Protein AF-0000000065943391 (afdb_homodimer)

Solvent-accessible surface area (backbone atoms only — not comparable to full-atom values): 28185 Å² total; per-residue (Å²): 71,41,36,35,42,51,23,20,31,60,58,88,94,43,76,46,34,48,59,34,65,53,73,45,44,48,36,34,30,36,26,41,31,54,40,80,82,12,33,64,69,61,49,52,34,40,74,71,59,79,40,77,62,70,35,61,44,49,26,50,67,84,35,48,60,88,73,50,54,66,54,66,48,41,38,29,37,30,69,39,61,67,78,73,84,71,91,61,98,37,27,34,45,57,53,19,44,57,28,38,39,64,77,41,75,78,54,86,46,76,65,50,55,54,43,32,51,51,23,21,52,68,55,61,41,56,93,40,34,81,39,48,44,90,77,47,52,73,62,53,42,49,34,42,50,50,19,10,33,45,31,26,40,60,64,59,87,82,49,65,29,38,42,37,28,42,37,78,45,66,95,44,35,71,48,51,30,52,50,51,50,48,50,53,40,55,46,11,68,70,46,42,20,21,31,40,34,38,41,84,49,63,52,63,36,44,73,58,29,55,24,38,33,37,29,40,82,16,25,66,78,46,72,41,45,35,78,74,48,63,37,41,69,53,44,22,71,56,49,70,36,62,41,41,74,48,59,36,90,68,90,50,45,57,31,72,44,73,56,79,61,66,86,78,64,68,63,78,113,71,43,37,35,42,51,24,20,31,60,59,90,95,42,74,45,34,48,61,34,65,53,74,47,45,49,36,33,31,35,25,39,30,52,41,79,80,13,32,65,69,61,48,52,34,40,76,71,60,80,40,78,62,69,36,61,45,50,25,51,67,85,34,48,59,85,73,51,55,66,55,66,46,42,38,28,38,31,69,39,63,66,79,74,84,71,91,60,96,37,27,34,46,56,52,18,44,57,29,38,40,63,76,42,74,79,54,87,46,76,64,50,56,54,43,32,51,50,24,22,53,68,54,61,40,57,93,40,35,81,39,49,44,90,78,47,51,71,62,53,41,48,36,43,48,50,20,10,33,44,31,25,41,61,64,60,86,82,48,64,29,38,43,37,30,42,36,77,45,66,98,44,35,70,47,50,30,52,51,53,50,48,50,53,41,55,47,11,68,69,45,41,20,22,31,40,32,39,41,84,50,63,52,62,36,42,73,59,29,55,25,37,33,37,28,41,82,15,27,67,76,45,71,40,44,34,76,75,45,63,36,42,69,52,45,21,71,56,48,71,36,65,40,41,76,47,60,39,90,67,91,49,45,56,31,72,44,72,57,79,62,67,87,78,65,68,65,76,112

Sequence (538 aa):
MLEVIHTGLNIGSKTLLHDISFIIKPGEMVAICGPNGAGKSSLIRLLCGELKPSSGEVRWEGKSLAEWNLLQLARQRALMQQHAEVGFAYTALEIILLGRHPHHLGANRPQDYQIAMAAMQEVGAVHLAEQIYSTLSGGEQARVQMARVLAQIWESSQGARLLLLDEPTAALDPLQQHRMLTIARKWADKGDVAVVAIVHDLNLAAQYADRIALLRDGRLQAIDRVESIMTPAMVEACFDLPCVLLNHPDGGTPMIAARRHPSSSMIATMLEVIHTGLNIGSKTLLHDISFIIKPGEMVAICGPNGAGKSSLIRLLCGELKPSSGEVRWEGKSLAEWNLLQLARQRALMQQHAEVGFAYTALEIILLGRHPHHLGANRPQDYQIAMAAMQEVGAVHLAEQIYSTLSGGEQARVQMARVLAQIWESSQGARLLLLDEPTAALDPLQQHRMLTIARKWADKGDVAVVAIVHDLNLAAQYADRIALLRDGRLQAIDRVESIMTPAMVEACFDLPCVLLNHPDGGTPMIAARRHPSSSMIAT

Radius of gyration: 24.32 Å; Cα contacts (8 Å, |Δi|>4): 1163; chains: 2; bounding box: 52×71×54 Å

Secondary structure (DSSP, 8-state):
-EEEEEEEEEETTEEEEEEEEEEE-TT-EEEEE--TTSSHHHHHHHHHTSS--SEEEEEETTEEGGGS-HHHHHTTEEEE-SS----S--BHHHHHHHTTHHHHTT---HHHHHHHHHHHHHTT-GGGTTSBGGGS-HHHHHHHHHHHHHHHT---TTS-EEEEEESTTTT--HHHHHHHHHHHHHHHTTSSEEEEEE-S-HHHHHHH-SEEEEEETTEEEEEEEHHHH-SHHHHHHHH---EEEEE-TTTT-EEEEE----TTTSS--/-EEEEEEEEEETTEEEEEEEEEEE-TT-EEEEE--TTSSHHHHHHHHTTSS--SEEEEEETTEEGGGS-HHHHHTTEEEE-S-----S--BHHHHHHHTTHHHHTT---HHHHHHHHHHHHHTT-GGGTTSBGGGS-HHHHHHHHHHHHHHHT---TTS-EEEEEESTTTT--HHHHHHHHHHHHHHHTTSSEEEEEE-S-HHHHHHH-SEEEEEETTEEEEEEEHHHH-SHHHHHHHH---EEEEE-TTTT-EEEEE----TTTSS--

InterPro domains:
  IPR003439 ABC transporter-like, ATP-binding domain [PF00005] (17-170)
  IPR003439 ABC transporter-like, ATP-binding domain [PS50893] (2-242)
  IPR003593 AAA+ ATPase domain [SM00382] (26-219)
  IPR017871 ABC transporter-like, conserved site [PS00211] (136-150)
  IPR027417 P-loop containing nucleoside triphosphate hydrolase [G3DSA:3.40.50.300] (1-256)
  IPR027417 P-loop containing nucleoside triphosphate hydrolase [SSF52540] (2-231)

Foldseek 3Di:
DKWFALFWDDDPPDTQAGGDTDDFAQLFEEEEEFDPSLNPVVVLCQSLPVDPTPDTFIDDPRHTPVPDDPLLQQLFEFEQAPDDDDPDFDFLLRLLLVLCCSPCVPDDDPVSSVLLCVLCVLLVQNVRRGPGLVPDDPLNNLSSSSSSRCSSHVDCVSFAHEYEYEASCPPHDPVSNLSSLVSVLVSSNVRRYTYYYHYHFLQSCQVRGQWYWQGGSNYTPDIDGSVVCLDQVNCCVRHVFRWDWDFDPPPGRIDIGGDDDDPPPPVPD/DKWFALFWDDDPPDTQAGGDTDDFAQLFEEEEEFDPSLNPVVVLCQSLPVDPTPDTFIDDPRHTPVPDDPLLQQLFEFEQAPDDDDPDFDFLLRLLLVLCCSPCVPDDDPVSSVLLCVLCVLLVQNVRRGPGLVPDDPLNNLSSSSSSRCSSHVDCVSFAHEYEYEASCPPHDPVSNLSSLVSVLVSSNVRRYTYYYHYHFLQSCQVRGQWYWQGGSNYTPDIDGSVVCLDQVNCCVRHVFRWDWDFDPPPGRIDIGGDDDDPPPPVPD

Nearest PDB structures (foldseek):
  4g1u-assembly1_D  TM=9.627E-01  e=3.071E-31  Yersinia pestis
  5b57-assembly1_C  TM=9.415E-01  e=1.119E-29  Burkholderia cenocepacia J2315
  4u00-assembly1_A  TM=8.791E-01  e=3.117E-20  Thermus thermophilus HB8
  7z19-assembly1_I  TM=8.674E-01  e=1.431E-17  Escherichia coli
  7z17-assembly1_J  TM=8.535E-01  e=8.422E-18  Escherichia coli

pLDDT: mean 91.98, std 10.78, range [35.47, 98.75]

Structure (mmCIF, N/CA/C/O backbone):
data_AF-0000000065943391-model_v1
#
loop_
_entity.id
_entity.type
_entity.pdbx_description
1 polymer 'Hemin import ATP-binding protein HmuV'
#
loop_
_atom_site.group_PDB
_atom_site.id
_atom_site.type_symbol
_atom_site.label_atom_id
_atom_site.label_alt_id
_atom_site.label_comp_id
_atom_site.label_asym_id
_atom_site.label_entity_id
_atom_site.label_seq_id
_atom_site.pdbx_PDB_ins_code
_atom_site.Cartn_x
_atom_site.Cartn_y
_atom_site.Cartn_z
_atom_site.occupancy
_atom_site.B_iso_or_equiv
_atom_site.auth_seq_id
_atom_site.auth_comp_id
_atom_site.auth_asym_id
_atom_site.auth_atom_id
_atom_site.pdbx_PDB_model_num
ATOM 1 N N . MET A 1 1 ? 8.094 -26.359 -14.891 1 93.75 1 MET A N 1
ATOM 2 C CA . MET A 1 1 ? 9.055 -25.391 -14.367 1 93.75 1 MET A CA 1
ATOM 3 C C . MET A 1 1 ? 9.055 -24.125 -15.211 1 93.75 1 MET A C 1
ATOM 5 O O . MET A 1 1 ? 8.93 -24.188 -16.438 1 93.75 1 MET A O 1
ATOM 9 N N . LEU A 1 2 ? 9.109 -22.953 -14.516 1 97.5 2 LEU A N 1
ATOM 10 C CA . LEU A 1 2 ? 9.242 -21.672 -15.195 1 97.5 2 LEU A CA 1
ATOM 11 C C . LEU A 1 2 ? 10.711 -21.297 -15.367 1 97.5 2 LEU A C 1
ATOM 13 O O . LEU A 1 2 ? 11.469 -21.297 -14.398 1 97.5 2 LEU A O 1
ATOM 17 N N . GLU A 1 3 ? 11.094 -21.078 -16.625 1 98.38 3 GLU A N 1
ATOM 18 C CA . GLU A 1 3 ? 12.477 -20.703 -16.922 1 98.38 3 GLU A CA 1
ATOM 19 C C . GLU A 1 3 ? 12.539 -19.375 -17.656 1 98.38 3 GLU A C 1
ATOM 21 O O . GLU A 1 3 ? 11.922 -19.203 -18.703 1 98.38 3 GLU A O 1
ATOM 26 N N . VAL A 1 4 ? 13.211 -18.469 -17.078 1 98.31 4 VAL A N 1
ATOM 27 C CA . VAL A 1 4 ? 13.523 -17.188 -17.703 1 98.31 4 VAL A CA 1
ATOM 28 C C . VAL A 1 4 ? 15 -17.156 -18.109 1 98.31 4 VAL A C 1
ATOM 30 O O . VAL A 1 4 ? 15.883 -17.25 -17.25 1 98.31 4 VAL A O 1
ATOM 33 N N . ILE A 1 5 ? 15.227 -17.078 -19.406 1 97.94 5 ILE A N 1
ATOM 34 C CA . ILE A 1 5 ? 16.578 -17.281 -19.922 1 97.94 5 ILE A CA 1
ATOM 35 C C . ILE A 1 5 ? 17.047 -16.016 -20.641 1 97.94 5 ILE A C 1
ATOM 37 O O . ILE A 1 5 ? 16.625 -15.719 -21.75 1 97.94 5 ILE A O 1
ATOM 41 N N . HIS A 1 6 ? 18.016 -15.297 -19.969 1 97.94 6 HIS A N 1
ATOM 42 C CA . HIS A 1 6 ? 18.641 -14.094 -20.516 1 97.94 6 HIS A CA 1
ATOM 43 C C . HIS A 1 6 ? 17.594 -13.188 -21.172 1 97.94 6 HIS A C 1
ATOM 45 O O . HIS A 1 6 ? 17.766 -12.75 -22.312 1 97.94 6 HIS A O 1
ATOM 51 N N . THR A 1 7 ? 16.609 -12.914 -20.5 1 97.31 7 THR A N 1
ATOM 52 C CA . THR A 1 7 ? 15.445 -12.258 -21.062 1 97.31 7 THR A CA 1
ATOM 53 C C . THR A 1 7 ? 15.539 -10.742 -20.891 1 97.31 7 THR A C 1
ATOM 55 O O . THR A 1 7 ? 15.875 -10.266 -19.797 1 97.31 7 THR A O 1
ATOM 58 N N . GLY A 1 8 ? 15.266 -10.047 -21.938 1 97.56 8 GLY A N 1
ATOM 59 C CA . GLY A 1 8 ? 15.211 -8.594 -21.953 1 97.56 8 GLY A CA 1
ATOM 60 C C . GLY A 1 8 ? 13.938 -8.039 -22.562 1 97.56 8 GLY A C 1
ATOM 61 O O . GLY A 1 8 ? 13.219 -8.758 -23.25 1 97.56 8 GLY A O 1
ATOM 62 N N . LEU A 1 9 ? 13.578 -6.832 -22.203 1 97.38 9 LEU A N 1
ATOM 63 C CA . LEU A 1 9 ? 12.391 -6.168 -22.734 1 97.38 9 LEU A CA 1
ATOM 64 C C . LEU A 1 9 ? 12.672 -4.707 -23.047 1 97.38 9 LEU A C 1
ATOM 66 O O . LEU A 1 9 ? 13.109 -3.951 -22.172 1 97.38 9 LEU A O 1
ATOM 70 N N . ASN A 1 10 ? 12.453 -4.391 -24.25 1 95.88 10 ASN A N 1
ATOM 71 C CA . ASN A 1 10 ? 12.555 -3.016 -24.719 1 95.88 10 ASN A CA 1
ATOM 72 C C . ASN A 1 10 ? 11.227 -2.514 -25.266 1 95.88 10 ASN A C 1
ATOM 74 O O . ASN A 1 10 ? 10.508 -3.254 -25.953 1 95.88 10 ASN A O 1
ATOM 78 N N . ILE A 1 11 ? 10.844 -1.375 -24.891 1 91 11 ILE A N 1
ATOM 79 C CA . ILE A 1 11 ? 9.695 -0.696 -25.484 1 91 11 ILE A CA 1
ATOM 80 C C . ILE A 1 11 ? 10.133 0.639 -26.078 1 91 11 ILE A C 1
ATOM 82 O O . ILE A 1 11 ? 10.492 1.563 -25.344 1 91 11 ILE A O 1
ATOM 86 N N . GLY A 1 12 ? 10.008 0.77 -27.328 1 89.56 12 GLY A N 1
ATOM 87 C CA . GLY A 1 12 ? 10.617 1.921 -27.984 1 89.56 12 GLY A CA 1
ATOM 88 C C . GLY A 1 12 ? 12.109 2.023 -27.75 1 89.56 12 GLY A C 1
ATOM 89 O O . GLY A 1 12 ? 12.852 1.073 -28 1 89.56 12 GLY A O 1
ATOM 90 N N . SER A 1 13 ? 12.484 3.227 -27.219 1 90.31 13 SER A N 1
ATOM 91 C CA . SER A 1 13 ? 13.906 3.455 -26.953 1 90.31 13 SER A CA 1
ATOM 92 C C . SER A 1 13 ? 14.25 3.152 -25.5 1 90.31 13 SER A C 1
ATOM 94 O O . SER A 1 13 ? 15.414 3.277 -25.094 1 90.31 13 SER A O 1
ATOM 96 N N . LYS A 1 14 ? 13.32 2.635 -24.766 1 91.38 14 LYS A N 1
ATOM 97 C CA . LYS A 1 14 ? 13.547 2.424 -23.344 1 91.38 14 LYS A CA 1
ATOM 98 C C . LYS A 1 14 ? 13.711 0.941 -23.016 1 91.38 14 LYS A C 1
ATOM 100 O O . LYS A 1 14 ? 12.93 0.11 -23.484 1 91.38 14 LYS A O 1
ATOM 105 N N . THR A 1 15 ? 14.766 0.659 -22.359 1 94 15 THR A N 1
ATOM 106 C CA . THR A 1 15 ? 14.969 -0.696 -21.859 1 94 15 THR A CA 1
ATOM 107 C C . THR A 1 15 ? 14.336 -0.865 -20.484 1 94 15 THR A C 1
ATOM 109 O O . THR A 1 15 ? 14.734 -0.195 -19.516 1 94 15 THR A O 1
ATOM 112 N N . LEU A 1 16 ? 13.398 -1.781 -20.375 1 95.5 16 LEU A N 1
ATOM 113 C CA . LEU A 1 16 ? 12.656 -1.968 -19.125 1 95.5 16 LEU A CA 1
ATOM 114 C C . LEU A 1 16 ? 13.25 -3.109 -18.312 1 95.5 16 LEU A C 1
ATOM 116 O O . LEU A 1 16 ? 13.266 -3.053 -17.078 1 95.5 16 LEU A O 1
ATOM 120 N N . LEU A 1 17 ? 13.664 -4.137 -18.969 1 97.88 17 LEU A N 1
ATOM 121 C CA . LEU A 1 17 ? 14.297 -5.281 -18.328 1 97.88 17 LEU A CA 1
ATOM 122 C C . LEU A 1 17 ? 15.586 -5.668 -19.031 1 97.88 17 LEU A C 1
ATOM 124 O O . LEU A 1 17 ? 15.648 -5.637 -20.266 1 97.88 17 LEU A O 1
ATOM 128 N N . HIS A 1 18 ? 16.578 -6 -18.219 1 97.5 18 HIS A N 1
ATOM 129 C CA . HIS A 1 18 ? 17.906 -6.297 -18.766 1 97.5 18 HIS A CA 1
ATOM 130 C C . HIS A 1 18 ? 18.406 -7.656 -18.281 1 97.5 18 HIS A C 1
ATOM 132 O O . HIS A 1 18 ? 18.766 -7.809 -17.109 1 97.5 18 HIS A O 1
ATOM 138 N N . ASP A 1 19 ? 18.469 -8.617 -19.219 1 97.38 19 ASP A N 1
ATOM 139 C CA . ASP A 1 19 ? 19.156 -9.883 -19.031 1 97.38 19 ASP A CA 1
ATOM 140 C C . ASP A 1 19 ? 18.703 -10.57 -17.75 1 97.38 19 ASP A C 1
ATOM 142 O O . ASP A 1 19 ? 19.531 -10.898 -16.891 1 97.38 19 ASP A O 1
ATOM 146 N N . ILE A 1 20 ? 17.484 -10.867 -17.641 1 98.25 20 ILE A N 1
ATOM 147 C CA . ILE A 1 20 ? 16.906 -11.531 -16.484 1 98.25 20 ILE A CA 1
ATOM 148 C C . ILE A 1 20 ? 16.953 -13.039 -16.672 1 98.25 20 ILE A C 1
ATOM 150 O O . ILE A 1 20 ? 16.516 -13.562 -17.703 1 98.25 20 ILE A O 1
ATOM 154 N N . SER A 1 21 ? 17.562 -13.758 -15.703 1 98.56 21 SER A N 1
ATOM 155 C CA . SER A 1 21 ? 17.594 -15.211 -15.734 1 98.56 21 SER A CA 1
ATOM 156 C C . SER A 1 21 ? 17.281 -15.812 -14.367 1 98.56 21 SER A C 1
ATOM 158 O O . SER A 1 21 ? 17.859 -15.414 -13.359 1 98.56 21 SER A O 1
ATOM 160 N N . PHE A 1 22 ? 16.328 -16.719 -14.344 1 98.25 22 PHE A N 1
ATOM 161 C CA . PHE A 1 22 ? 16.047 -17.484 -13.133 1 98.25 22 PHE A CA 1
ATOM 162 C C . PHE A 1 22 ? 15.109 -18.641 -13.438 1 98.25 22 PHE A C 1
ATOM 164 O O . PHE A 1 22 ? 14.586 -18.75 -14.547 1 98.25 22 PHE A O 1
ATOM 171 N N . ILE A 1 23 ? 14.961 -19.469 -12.461 1 98.38 23 ILE A N 1
ATOM 172 C CA . ILE A 1 23 ? 14.07 -20.609 -12.57 1 98.38 23 ILE A CA 1
ATOM 173 C C . ILE A 1 23 ? 13.156 -20.688 -11.344 1 98.38 23 ILE A C 1
ATOM 175 O O . ILE A 1 23 ? 13.562 -20.297 -10.25 1 98.38 23 ILE A O 1
ATOM 179 N N . ILE A 1 24 ? 11.953 -21.125 -11.578 1 98.31 24 ILE A N 1
ATOM 180 C CA . ILE A 1 24 ? 11.016 -21.406 -10.492 1 98.31 24 ILE A CA 1
ATOM 181 C C . ILE A 1 24 ? 10.383 -22.781 -10.688 1 98.31 24 ILE A C 1
ATOM 183 O O . ILE A 1 24 ? 9.844 -23.078 -11.75 1 98.31 24 ILE A O 1
ATOM 187 N N . LYS A 1 25 ? 10.438 -23.578 -9.672 1 97.94 25 LYS A N 1
ATOM 188 C CA . LYS A 1 25 ? 9.914 -24.938 -9.727 1 97.94 25 LYS A CA 1
ATOM 189 C C . LYS A 1 25 ? 8.508 -25 -9.133 1 97.94 25 LYS A C 1
ATOM 191 O O . LYS A 1 25 ? 8.156 -24.203 -8.266 1 97.94 25 LYS A O 1
ATOM 196 N N . PRO A 1 26 ? 7.695 -25.969 -9.672 1 97.19 26 PRO A N 1
ATOM 197 C CA . PRO A 1 26 ? 6.453 -26.234 -8.938 1 97.19 26 PRO A CA 1
ATOM 198 C C . PRO A 1 26 ? 6.691 -26.516 -7.461 1 97.19 26 PRO A C 1
ATOM 200 O O . PRO A 1 26 ? 7.684 -27.156 -7.105 1 97.19 26 PRO A O 1
ATOM 203 N N . GLY A 1 27 ? 5.812 -26 -6.641 1 97.75 27 GLY A N 1
ATOM 204 C CA . GLY A 1 27 ? 5.98 -26.172 -5.207 1 97.75 27 GLY A CA 1
ATOM 205 C C . GLY A 1 27 ? 6.754 -25.047 -4.551 1 97.75 27 GLY A C 1
ATOM 206 O O . GLY A 1 27 ? 6.906 -25.016 -3.328 1 97.75 27 GLY A O 1
ATOM 207 N N . GLU A 1 28 ? 7.164 -24.109 -5.391 1 98.19 28 GLU A N 1
ATOM 208 C CA . GLU A 1 28 ? 7.953 -22.984 -4.891 1 98.19 28 GLU A CA 1
ATOM 209 C C . GLU A 1 28 ? 7.176 -21.688 -4.996 1 98.19 28 GLU A C 1
ATOM 211 O O . GLU A 1 28 ? 6.461 -21.453 -5.973 1 98.19 28 GLU A O 1
ATOM 216 N N . MET A 1 29 ? 7.297 -20.859 -3.961 1 98.56 29 MET A N 1
ATOM 217 C CA . MET A 1 29 ? 6.77 -19.5 -3.99 1 98.56 29 MET A CA 1
ATOM 218 C C . MET A 1 29 ? 7.902 -18.469 -3.986 1 98.56 29 MET A C 1
ATOM 220 O O . MET A 1 29 ? 8.703 -18.438 -3.051 1 98.56 29 MET A O 1
ATOM 224 N N . VAL A 1 30 ? 7.961 -17.672 -5.055 1 98.75 30 VAL A N 1
ATOM 225 C CA . VAL A 1 30 ? 8.969 -16.625 -5.184 1 98.75 30 VAL A CA 1
ATOM 226 C C . VAL A 1 30 ? 8.305 -15.258 -5.145 1 98.75 30 VAL A C 1
ATOM 228 O O . VAL A 1 30 ? 7.328 -15.016 -5.859 1 98.75 30 VAL A O 1
ATOM 231 N N . ALA A 1 31 ? 8.766 -14.414 -4.266 1 98.69 31 ALA A N 1
ATOM 232 C CA . ALA A 1 31 ? 8.312 -13.023 -4.215 1 98.69 31 ALA A CA 1
ATOM 233 C C . ALA A 1 31 ? 9.266 -12.109 -4.977 1 98.69 31 ALA A C 1
ATO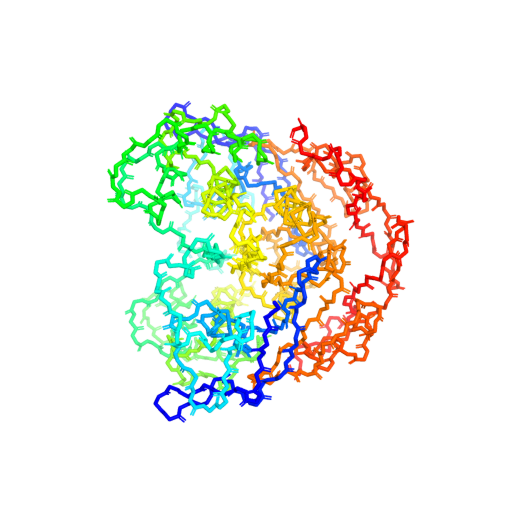M 235 O O . ALA A 1 31 ? 10.477 -12.164 -4.785 1 98.69 31 ALA A O 1
ATOM 236 N N . ILE A 1 32 ? 8.719 -11.344 -5.879 1 98.31 32 ILE A N 1
ATOM 237 C CA . ILE A 1 32 ? 9.477 -10.312 -6.574 1 98.31 32 ILE A CA 1
ATOM 238 C C . ILE A 1 32 ? 9.336 -8.984 -5.84 1 98.31 32 ILE A C 1
ATOM 240 O O . ILE A 1 32 ? 8.219 -8.484 -5.656 1 98.31 32 ILE A O 1
ATOM 244 N N . CYS A 1 33 ? 10.43 -8.453 -5.418 1 97.56 33 CYS A N 1
ATOM 245 C CA . CYS A 1 33 ? 10.461 -7.195 -4.684 1 97.56 33 CYS A CA 1
ATOM 246 C C . CYS A 1 33 ? 11.406 -6.199 -5.352 1 97.56 33 CYS A C 1
ATOM 248 O O . CYS A 1 33 ? 12.312 -6.594 -6.086 1 97.56 33 CYS A O 1
ATOM 250 N N . GLY A 1 34 ? 11.211 -4.945 -5.113 1 96.38 34 GLY A N 1
ATOM 251 C CA . GLY A 1 34 ? 11.992 -3.855 -5.676 1 96.38 34 GLY A CA 1
ATOM 252 C C . GLY A 1 34 ? 11.281 -2.516 -5.605 1 96.38 34 GLY A C 1
ATOM 253 O O . GLY A 1 34 ? 10.078 -2.457 -5.344 1 96.38 34 GLY A O 1
ATOM 254 N N . PRO A 1 35 ? 12.016 -1.467 -5.805 1 94.62 35 PRO A N 1
ATOM 255 C CA . PRO A 1 35 ? 11.398 -0.14 -5.758 1 94.62 35 PRO A CA 1
ATOM 256 C C . PRO A 1 35 ? 10.453 0.113 -6.934 1 94.62 35 PRO A C 1
ATOM 258 O O . PRO A 1 35 ? 10.344 -0.721 -7.832 1 94.62 35 PRO A O 1
ATOM 261 N N . ASN A 1 36 ? 9.727 1.208 -6.809 1 90.38 36 ASN A N 1
ATOM 262 C CA . ASN A 1 36 ? 8.859 1.6 -7.918 1 90.38 36 ASN A CA 1
ATOM 263 C C . ASN A 1 36 ? 9.664 1.851 -9.188 1 90.38 36 ASN A C 1
ATOM 265 O O . ASN A 1 36 ? 10.742 2.455 -9.141 1 90.38 36 ASN A O 1
ATOM 269 N N . GLY A 1 37 ? 9.219 1.352 -10.258 1 90.19 37 GLY A N 1
ATOM 270 C CA . GLY A 1 37 ? 9.898 1.535 -11.523 1 90.19 37 GLY A CA 1
ATOM 271 C C . GLY A 1 37 ? 10.977 0.498 -11.781 1 90.19 37 GLY A C 1
ATOM 272 O O . GLY A 1 37 ? 11.688 0.568 -12.789 1 90.19 37 GLY A O 1
ATOM 273 N N . ALA A 1 38 ? 11.055 -0.46 -10.945 1 94.31 38 ALA A N 1
ATOM 274 C CA . ALA A 1 38 ? 12.125 -1.448 -11.047 1 94.31 38 ALA A CA 1
ATOM 275 C C . ALA A 1 38 ? 11.883 -2.4 -12.211 1 94.31 38 ALA A C 1
ATOM 277 O O . ALA A 1 38 ? 12.789 -3.131 -12.625 1 94.31 38 ALA A O 1
ATOM 278 N N . GLY A 1 39 ? 10.68 -2.465 -12.695 1 95.12 39 GLY A N 1
ATOM 279 C CA . GLY A 1 39 ? 10.352 -3.359 -13.789 1 95.12 39 GLY A CA 1
ATOM 280 C C . GLY A 1 39 ? 9.523 -4.555 -13.359 1 95.12 39 GLY A C 1
ATOM 281 O O . GLY A 1 39 ? 9.352 -5.508 -14.117 1 95.12 39 GLY A O 1
ATOM 282 N N . LYS A 1 40 ? 9.016 -4.559 -12.172 1 95.94 40 LYS A N 1
ATOM 283 C CA . LYS A 1 40 ? 8.289 -5.691 -11.609 1 95.94 40 LYS A CA 1
ATOM 284 C C . LYS A 1 40 ? 7.062 -6.031 -12.445 1 95.94 40 LYS A C 1
ATOM 286 O O . LYS A 1 40 ? 6.852 -7.195 -12.805 1 95.94 40 LYS A O 1
ATOM 291 N N . SER A 1 41 ? 6.254 -5.004 -12.781 1 92.94 41 SER A N 1
ATOM 292 C CA . SER A 1 41 ? 5.039 -5.227 -13.555 1 92.94 41 SER A CA 1
ATOM 293 C C . SER A 1 41 ? 5.371 -5.695 -14.969 1 92.94 41 SER A C 1
ATOM 295 O O . SER A 1 41 ? 4.688 -6.566 -15.516 1 92.94 41 SER A O 1
ATOM 297 N N . SER A 1 42 ? 6.387 -5.137 -15.57 1 95.06 42 SER A N 1
ATOM 298 C CA . SER A 1 42 ? 6.832 -5.586 -16.875 1 95.06 42 SER A CA 1
ATOM 299 C C . SER A 1 42 ? 7.266 -7.047 -16.844 1 95.06 42 SER A C 1
ATOM 301 O O . SER A 1 42 ? 6.961 -7.812 -17.766 1 95.06 42 SER A O 1
ATOM 303 N N . LEU A 1 43 ? 7.934 -7.375 -15.742 1 97.19 43 LEU A N 1
ATOM 304 C CA . LEU A 1 43 ? 8.406 -8.75 -15.609 1 97.19 43 LEU A CA 1
ATOM 305 C C . LEU A 1 43 ? 7.234 -9.719 -15.531 1 97.19 43 LEU A C 1
ATOM 307 O O . LEU A 1 43 ? 7.207 -10.734 -16.234 1 97.19 43 LEU A O 1
ATOM 311 N N . ILE A 1 44 ? 6.254 -9.438 -14.75 1 96.56 44 ILE A N 1
ATOM 312 C CA . ILE A 1 44 ? 5.109 -10.32 -14.594 1 96.56 44 ILE A CA 1
ATOM 313 C C . ILE A 1 44 ? 4.363 -10.445 -15.922 1 96.56 44 ILE A C 1
ATOM 315 O O . ILE A 1 44 ? 3.879 -11.523 -16.266 1 96.56 44 ILE A O 1
ATOM 319 N N . ARG A 1 45 ? 4.27 -9.375 -16.688 1 94.06 45 ARG A N 1
ATOM 320 C CA . ARG A 1 45 ? 3.609 -9.414 -17.984 1 94.06 45 ARG A CA 1
ATOM 321 C C . ARG A 1 45 ? 4.379 -10.281 -18.969 1 94.06 45 ARG A C 1
ATOM 323 O O . ARG A 1 45 ? 3.785 -10.922 -19.844 1 94.06 45 ARG A O 1
ATOM 330 N N . LEU A 1 46 ? 5.641 -10.289 -18.812 1 95.38 46 LEU A N 1
ATOM 331 C CA . LEU A 1 46 ? 6.469 -11.188 -19.609 1 95.38 46 LEU A CA 1
ATOM 332 C C . LEU A 1 46 ? 6.219 -12.641 -19.234 1 95.38 46 LEU A C 1
ATOM 334 O O . LEU A 1 46 ? 6.078 -13.5 -20.094 1 95.38 46 LEU A O 1
ATOM 338 N N . LEU A 1 47 ? 6.125 -12.867 -17.938 1 96.25 47 LEU A N 1
ATOM 339 C CA . LEU A 1 47 ? 5.961 -14.227 -17.438 1 96.25 47 LEU A CA 1
ATOM 340 C C . LEU A 1 47 ? 4.598 -14.789 -17.812 1 96.25 47 LEU A C 1
ATOM 342 O O . LEU A 1 47 ? 4.453 -16 -18 1 96.25 47 LEU A O 1
ATOM 346 N N . CYS A 1 48 ? 3.65 -13.898 -17.906 1 94.06 48 CYS A N 1
ATOM 347 C CA . CYS A 1 48 ? 2.318 -14.383 -18.25 1 94.06 48 CYS A CA 1
ATOM 348 C C . CYS A 1 48 ? 2.121 -14.422 -19.75 1 94.06 48 CYS A C 1
ATOM 350 O O . CYS A 1 48 ? 1.083 -14.875 -20.234 1 94.06 48 CYS A O 1
ATOM 352 N N . GLY A 1 49 ? 3.01 -13.844 -20.562 1 92.75 49 GLY A N 1
ATOM 353 C CA . GLY A 1 49 ? 2.971 -13.945 -22 1 92.75 49 GLY A CA 1
ATOM 354 C C . GLY A 1 49 ? 2.281 -12.766 -22.672 1 92.75 49 GLY A C 1
ATOM 355 O O . GLY A 1 49 ? 2.109 -12.742 -23.891 1 92.75 49 GLY A O 1
ATOM 356 N N . GLU A 1 50 ? 1.875 -11.852 -21.891 1 91.19 50 GLU A N 1
ATOM 357 C CA . GLU A 1 50 ? 1.258 -10.648 -22.453 1 91.19 50 GLU A CA 1
ATOM 358 C C . GLU A 1 50 ? 2.26 -9.844 -23.266 1 91.19 50 GLU A C 1
ATOM 360 O O . GLU A 1 50 ? 1.895 -9.219 -24.266 1 91.19 50 GLU A O 1
ATOM 365 N N . LEU A 1 51 ? 3.475 -9.828 -22.828 1 93.38 51 LEU A N 1
ATOM 366 C CA . LEU A 1 51 ? 4.555 -9.164 -23.547 1 93.38 51 LEU A CA 1
ATOM 367 C C . LEU A 1 51 ? 5.551 -10.188 -24.094 1 93.38 51 LEU A C 1
ATOM 369 O O . LEU A 1 51 ? 5.824 -11.195 -23.438 1 93.38 51 LEU A O 1
ATOM 373 N N . LYS A 1 52 ? 6.062 -9.875 -25.25 1 94.5 52 LYS A N 1
ATOM 374 C CA . LYS A 1 52 ? 7.109 -10.711 -25.844 1 94.5 52 LYS A CA 1
ATOM 375 C C . LYS A 1 52 ? 8.492 -10.172 -25.5 1 94.5 52 LYS A C 1
ATOM 377 O O . LYS A 1 52 ? 8.75 -8.977 -25.594 1 94.5 52 LYS A O 1
ATOM 382 N N . PRO A 1 53 ? 9.344 -11.039 -25.125 1 96.75 53 PRO A N 1
ATOM 383 C CA . PRO A 1 53 ? 10.711 -10.594 -24.828 1 96.75 53 PRO A CA 1
ATOM 384 C C . PRO A 1 53 ? 11.414 -10.023 -26.062 1 96.75 53 PRO A C 1
ATOM 386 O O . PRO A 1 53 ? 11.203 -10.5 -27.172 1 96.75 53 PRO A O 1
ATOM 389 N N . SER A 1 54 ? 12.234 -8.969 -25.828 1 97.25 54 SER A N 1
ATOM 390 C CA . SER A 1 54 ? 13.07 -8.422 -26.891 1 97.25 54 SER A CA 1
ATOM 391 C C . SER A 1 54 ? 14.32 -9.273 -27.109 1 97.25 54 SER A C 1
ATOM 393 O O . SER A 1 54 ? 14.898 -9.273 -28.203 1 97.25 54 SER A O 1
ATOM 395 N N . SER A 1 55 ? 14.781 -9.945 -26.141 1 97.19 55 SER A N 1
ATOM 396 C CA . SER A 1 55 ? 15.883 -10.898 -26.156 1 97.19 55 SER A CA 1
ATOM 397 C C . SER A 1 55 ? 15.664 -12.031 -25.156 1 97.19 55 SER A C 1
ATOM 399 O O . SER A 1 55 ? 14.875 -11.891 -24.219 1 97.19 55 SER A O 1
ATOM 401 N N . GLY A 1 56 ? 16.25 -13.195 -25.422 1 97.44 56 GLY A N 1
ATOM 402 C CA . GLY A 1 56 ? 16.047 -14.344 -24.547 1 97.44 56 GLY A CA 1
ATOM 403 C C . GLY A 1 56 ? 14.688 -14.992 -24.703 1 97.44 56 GLY A C 1
ATOM 404 O O . GLY A 1 56 ? 14.078 -14.914 -25.781 1 97.44 56 GLY A O 1
ATOM 405 N N . GLU A 1 57 ? 14.289 -15.742 -23.656 1 97 57 GLU A N 1
ATOM 406 C CA . GLU A 1 57 ? 12.992 -16.406 -23.75 1 97 57 GLU A CA 1
ATOM 407 C C . GLU A 1 57 ? 12.492 -16.828 -22.375 1 97 57 GLU A C 1
ATOM 409 O O . GLU A 1 57 ? 13.281 -16.922 -21.422 1 97 57 GLU A O 1
ATOM 414 N N . VAL A 1 58 ? 11.25 -17 -22.312 1 97.75 58 VAL A N 1
ATOM 415 C CA . VAL A 1 58 ? 10.57 -17.578 -21.141 1 97.75 58 VAL A CA 1
ATOM 416 C C . VAL A 1 58 ? 9.961 -18.922 -21.5 1 97.75 58 VAL A C 1
ATOM 418 O O . VAL A 1 58 ? 9.273 -19.047 -22.531 1 97.75 58 VAL A O 1
ATOM 421 N N . ARG A 1 59 ? 10.266 -19.891 -20.672 1 97.69 59 ARG A N 1
ATOM 422 C CA . ARG A 1 59 ? 9.75 -21.234 -20.906 1 97.69 59 ARG A CA 1
ATOM 423 C C . ARG A 1 59 ? 8.883 -21.719 -19.75 1 97.69 59 ARG A C 1
ATOM 425 O O . ARG A 1 59 ? 9.141 -21.359 -18.594 1 97.69 59 ARG A O 1
ATOM 432 N N . TRP A 1 60 ? 7.852 -22.438 -20.125 1 96.56 60 TRP A N 1
ATOM 433 C CA . TRP A 1 60 ? 7.035 -23.156 -19.156 1 96.56 60 TRP A CA 1
ATOM 434 C C . TRP A 1 60 ? 7.023 -24.656 -19.469 1 96.56 60 TRP A C 1
ATOM 436 O O . TRP A 1 60 ? 6.68 -25.062 -20.594 1 96.56 60 TRP A O 1
ATOM 446 N N . GLU A 1 61 ? 7.465 -25.422 -18.469 1 95.12 61 GLU A N 1
ATOM 447 C CA . GLU A 1 61 ? 7.547 -26.859 -18.641 1 95.12 61 GLU A CA 1
ATOM 448 C C . GLU A 1 61 ? 8.383 -27.234 -19.859 1 95.12 61 GLU A C 1
ATOM 450 O O . GLU A 1 61 ? 7.953 -28.047 -20.688 1 95.12 61 GLU A O 1
ATOM 455 N N . GLY A 1 62 ? 9.391 -26.5 -20.031 1 95.12 62 GLY A N 1
ATOM 456 C CA . GLY A 1 62 ? 10.383 -26.828 -21.047 1 95.12 62 GLY A CA 1
ATOM 457 C C . GLY A 1 62 ? 10.039 -26.281 -22.422 1 95.12 62 GLY A C 1
ATOM 458 O O . GLY A 1 62 ? 10.836 -26.391 -23.359 1 95.12 62 GLY A O 1
ATOM 459 N N . LYS A 1 63 ? 8.938 -25.719 -22.531 1 95.25 63 LYS A N 1
ATOM 460 C CA . LYS A 1 63 ? 8.477 -25.188 -23.812 1 95.25 63 LYS A CA 1
ATOM 461 C C . LYS A 1 63 ? 8.391 -23.656 -23.781 1 95.25 63 LYS A C 1
ATOM 463 O O . LYS A 1 63 ? 7.91 -23.078 -22.797 1 95.25 63 LYS A O 1
ATOM 468 N N . SER A 1 64 ? 8.836 -23.078 -24.891 1 96.06 64 SER A N 1
ATOM 469 C CA . SER A 1 64 ? 8.742 -21.625 -24.984 1 96.06 64 SER A CA 1
ATOM 470 C C . SER A 1 64 ? 7.285 -21.156 -24.922 1 96.06 64 SER A C 1
ATOM 472 O O . SER A 1 64 ? 6.402 -21.781 -25.516 1 96.06 64 SER A O 1
ATOM 474 N N . LEU A 1 65 ? 7.043 -20.078 -24.203 1 95.31 65 LEU A N 1
ATOM 475 C CA . LEU A 1 65 ? 5.68 -19.562 -24.078 1 95.31 65 LEU A CA 1
ATOM 476 C C . LEU A 1 65 ? 5.086 -19.266 -25.453 1 95.31 65 LEU A C 1
ATOM 478 O O . LEU A 1 65 ? 3.895 -19.469 -25.672 1 95.31 65 LEU A O 1
ATOM 482 N N . ALA A 1 66 ? 5.918 -18.859 -26.344 1 91.12 66 ALA A N 1
ATOM 483 C CA . ALA A 1 66 ? 5.477 -18.5 -27.688 1 91.12 66 ALA A CA 1
ATOM 484 C C . ALA A 1 66 ? 5.012 -19.719 -28.469 1 91.12 66 ALA A C 1
ATOM 486 O O . ALA A 1 66 ? 4.281 -19.594 -29.453 1 91.12 66 ALA A O 1
ATOM 487 N N . GLU A 1 67 ? 5.387 -20.859 -28.078 1 93.94 67 GLU A N 1
ATOM 488 C CA . GLU A 1 67 ? 5.078 -22.094 -28.797 1 93.94 67 GLU A CA 1
ATOM 489 C C . GLU A 1 67 ? 3.84 -22.781 -28.203 1 93.94 67 GLU A C 1
ATOM 491 O O . GLU A 1 67 ? 3.33 -23.734 -28.781 1 93.94 67 GLU A O 1
ATOM 496 N N . TRP A 1 68 ? 3.393 -22.297 -27.141 1 93.19 68 TRP A N 1
ATOM 497 C CA . TRP A 1 68 ? 2.225 -22.891 -26.5 1 93.19 68 TRP A CA 1
ATOM 498 C C . TRP A 1 68 ? 0.944 -22.5 -27.234 1 93.19 68 TRP A C 1
ATOM 500 O O . TRP A 1 68 ? 0.826 -21.391 -27.734 1 93.19 68 TRP A O 1
ATOM 510 N N . ASN A 1 69 ? 0.078 -23.531 -27.234 1 92.75 69 ASN A N 1
ATOM 511 C CA . ASN A 1 69 ? -1.305 -23.172 -27.516 1 92.75 69 ASN A CA 1
ATOM 512 C C . ASN A 1 69 ? -1.905 -22.297 -26.422 1 92.75 69 ASN A C 1
ATOM 514 O O . ASN A 1 69 ? -1.829 -22.656 -25.234 1 92.75 69 ASN A O 1
ATOM 518 N N . LEU A 1 70 ? -2.537 -21.266 -26.797 1 90.62 70 LEU A N 1
ATOM 519 C CA . LEU A 1 70 ? -3.016 -20.266 -25.828 1 90.62 70 LEU A CA 1
ATOM 520 C C . LEU A 1 70 ? -4.031 -20.875 -24.875 1 90.62 70 LEU A C 1
ATOM 522 O O . LEU A 1 70 ? -4.012 -20.594 -23.672 1 90.62 70 LEU A O 1
ATOM 526 N N . LEU A 1 71 ? -4.828 -21.656 -25.422 1 91.12 71 LEU A N 1
ATOM 527 C CA . LEU A 1 71 ? -5.867 -22.281 -24.609 1 91.12 71 LEU A CA 1
ATOM 528 C C . LEU A 1 71 ? -5.262 -23.266 -23.609 1 91.12 71 LEU A C 1
ATOM 530 O O . LEU A 1 71 ? -5.648 -23.297 -22.438 1 91.12 71 LEU A O 1
ATOM 534 N N . GLN A 1 72 ? -4.363 -24.062 -24.062 1 91 72 GLN A N 1
ATOM 535 C CA . GLN A 1 72 ? -3.693 -25.016 -23.188 1 91 72 GLN A CA 1
ATOM 536 C C . GLN A 1 72 ? -2.924 -24.297 -22.078 1 91 72 GLN A C 1
ATOM 538 O O . GLN A 1 72 ? -2.982 -24.703 -20.906 1 91 72 GLN A O 1
ATOM 543 N N . LEU A 1 73 ? -2.246 -23.281 -22.453 1 92.81 73 LEU A N 1
ATOM 544 C CA . LEU A 1 73 ? -1.478 -22.5 -21.484 1 92.81 73 LEU A CA 1
ATOM 545 C C . LEU A 1 73 ? -2.396 -21.828 -20.469 1 92.81 73 LEU A C 1
ATOM 547 O O . LEU A 1 73 ? -2.08 -21.781 -19.281 1 92.81 73 LEU A O 1
ATOM 551 N N . ALA A 1 74 ? -3.529 -21.406 -20.922 1 92.88 74 ALA A N 1
ATOM 552 C CA . ALA A 1 74 ? -4.496 -20.734 -20.062 1 92.88 74 ALA A CA 1
ATOM 553 C C . ALA A 1 74 ? -5.039 -21.672 -19 1 92.88 74 ALA A C 1
ATOM 555 O O . ALA A 1 74 ? -5.484 -21.234 -17.938 1 92.88 74 ALA A O 1
ATOM 556 N N . ARG A 1 75 ? -4.992 -22.906 -19.219 1 93.75 75 ARG A N 1
ATOM 557 C CA . ARG A 1 75 ? -5.504 -23.891 -18.266 1 93.75 75 ARG A CA 1
ATOM 558 C C . ARG A 1 75 ? -4.477 -24.188 -17.188 1 93.75 75 ARG A C 1
ATOM 560 O O . ARG A 1 75 ? -4.809 -24.766 -16.141 1 93.75 75 ARG A O 1
ATOM 567 N N . GLN A 1 76 ? -3.211 -23.75 -17.438 1 94.75 76 GLN A N 1
ATOM 568 C CA . GLN A 1 76 ? -2.141 -24.094 -16.5 1 94.75 76 GLN A CA 1
ATOM 569 C C . GLN A 1 76 ? -1.543 -22.844 -15.875 1 94.75 76 GLN A C 1
ATOM 571 O O . GLN A 1 76 ? -0.746 -22.938 -14.938 1 94.75 76 GLN A O 1
ATOM 576 N N . ARG A 1 77 ? -1.928 -21.734 -16.344 1 95.88 77 ARG A N 1
ATOM 577 C CA . ARG A 1 77 ? -1.338 -20.484 -15.914 1 95.88 77 ARG A CA 1
ATOM 578 C C . ARG A 1 77 ? -2.416 -19.438 -15.648 1 95.88 77 ARG A C 1
ATOM 580 O O . ARG A 1 77 ? -3.271 -19.188 -16.5 1 95.88 77 ARG A O 1
ATOM 587 N N . ALA A 1 78 ? -2.359 -18.875 -14.523 1 96.31 78 ALA A N 1
ATOM 588 C CA . ALA A 1 78 ? -3.305 -17.812 -14.172 1 96.31 78 ALA A CA 1
ATOM 589 C C . ALA A 1 78 ? -2.582 -16.594 -13.617 1 96.31 78 ALA A C 1
ATOM 591 O O . ALA A 1 78 ? -1.547 -16.719 -12.961 1 96.31 78 ALA A O 1
ATOM 592 N N . LEU A 1 79 ? -3.137 -15.414 -13.906 1 96.62 79 LEU A N 1
ATOM 593 C CA . LEU A 1 79 ? -2.611 -14.141 -13.438 1 96.62 79 LEU A CA 1
ATOM 594 C C . LEU A 1 79 ? -3.689 -13.344 -12.711 1 96.62 79 LEU A C 1
ATOM 596 O O . LEU A 1 79 ? -4.77 -13.109 -13.258 1 96.62 79 LEU A O 1
ATOM 600 N N . MET A 1 80 ? -3.393 -13.062 -11.484 1 96.06 80 MET A N 1
ATOM 601 C CA . MET A 1 80 ? -4.207 -12.078 -10.781 1 96.06 80 MET A CA 1
ATOM 602 C C . MET A 1 80 ? -3.633 -10.672 -10.953 1 96.06 80 MET A C 1
ATOM 604 O O . MET A 1 80 ? -2.545 -10.375 -10.453 1 96.06 80 MET A O 1
ATOM 608 N N . GLN A 1 81 ? -4.422 -9.805 -11.57 1 90.81 81 GLN A N 1
ATOM 609 C CA . GLN A 1 81 ? -3.961 -8.438 -11.812 1 90.81 81 GLN A CA 1
ATOM 610 C C . GLN A 1 81 ? -4.316 -7.52 -10.648 1 90.81 81 GLN A C 1
ATOM 612 O O . GLN A 1 81 ? -5.242 -7.809 -9.891 1 90.81 81 GLN A O 1
ATOM 617 N N . GLN A 1 82 ? -3.523 -6.465 -10.508 1 75.94 82 GLN A N 1
ATOM 618 C CA . GLN A 1 82 ? -3.758 -5.484 -9.453 1 75.94 82 GLN A CA 1
ATOM 619 C C . GLN A 1 82 ? -5.129 -4.832 -9.602 1 75.94 82 GLN A C 1
ATOM 621 O O . GLN A 1 82 ? -5.879 -4.723 -8.625 1 75.94 82 GLN A O 1
ATOM 626 N N . HIS A 1 83 ? -5.418 -4.309 -10.773 1 72.19 83 HIS A N 1
ATOM 627 C CA . HIS A 1 83 ? -6.707 -3.678 -11.031 1 72.19 83 HIS A CA 1
ATOM 628 C C . HIS A 1 83 ? -7.539 -4.5 -12.008 1 72.19 83 HIS A C 1
ATOM 630 O O . HIS A 1 83 ? -7.125 -4.715 -13.156 1 72.19 83 HIS A O 1
ATOM 636 N N . ALA A 1 84 ? -8.422 -5.316 -11.398 1 68.56 84 ALA A N 1
ATOM 637 C CA . ALA A 1 84 ? -9.297 -6.047 -12.305 1 68.56 84 ALA A CA 1
ATOM 638 C C . ALA A 1 84 ? -10.602 -5.281 -12.539 1 68.56 84 ALA A C 1
ATOM 640 O O . ALA A 1 84 ? -11.367 -5.043 -11.602 1 68.56 84 ALA A O 1
ATOM 641 N N . GLU A 1 85 ? -10.711 -4.57 -13.648 1 66.44 85 GLU A N 1
ATOM 642 C CA . GLU A 1 85 ? -11.93 -3.83 -13.961 1 66.44 85 GLU A CA 1
ATOM 643 C C . GLU A 1 85 ? -13.047 -4.773 -14.391 1 66.44 85 GLU A C 1
ATOM 645 O O . GLU A 1 85 ? -12.828 -5.664 -15.219 1 66.44 85 GLU A O 1
ATOM 650 N N . VAL A 1 86 ? -14.023 -4.746 -13.531 1 68.56 86 VAL A N 1
ATOM 651 C CA . VAL A 1 86 ? -15.211 -5.5 -13.938 1 68.56 86 VAL A CA 1
ATOM 652 C C . VAL A 1 86 ? -16.328 -4.539 -14.312 1 68.56 86 VAL A C 1
ATOM 654 O O . VAL A 1 86 ? -16.75 -3.703 -13.508 1 68.56 86 VAL A O 1
ATOM 657 N N . GLY A 1 87 ? -16.547 -4.309 -15.477 1 62.78 87 GLY A N 1
ATOM 658 C CA . GLY A 1 87 ? -17.484 -3.318 -16 1 62.78 87 GLY A CA 1
ATOM 659 C C . GLY A 1 87 ? -18.938 -3.689 -15.773 1 62.78 87 GLY A C 1
ATOM 660 O O . GLY A 1 87 ? -19.828 -2.85 -15.922 1 62.78 87 GLY A O 1
ATOM 661 N N . PHE A 1 88 ? -19.266 -4.84 -15.477 1 74.31 88 PHE A N 1
ATOM 662 C CA . PHE A 1 88 ? -20.672 -5.238 -15.492 1 74.31 88 PHE A CA 1
ATOM 663 C C . PHE A 1 88 ? -21.109 -5.703 -14.109 1 74.31 88 PHE A C 1
ATOM 665 O O . PHE A 1 88 ? -20.281 -5.984 -13.242 1 74.31 88 PHE A O 1
ATOM 672 N N . ALA A 1 89 ? -22.406 -5.602 -13.922 1 87.25 89 ALA A N 1
ATOM 673 C CA . ALA A 1 89 ? -23.031 -6.043 -12.68 1 87.25 89 ALA A CA 1
ATOM 674 C C . ALA A 1 89 ? -23 -7.562 -12.562 1 87.25 89 ALA A C 1
ATOM 676 O O . ALA A 1 89 ? -24.031 -8.227 -12.656 1 87.25 89 ALA A O 1
ATOM 677 N N . TYR A 1 90 ? -21.859 -8.148 -12.297 1 93.56 90 TYR A N 1
ATOM 678 C CA . TYR A 1 90 ? -21.672 -9.578 -12.07 1 93.56 90 TYR A CA 1
ATOM 679 C C . TYR A 1 90 ? -21.688 -9.891 -10.578 1 93.56 90 TYR A C 1
ATOM 681 O O . TYR A 1 90 ? -21.234 -9.086 -9.758 1 93.56 90 TYR A O 1
ATOM 689 N N . THR A 1 91 ? -22.203 -11.047 -10.367 1 96.69 91 TH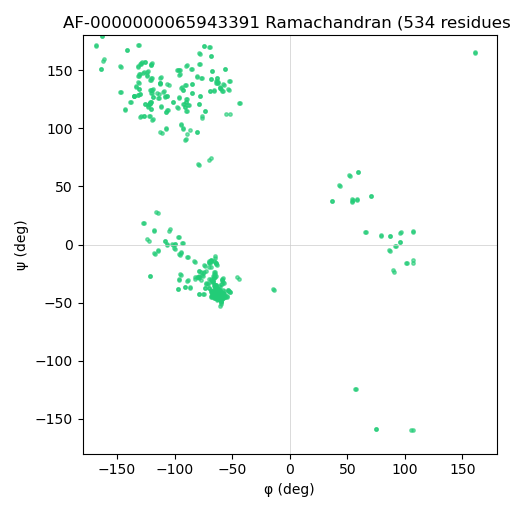R A N 1
ATOM 690 C CA . THR A 1 91 ? -22.062 -11.562 -9.008 1 96.69 91 THR A CA 1
ATOM 691 C C . THR A 1 91 ? -20.656 -12.125 -8.781 1 96.69 91 THR A C 1
ATOM 693 O O . THR A 1 91 ? -19.922 -12.344 -9.742 1 96.69 91 THR A O 1
ATOM 696 N N . ALA A 1 92 ? -20.344 -12.32 -7.527 1 96.81 92 ALA A N 1
ATOM 697 C CA . ALA A 1 92 ? -19.047 -12.914 -7.195 1 96.81 92 ALA A CA 1
ATOM 698 C C . ALA A 1 92 ? -18.875 -14.266 -7.883 1 96.81 92 ALA A C 1
ATOM 700 O O . ALA A 1 92 ? -17.828 -14.539 -8.469 1 96.81 92 ALA A O 1
ATOM 701 N N . LEU A 1 93 ? -19.891 -15.062 -7.82 1 96.5 93 LEU A N 1
ATOM 702 C CA . LEU A 1 93 ? -19.828 -16.391 -8.43 1 96.5 93 LEU A CA 1
ATOM 703 C C . LEU A 1 93 ? -19.625 -16.281 -9.938 1 96.5 93 LEU A C 1
ATOM 705 O O . LEU A 1 93 ? -18.828 -17.031 -10.516 1 96.5 93 LEU A O 1
ATOM 709 N N . GLU A 1 94 ? -20.312 -15.398 -10.547 1 94.75 94 GLU A N 1
ATOM 710 C CA . GLU A 1 94 ? -20.172 -15.211 -11.992 1 94.75 94 GLU A CA 1
ATOM 711 C C . GLU A 1 94 ? -18.75 -14.797 -12.367 1 94.75 94 GLU A C 1
ATOM 713 O O . GLU A 1 94 ? -18.234 -15.234 -13.391 1 94.75 94 GLU A O 1
ATOM 718 N N . ILE A 1 95 ? -18.172 -13.969 -11.562 1 94.5 95 ILE A N 1
ATOM 719 C CA . ILE A 1 95 ? -16.797 -13.547 -11.789 1 94.5 95 ILE A CA 1
ATOM 720 C C . ILE A 1 95 ? -15.875 -14.758 -11.742 1 94.5 95 ILE A C 1
ATOM 722 O O . ILE A 1 95 ? -15 -14.914 -12.602 1 94.5 95 ILE A O 1
ATOM 726 N N . ILE A 1 96 ? -16.047 -15.562 -10.773 1 95.69 96 ILE A N 1
ATOM 727 C CA . ILE A 1 96 ? -15.195 -16.734 -10.602 1 95.69 96 ILE A CA 1
ATOM 728 C C . ILE A 1 96 ? -15.398 -17.703 -11.766 1 95.69 96 ILE A C 1
ATOM 730 O O . ILE A 1 96 ? -14.445 -18.312 -12.242 1 95.69 96 ILE A O 1
ATOM 734 N N . LEU A 1 97 ? -16.609 -17.766 -12.234 1 94.5 97 LEU A N 1
ATOM 735 C CA . LEU A 1 97 ? -16.922 -18.656 -13.352 1 94.5 97 LEU A CA 1
ATOM 736 C C . LEU A 1 97 ? -16.203 -18.203 -14.617 1 94.5 97 LEU A C 1
ATOM 738 O O . LEU A 1 97 ? -15.938 -19.016 -15.508 1 94.5 97 LEU A O 1
ATOM 742 N N . LEU A 1 98 ? -15.953 -16.938 -14.727 1 91.62 98 LEU A N 1
ATOM 743 C CA . LEU A 1 98 ? -15.164 -16.469 -15.859 1 91.62 98 LEU A CA 1
ATOM 744 C C . LEU A 1 98 ? -13.805 -17.141 -15.906 1 91.62 98 LEU A C 1
ATOM 746 O O . LEU A 1 98 ? -13.219 -17.312 -16.984 1 91.62 98 LEU A O 1
ATOM 750 N N . GLY A 1 99 ? -13.281 -17.531 -14.766 1 93.44 99 GLY A N 1
ATOM 751 C CA . GLY A 1 99 ? -12.008 -18.234 -14.695 1 93.44 99 GLY A CA 1
ATOM 752 C C . GLY A 1 99 ? -12.047 -19.594 -15.344 1 93.44 99 GLY A C 1
ATOM 753 O O . GLY A 1 99 ? -11 -20.172 -15.656 1 93.44 99 GLY A O 1
ATOM 754 N N . ARG A 1 100 ? -13.219 -20.062 -15.578 1 93.94 100 ARG A N 1
ATOM 755 C CA . ARG A 1 100 ? -13.367 -21.406 -16.141 1 93.94 100 ARG A CA 1
ATOM 756 C C . ARG A 1 100 ? -13.461 -21.359 -17.656 1 93.94 100 ARG A C 1
ATOM 758 O O . ARG A 1 100 ? -13.523 -22.391 -18.328 1 93.94 100 ARG A O 1
ATOM 765 N N . HIS A 1 101 ? -13.375 -20.25 -18.219 1 89.88 101 HIS A N 1
ATOM 766 C CA . HIS A 1 101 ? -13.586 -20.047 -19.641 1 89.88 101 HIS A CA 1
ATOM 767 C C . HIS A 1 101 ? -12.633 -20.906 -20.469 1 89.88 101 HIS A C 1
ATOM 769 O O . HIS A 1 101 ? -13.039 -21.5 -21.469 1 89.88 101 HIS A O 1
ATOM 775 N N . PRO A 1 102 ? -11.406 -21.031 -20.125 1 89.06 102 PRO A N 1
ATOM 776 C CA . PRO A 1 102 ? -10.484 -21.844 -20.906 1 89.06 102 PRO A CA 1
ATOM 777 C C . PRO A 1 102 ? -10.875 -23.312 -20.938 1 89.06 102 PRO A C 1
ATOM 779 O O . PRO A 1 102 ? -10.406 -24.078 -21.797 1 89.06 102 PRO A O 1
ATOM 782 N N . HIS A 1 103 ? -11.68 -23.734 -20.078 1 88.94 103 HIS A N 1
ATOM 783 C CA . HIS A 1 103 ? -11.984 -25.156 -19.938 1 88.94 103 HIS A CA 1
ATOM 784 C C . HIS A 1 103 ? -13.25 -25.531 -20.703 1 88.94 103 HIS A C 1
ATOM 786 O O . HIS A 1 103 ? -13.453 -26.703 -21.031 1 88.94 103 HIS A O 1
ATOM 792 N N . HIS A 1 104 ? -14.18 -24.75 -20.891 1 77.56 104 HIS A N 1
ATOM 793 C CA . HIS A 1 104 ? -15.43 -25.156 -21.531 1 77.56 104 HIS A CA 1
ATOM 794 C C . HIS A 1 104 ? -15.719 -24.281 -22.75 1 77.56 104 HIS A C 1
ATOM 796 O O . HIS A 1 104 ? -16.625 -24.578 -23.531 1 77.56 104 HIS A O 1
ATOM 802 N N . LEU A 1 105 ? -14.867 -23.484 -23.047 1 67.12 105 LEU A N 1
ATOM 803 C CA . LEU A 1 105 ? -15 -22.594 -24.188 1 67.12 105 LEU A CA 1
ATOM 804 C C . LEU A 1 105 ? -16.453 -22.125 -24.344 1 67.12 105 LEU A C 1
ATOM 806 O O . LEU A 1 105 ? -17 -22.172 -25.453 1 67.12 105 LEU A O 1
ATOM 810 N N . GLY A 1 106 ? -17.094 -21.891 -23.219 1 64.12 106 GLY A N 1
ATOM 811 C CA . GLY A 1 106 ? -18.438 -21.312 -23.281 1 64.12 106 GLY A CA 1
ATOM 812 C C . GLY A 1 106 ? -19.531 -22.297 -22.938 1 64.12 106 GLY A C 1
ATOM 813 O O . GLY A 1 106 ? -20.672 -21.891 -22.688 1 64.12 106 GLY A O 1
ATOM 814 N N . ALA A 1 107 ? -19.25 -23.625 -22.938 1 67 107 ALA A N 1
ATOM 815 C CA . ALA A 1 107 ? -20.266 -24.609 -22.609 1 67 107 ALA A CA 1
ATOM 816 C C . ALA A 1 107 ? -20.328 -24.844 -21.094 1 67 107 ALA A C 1
ATOM 818 O O . ALA A 1 107 ? -19.297 -25.031 -20.453 1 67 107 ALA A O 1
ATOM 819 N N . ASN A 1 108 ? -21.203 -24.25 -20.469 1 65.19 108 ASN A N 1
ATOM 820 C CA . ASN A 1 108 ? -21.328 -24.422 -19.016 1 65.19 108 ASN A CA 1
ATOM 821 C C . ASN A 1 108 ? -21.469 -25.891 -18.641 1 65.19 108 ASN A C 1
ATOM 823 O O . ASN A 1 108 ? -22.391 -26.562 -19.078 1 65.19 108 ASN A O 1
ATOM 827 N N . ARG A 1 109 ? -20.469 -26.359 -18 1 76.25 109 ARG A N 1
ATOM 828 C CA . ARG A 1 109 ? -20.5 -27.719 -17.5 1 76.25 109 ARG A CA 1
ATOM 829 C C . ARG A 1 109 ? -20.688 -27.75 -15.984 1 76.25 109 ARG A C 1
ATOM 831 O O . ARG A 1 109 ? -20.25 -26.828 -15.289 1 76.25 109 ARG A O 1
ATOM 838 N N . PRO A 1 110 ? -21.516 -28.656 -15.477 1 83.25 110 PRO A N 1
ATOM 839 C CA . PRO A 1 110 ? -21.719 -28.812 -14.031 1 83.25 110 PRO A CA 1
ATOM 840 C C . PRO A 1 110 ? -20.406 -28.812 -13.25 1 83.25 110 PRO A C 1
ATOM 842 O O . PRO A 1 110 ? -20.344 -28.281 -12.133 1 83.25 110 PRO A O 1
ATOM 845 N N . GLN A 1 111 ? -19.391 -29.219 -13.852 1 89.88 111 GLN A N 1
ATOM 846 C CA . GLN A 1 111 ? -18.094 -29.297 -13.188 1 89.88 111 GLN A CA 1
ATOM 847 C C . GLN A 1 111 ? -17.531 -27.906 -12.914 1 89.88 111 GLN A C 1
ATOM 849 O O . GLN A 1 111 ? -16.891 -27.672 -11.891 1 89.88 111 GLN A O 1
ATOM 854 N N . ASP A 1 112 ? -17.891 -27.016 -13.766 1 92.69 112 ASP A N 1
ATOM 855 C CA . ASP A 1 112 ? -17.375 -25.656 -13.617 1 92.69 112 ASP A CA 1
ATOM 856 C C . ASP A 1 112 ? -17.984 -24.969 -12.398 1 92.69 112 ASP A C 1
ATOM 858 O O . ASP A 1 112 ? -17.281 -24.25 -11.664 1 92.69 112 ASP A O 1
ATOM 862 N N . TYR A 1 113 ? -19.234 -25.25 -12.195 1 93.75 113 TYR A N 1
ATOM 863 C CA . TYR A 1 113 ? -19.891 -24.703 -11.016 1 93.75 113 TYR A CA 1
ATOM 864 C C . TYR A 1 113 ? -19.297 -25.266 -9.734 1 93.75 113 TYR A C 1
ATOM 866 O O . TYR A 1 113 ? -19.047 -24.531 -8.781 1 93.75 113 TYR A O 1
ATOM 874 N N . GLN A 1 114 ? -19.047 -26.5 -9.734 1 95.19 114 GLN A N 1
ATOM 875 C CA . GLN A 1 114 ? -18.469 -27.156 -8.562 1 95.19 114 GLN A CA 1
ATOM 876 C C . GLN A 1 114 ? -17.078 -26.594 -8.266 1 95.19 114 GLN A C 1
ATOM 878 O O . GLN A 1 114 ? -16.734 -26.328 -7.113 1 95.19 114 GLN A O 1
ATOM 883 N N . ILE A 1 115 ? -16.312 -26.406 -9.281 1 96.06 115 ILE A N 1
ATOM 884 C CA . ILE A 1 115 ? -14.961 -25.875 -9.125 1 96.06 115 ILE A CA 1
ATOM 885 C C . ILE A 1 115 ? -15.023 -24.438 -8.617 1 96.06 115 ILE A C 1
ATOM 887 O O . ILE A 1 115 ? -14.266 -24.062 -7.719 1 96.06 115 ILE A O 1
ATOM 891 N N . ALA A 1 116 ? -15.938 -23.672 -9.164 1 96.88 116 ALA A N 1
ATOM 892 C CA . ALA A 1 116 ? -16.094 -22.281 -8.742 1 96.88 116 ALA A CA 1
ATOM 893 C C . ALA A 1 116 ? -16.453 -22.203 -7.258 1 96.88 116 ALA A C 1
ATOM 895 O O . ALA A 1 116 ? -15.883 -21.406 -6.516 1 96.88 116 ALA A O 1
ATOM 896 N N . MET A 1 117 ? -17.328 -23.062 -6.852 1 96.81 117 MET A N 1
ATOM 897 C CA . MET A 1 117 ? -17.734 -23.078 -5.453 1 96.81 117 MET A CA 1
ATOM 898 C C . MET A 1 117 ? -16.594 -23.516 -4.551 1 96.81 117 MET A C 1
ATOM 900 O O . MET A 1 117 ? -16.391 -22.969 -3.469 1 96.81 117 MET A O 1
ATOM 904 N N . ALA A 1 118 ? -15.852 -24.484 -4.969 1 97.38 118 ALA A N 1
ATOM 905 C CA . ALA A 1 118 ? -14.688 -24.938 -4.215 1 97.38 118 ALA A CA 1
ATOM 906 C C . ALA A 1 118 ? -13.641 -23.844 -4.09 1 97.38 118 ALA A C 1
ATOM 908 O O . ALA A 1 118 ? -13.031 -23.672 -3.031 1 97.38 118 ALA A O 1
ATOM 909 N N . ALA A 1 119 ? -13.422 -23.141 -5.168 1 97.94 119 ALA A N 1
ATOM 910 C CA . ALA A 1 119 ? -12.492 -22.016 -5.148 1 97.94 119 ALA A CA 1
ATOM 911 C C . ALA A 1 119 ? -12.945 -20.938 -4.16 1 97.94 119 ALA A C 1
ATOM 913 O O . ALA A 1 119 ? -12.125 -20.375 -3.439 1 97.94 119 ALA A O 1
ATOM 914 N N . MET A 1 120 ? -14.25 -20.703 -4.156 1 97.88 120 MET A N 1
ATOM 915 C CA . MET A 1 120 ? -14.797 -19.75 -3.197 1 97.88 120 MET A CA 1
ATOM 916 C C . MET A 1 120 ? -14.555 -20.219 -1.766 1 97.88 120 MET A C 1
ATOM 918 O O . MET A 1 120 ? -14.227 -19.422 -0.895 1 97.88 120 MET A O 1
ATOM 922 N N . GLN A 1 121 ? -14.711 -21.438 -1.582 1 97.19 121 GLN A N 1
ATOM 923 C CA . GLN A 1 121 ? -14.453 -22 -0.261 1 97.19 121 GLN A CA 1
ATOM 924 C C . GLN A 1 121 ? -12.984 -21.844 0.132 1 97.19 121 GLN A C 1
ATOM 926 O O . GLN A 1 121 ? -12.68 -21.5 1.275 1 97.19 121 GLN A O 1
ATOM 931 N N . GLU A 1 122 ? -12.086 -22.031 -0.812 1 95.81 122 GLU A N 1
ATOM 932 C CA . GLU A 1 122 ? -10.648 -21.906 -0.588 1 95.81 122 GLU A CA 1
ATOM 933 C C . GLU A 1 122 ? -10.281 -20.516 -0.082 1 95.81 122 GLU A C 1
ATOM 935 O O . GLU A 1 122 ? -9.344 -20.359 0.708 1 95.81 122 GLU A O 1
ATOM 940 N N . VAL A 1 123 ? -11.078 -19.5 -0.506 1 96.38 123 VAL A N 1
ATOM 941 C CA . VAL A 1 123 ? -10.711 -18.141 -0.175 1 96.38 123 VAL A CA 1
ATOM 942 C C . VAL A 1 123 ? -11.664 -17.578 0.88 1 96.38 123 VAL A C 1
ATOM 944 O O . VAL A 1 123 ? -11.617 -16.391 1.209 1 96.38 123 VAL A O 1
ATOM 947 N N . GLY A 1 124 ? -12.586 -18.359 1.362 1 95.12 124 GLY A N 1
ATOM 948 C CA . GLY A 1 124 ? -13.531 -17.953 2.389 1 95.12 124 GLY A CA 1
ATOM 949 C C . GLY A 1 124 ? -14.555 -16.953 1.892 1 95.12 124 GLY A C 1
ATOM 950 O O . GLY A 1 124 ? -14.867 -15.977 2.58 1 95.12 124 GLY A O 1
ATOM 951 N N . ALA A 1 125 ? -15.07 -17.172 0.702 1 96.56 125 ALA A N 1
ATOM 952 C CA . ALA A 1 125 ? -15.945 -16.156 0.108 1 96.56 125 ALA A CA 1
ATOM 953 C C . ALA A 1 125 ? -17.266 -16.781 -0.33 1 96.56 125 ALA A C 1
ATOM 955 O O . ALA A 1 125 ? -17.984 -16.203 -1.149 1 96.56 125 ALA A O 1
ATOM 956 N N . VAL A 1 126 ? -17.625 -17.969 0.191 1 97.31 126 VAL A N 1
ATOM 957 C CA . VAL A 1 126 ? -18.844 -18.656 -0.226 1 97.31 126 VAL A CA 1
ATOM 958 C C . VAL A 1 126 ? -20.062 -17.781 0.056 1 97.31 126 VAL A C 1
ATOM 960 O O . VAL A 1 126 ? -20.984 -17.703 -0.764 1 97.31 126 VAL A O 1
ATOM 963 N N . HIS A 1 127 ? -20.062 -17.141 1.176 1 96.81 127 HIS A N 1
ATOM 964 C CA . HIS A 1 127 ? -21.188 -16.312 1.603 1 96.81 127 HIS A CA 1
ATOM 965 C C . HIS A 1 127 ? -21.375 -15.125 0.668 1 96.81 127 HIS A C 1
ATOM 967 O O . HIS A 1 127 ? -22.422 -14.461 0.714 1 96.81 127 HIS A O 1
ATOM 973 N N . LEU A 1 128 ? -20.453 -14.836 -0.251 1 97.31 128 LEU A N 1
ATOM 974 C CA . LEU A 1 128 ? -20.5 -13.695 -1.155 1 97.31 128 LEU A CA 1
ATOM 975 C C . LEU A 1 128 ? -21 -14.109 -2.535 1 97.31 128 LEU A C 1
ATOM 977 O O . LEU A 1 128 ? -21.156 -13.273 -3.424 1 97.31 128 LEU A O 1
ATOM 981 N N . ALA A 1 129 ? -21.312 -15.312 -2.727 1 97.62 129 ALA A N 1
ATOM 982 C CA . ALA A 1 129 ? -21.531 -15.914 -4.043 1 97.62 129 ALA A CA 1
ATOM 983 C C . ALA A 1 129 ? -22.562 -15.125 -4.848 1 97.62 129 ALA A C 1
ATOM 985 O O . ALA A 1 129 ? -22.359 -14.852 -6.035 1 97.62 129 ALA A O 1
ATOM 986 N N . GLU A 1 130 ? -23.609 -14.641 -4.211 1 97.12 130 GLU A N 1
ATOM 987 C CA . GLU A 1 130 ? -24.719 -14.023 -4.93 1 97.12 130 GLU A CA 1
ATOM 988 C C . GLU A 1 130 ? -24.641 -12.5 -4.863 1 97.12 130 GLU A C 1
ATOM 990 O O . GLU A 1 130 ? -25.469 -11.805 -5.457 1 97.12 130 GLU A O 1
ATOM 995 N N . GLN A 1 131 ? -23.703 -12.031 -4.242 1 96.31 131 GLN A N 1
ATOM 996 C CA . GLN A 1 131 ? -23.562 -10.578 -4.129 1 96.31 131 GLN A CA 1
ATOM 997 C C . GLN A 1 131 ? -22.938 -9.984 -5.395 1 96.31 131 GLN A C 1
ATOM 999 O O . GLN A 1 131 ? -22.109 -10.617 -6.039 1 96.31 131 GLN A O 1
ATOM 1004 N N . ILE A 1 132 ? -23.422 -8.82 -5.691 1 95.69 132 ILE A N 1
ATOM 1005 C CA . ILE A 1 132 ? -22.875 -8.102 -6.832 1 95.69 132 ILE A CA 1
ATOM 1006 C C . ILE A 1 132 ? -21.453 -7.652 -6.52 1 95.69 132 ILE A C 1
ATOM 1008 O O . ILE A 1 132 ? -21.203 -7.031 -5.484 1 95.69 132 ILE A O 1
ATOM 1012 N N . TYR A 1 133 ? -20.516 -7.891 -7.43 1 94.62 133 TYR A N 1
ATOM 1013 C CA . TYR A 1 133 ? -19.078 -7.707 -7.238 1 94.62 133 TYR A CA 1
ATOM 1014 C C . TYR A 1 133 ? -18.75 -6.262 -6.875 1 94.62 133 TYR A C 1
ATOM 1016 O O . TYR A 1 133 ? -17.969 -6.008 -5.949 1 94.62 133 TYR A O 1
ATOM 1024 N N . SER A 1 134 ? -19.297 -5.328 -7.52 1 91.81 134 SER A N 1
ATOM 1025 C CA . SER A 1 134 ? -18.969 -3.914 -7.367 1 91.81 134 SER A CA 1
ATOM 1026 C C . SER A 1 134 ? -19.406 -3.393 -6 1 91.81 134 SER A C 1
ATOM 1028 O O . SER A 1 134 ? -18.984 -2.312 -5.582 1 91.81 134 SER A O 1
ATOM 1030 N N . THR A 1 135 ? -20.266 -4.148 -5.266 1 91.06 135 THR A N 1
ATOM 1031 C CA . THR A 1 135 ? -20.75 -3.73 -3.959 1 91.06 135 THR A CA 1
ATOM 1032 C C . THR A 1 135 ? -19.891 -4.309 -2.842 1 91.06 135 THR A C 1
ATOM 1034 O O . THR A 1 135 ? -20.062 -3.957 -1.673 1 91.06 135 THR A O 1
ATOM 1037 N N . LEU A 1 136 ? -18.969 -5.168 -3.195 1 91.31 136 LEU A N 1
ATOM 1038 C CA . LEU A 1 136 ? -18.125 -5.824 -2.211 1 91.31 136 LEU A CA 1
ATOM 1039 C C . LEU A 1 136 ? -17.016 -4.887 -1.739 1 91.31 136 LEU A C 1
ATOM 1041 O O . LEU A 1 136 ? -16.641 -3.947 -2.449 1 91.31 136 LEU A O 1
ATOM 1045 N N . SER A 1 137 ? -16.516 -5.152 -0.524 1 88.38 137 SER A N 1
ATOM 1046 C CA . SER A 1 137 ? -15.352 -4.418 -0.033 1 88.38 137 SER A CA 1
ATOM 1047 C C . SER A 1 137 ? -14.094 -4.777 -0.818 1 88.38 137 SER A C 1
ATOM 1049 O O . SER A 1 137 ? -14.07 -5.777 -1.539 1 88.38 137 SER A O 1
ATOM 1051 N N . GLY A 1 138 ? -13.062 -3.943 -0.727 1 88.19 138 GLY A N 1
ATOM 1052 C CA . GLY A 1 138 ? -11.805 -4.215 -1.402 1 88.19 138 GLY A CA 1
ATOM 1053 C C . GLY A 1 138 ? -11.227 -5.578 -1.065 1 88.19 138 GLY A C 1
ATOM 1054 O O . GLY A 1 138 ? -10.742 -6.289 -1.949 1 88.19 138 GLY A O 1
ATOM 1055 N N . GLY A 1 139 ? -11.242 -5.922 0.215 1 91.06 139 GLY A N 1
ATOM 1056 C CA . GLY A 1 139 ? -10.773 -7.23 0.637 1 91.06 139 GLY A CA 1
ATOM 1057 C C . GLY A 1 139 ? -11.586 -8.375 0.068 1 91.06 139 GLY A C 1
ATOM 1058 O O . GLY A 1 139 ? -11.039 -9.406 -0.314 1 91.06 139 GLY A O 1
ATOM 1059 N N . GLU A 1 140 ? -12.883 -8.156 0.016 1 92.56 140 GLU A N 1
ATOM 1060 C CA . GLU A 1 140 ? -13.773 -9.172 -0.55 1 92.56 140 GLU A CA 1
ATOM 1061 C C . GLU A 1 140 ? -13.555 -9.32 -2.053 1 92.56 140 GLU A C 1
ATOM 1063 O O . GLU A 1 140 ? -13.5 -10.438 -2.572 1 92.56 140 GLU A O 1
ATOM 1068 N N . GLN A 1 141 ? -13.375 -8.219 -2.67 1 93.56 141 GLN A N 1
ATOM 1069 C CA . GLN A 1 141 ? -13.109 -8.25 -4.102 1 93.56 141 GLN A CA 1
ATOM 1070 C C . GLN A 1 141 ? -11.805 -8.984 -4.402 1 93.56 141 GLN A C 1
ATOM 1072 O O . GLN A 1 141 ? -11.734 -9.781 -5.344 1 93.56 141 GLN A O 1
ATOM 1077 N N . ALA A 1 142 ? -10.828 -8.711 -3.609 1 94.12 142 ALA A N 1
ATOM 1078 C CA . ALA A 1 142 ? -9.539 -9.367 -3.789 1 94.12 142 ALA A CA 1
ATOM 1079 C C . ALA A 1 142 ? -9.664 -10.883 -3.633 1 94.12 142 ALA A C 1
ATOM 1081 O O . ALA A 1 142 ? -9.078 -11.641 -4.406 1 94.12 142 ALA A O 1
ATOM 1082 N N . ARG A 1 143 ? -10.43 -11.281 -2.703 1 95.06 143 ARG A N 1
ATOM 1083 C CA . ARG A 1 143 ? -10.625 -12.711 -2.477 1 95.06 143 ARG A CA 1
ATOM 1084 C C . ARG A 1 143 ? -11.375 -13.352 -3.641 1 95.06 143 ARG A C 1
ATOM 1086 O O . ARG A 1 143 ? -11.039 -14.453 -4.07 1 95.06 143 ARG A O 1
ATOM 1093 N N . VAL A 1 144 ? -12.336 -12.648 -4.117 1 95.94 144 VAL A N 1
ATOM 1094 C CA . VAL A 1 144 ? -13.094 -13.141 -5.262 1 95.94 144 VAL A CA 1
ATOM 1095 C C . VAL A 1 144 ? -12.172 -13.273 -6.469 1 95.94 144 VAL A C 1
ATOM 1097 O O . VAL A 1 144 ? -12.219 -14.281 -7.18 1 95.94 144 VAL A O 1
ATOM 1100 N N . GLN A 1 145 ? -11.383 -12.305 -6.676 1 95.94 145 GLN A N 1
ATOM 1101 C CA . GLN A 1 145 ? -10.438 -12.359 -7.785 1 95.94 145 GLN A CA 1
ATOM 1102 C C . GLN A 1 145 ? -9.453 -13.516 -7.609 1 95.94 145 GLN A C 1
ATOM 1104 O O . GLN A 1 145 ? -9.109 -14.195 -8.578 1 95.94 145 GLN A O 1
ATOM 1109 N N . MET A 1 146 ? -9 -13.703 -6.426 1 97.12 146 MET A N 1
ATOM 1110 C CA . MET A 1 146 ? -8.133 -14.844 -6.141 1 97.12 146 MET A CA 1
ATOM 1111 C C . MET A 1 146 ? -8.828 -16.156 -6.48 1 97.12 146 MET A C 1
ATOM 1113 O O . MET A 1 146 ? -8.25 -17.031 -7.133 1 97.12 146 MET A O 1
ATOM 1117 N N . ALA A 1 147 ? -10.062 -16.234 -6.074 1 97.69 147 ALA A N 1
ATOM 1118 C CA . ALA A 1 147 ? -10.836 -17.438 -6.387 1 97.69 147 ALA A CA 1
ATOM 1119 C C . ALA A 1 147 ? -10.945 -17.641 -7.898 1 97.69 147 ALA A C 1
ATOM 1121 O O . ALA A 1 147 ? -10.867 -18.766 -8.391 1 97.69 147 ALA A O 1
ATOM 1122 N N . ARG A 1 148 ? -11.172 -16.625 -8.586 1 96.56 148 ARG A N 1
ATOM 1123 C CA . ARG A 1 148 ? -11.289 -16.688 -10.039 1 96.56 148 ARG A CA 1
ATOM 1124 C C . ARG A 1 148 ? -10.031 -17.266 -10.664 1 96.56 148 ARG A C 1
ATOM 1126 O O . ARG A 1 148 ? -10.109 -18.156 -11.516 1 96.56 148 ARG A O 1
ATOM 1133 N N . VAL A 1 149 ? -8.906 -16.797 -10.219 1 96.81 149 VAL A N 1
ATOM 1134 C CA . VAL A 1 149 ? -7.648 -17.25 -10.812 1 96.81 149 VAL A CA 1
ATOM 1135 C C . VAL A 1 149 ? -7.352 -18.672 -10.367 1 96.81 149 VAL A C 1
ATOM 1137 O O . VAL A 1 149 ? -6.832 -19.484 -11.148 1 96.81 149 VAL A O 1
ATOM 1140 N N . LEU A 1 150 ? -7.715 -19.016 -9.18 1 97.75 150 LEU A N 1
ATOM 1141 C CA . LEU A 1 150 ? -7.531 -20.375 -8.719 1 97.75 150 LEU A CA 1
ATOM 1142 C C . LEU A 1 150 ? -8.422 -21.344 -9.508 1 97.75 150 LEU A C 1
ATOM 1144 O O . LEU A 1 150 ? -7.98 -22.438 -9.883 1 97.75 150 LEU A O 1
ATOM 1148 N N . ALA A 1 151 ? -9.633 -20.891 -9.742 1 97.12 151 ALA A N 1
ATOM 1149 C CA . ALA A 1 151 ? -10.555 -21.719 -10.516 1 97.12 151 ALA A CA 1
ATOM 1150 C C . ALA A 1 151 ? -9.992 -22.031 -11.898 1 97.12 151 ALA A C 1
ATOM 1152 O O . ALA A 1 151 ? -10.227 -23.109 -12.445 1 97.12 151 ALA A O 1
ATOM 1153 N N . GLN A 1 152 ? -9.297 -21.109 -12.398 1 96.25 152 GLN A N 1
ATOM 1154 C CA . GLN A 1 152 ? -8.719 -21.281 -13.727 1 96.25 152 GLN A CA 1
ATOM 1155 C C . GLN A 1 152 ? -7.688 -22.406 -13.742 1 96.25 152 GLN A C 1
ATOM 1157 O O . GLN A 1 152 ? -7.617 -23.172 -14.703 1 96.25 152 GLN A O 1
ATOM 1162 N N . ILE A 1 153 ? -6.973 -22.547 -12.68 1 96.56 153 ILE A N 1
ATOM 1163 C CA . ILE A 1 153 ? -5.918 -23.562 -12.656 1 96.56 153 ILE A CA 1
ATOM 1164 C C . ILE A 1 153 ? -6.25 -24.641 -11.625 1 96.56 153 ILE A C 1
ATOM 1166 O O . ILE A 1 153 ? -5.352 -25.219 -11.016 1 96.56 153 ILE A O 1
ATOM 1170 N N . TRP A 1 154 ? -7.477 -24.812 -11.398 1 95.5 154 TRP A N 1
ATOM 1171 C CA . TRP A 1 154 ? -7.957 -25.703 -10.336 1 95.5 154 TRP A CA 1
ATOM 1172 C C . TRP A 1 154 ? -7.516 -27.141 -10.586 1 95.5 154 TRP A C 1
ATOM 1174 O O . TRP A 1 154 ? -7.09 -27.828 -9.656 1 95.5 154 TRP A O 1
ATOM 1184 N N . GLU A 1 155 ? -7.598 -27.547 -11.789 1 90.81 155 GLU A N 1
ATOM 1185 C CA . GLU A 1 155 ? -7.379 -28.953 -12.125 1 90.81 155 GLU A CA 1
ATOM 1186 C C . GLU A 1 155 ? -5.895 -29.25 -12.312 1 90.81 155 GLU A C 1
ATOM 1188 O O . GLU A 1 155 ? -5.188 -28.5 -12.992 1 90.81 155 GLU A O 1
ATOM 1193 N N . SER A 1 156 ? -5.441 -30.328 -11.82 1 82.81 156 SER A N 1
ATOM 1194 C CA . SER A 1 156 ? -4.035 -30.719 -11.859 1 82.81 156 SER A CA 1
ATOM 1195 C C . SER A 1 156 ? -3.773 -31.719 -12.969 1 82.81 156 SER A C 1
ATOM 1197 O O . SER A 1 156 ? -2.633 -32.125 -13.188 1 82.81 156 SER A O 1
ATOM 1199 N N . SER A 1 157 ? -4.762 -32.094 -13.594 1 79.38 157 SER A N 1
ATOM 1200 C CA . SER A 1 157 ? -4.66 -33.156 -14.555 1 79.38 157 SER A CA 1
ATOM 1201 C C . SER A 1 157 ? -3.766 -32.781 -15.727 1 79.38 157 SER A C 1
ATOM 1203 O O . SER A 1 157 ? -3.215 -33.656 -16.406 1 79.38 157 SER A O 1
ATOM 1205 N N . GLN A 1 158 ? -3.543 -31.609 -15.828 1 74.75 158 GLN A N 1
ATOM 1206 C CA . GLN A 1 158 ? -2.793 -31.188 -17 1 74.75 158 GLN A CA 1
ATOM 1207 C C . GLN A 1 158 ? -1.345 -30.859 -16.656 1 74.75 158 GLN A C 1
ATOM 1209 O O . GLN A 1 158 ? -0.598 -30.344 -17.484 1 74.75 158 GLN A O 1
ATOM 1214 N N . GLY A 1 159 ? -0.905 -31.266 -15.422 1 87.75 159 GLY A N 1
ATOM 1215 C CA . GLY A 1 159 ? 0.485 -31.031 -15.062 1 87.75 159 GLY A CA 1
ATOM 1216 C C . GLY A 1 159 ? 0.661 -29.891 -14.062 1 87.75 159 GLY A C 1
ATOM 1217 O O . GLY A 1 159 ? -0.265 -29.578 -13.312 1 87.75 159 GLY A O 1
ATOM 1218 N N . ALA A 1 160 ? 1.886 -29.438 -14.102 1 94.94 160 ALA A N 1
ATOM 1219 C CA . ALA A 1 160 ? 2.217 -28.359 -13.18 1 94.94 160 ALA A CA 1
ATOM 1220 C C . ALA A 1 160 ? 1.477 -27.062 -13.547 1 94.94 160 ALA A C 1
ATOM 1222 O O . ALA A 1 160 ? 1.133 -26.859 -14.711 1 94.94 160 ALA A O 1
ATOM 1223 N N . ARG A 1 161 ? 1.173 -26.266 -12.609 1 96.81 161 ARG A N 1
ATOM 1224 C CA . ARG A 1 161 ? 0.445 -25.016 -12.812 1 96.81 161 ARG A CA 1
ATOM 1225 C C . ARG A 1 161 ? 1.26 -23.812 -12.328 1 96.81 161 ARG A C 1
ATOM 1227 O O . ARG A 1 161 ? 2.156 -23.969 -11.5 1 96.81 161 ARG A O 1
ATOM 1234 N N . LEU A 1 162 ? 0.96 -22.688 -12.906 1 97.69 162 LEU A N 1
ATOM 1235 C CA . LEU A 1 162 ? 1.661 -21.438 -12.602 1 97.69 162 LEU A CA 1
ATOM 1236 C C . LEU A 1 162 ? 0.682 -20.359 -12.148 1 97.69 162 LEU A C 1
ATOM 1238 O O . LEU A 1 162 ? -0.252 -20.016 -12.875 1 97.69 162 LEU A O 1
ATOM 1242 N N . LEU A 1 163 ? 0.889 -19.906 -10.898 1 98.25 163 LEU A N 1
ATOM 1243 C CA . LEU A 1 163 ? 0.088 -18.828 -10.328 1 98.25 163 LEU A CA 1
ATOM 1244 C C . LEU A 1 163 ? 0.897 -17.531 -10.234 1 98.25 163 LEU A C 1
ATOM 1246 O O . LEU A 1 163 ? 1.896 -17.469 -9.516 1 98.25 163 LEU A O 1
ATOM 1250 N N . LEU A 1 164 ? 0.492 -16.516 -11.008 1 98.31 164 LEU A N 1
ATOM 1251 C CA . LEU A 1 164 ? 1.118 -15.203 -11.008 1 98.31 164 LEU A CA 1
ATOM 1252 C C . LEU A 1 164 ? 0.228 -14.18 -10.312 1 98.31 164 LEU A C 1
ATOM 1254 O O . LEU A 1 164 ? -0.956 -14.062 -10.633 1 98.31 164 LEU A O 1
ATOM 1258 N N . LEU A 1 165 ? 0.808 -13.484 -9.359 1 97.75 165 LEU A N 1
ATOM 1259 C CA . LEU A 1 165 ? 0.063 -12.492 -8.594 1 97.75 165 LEU A CA 1
ATOM 1260 C C . LEU A 1 165 ? 0.706 -11.117 -8.711 1 97.75 165 LEU A C 1
ATOM 1262 O O . LEU A 1 165 ? 1.799 -10.891 -8.195 1 97.75 165 LEU A O 1
ATOM 1266 N N . ASP A 1 166 ? 0.02 -10.219 -9.406 1 96.25 166 ASP A N 1
ATOM 1267 C CA . ASP A 1 166 ? 0.506 -8.852 -9.562 1 96.25 166 ASP A CA 1
ATOM 1268 C C . ASP A 1 166 ? -0.021 -7.949 -8.453 1 96.25 166 ASP A C 1
ATOM 1270 O O . ASP A 1 166 ? -1.076 -7.328 -8.594 1 96.25 166 ASP A O 1
ATOM 1274 N N . GLU A 1 167 ? 0.757 -7.887 -7.367 1 93.94 167 GLU A N 1
ATOM 1275 C CA . GLU A 1 167 ? 0.483 -7.078 -6.184 1 93.94 167 GLU A CA 1
ATOM 1276 C C . GLU A 1 167 ? -0.849 -7.465 -5.547 1 93.94 167 GLU A C 1
ATOM 1278 O O . GLU A 1 167 ? -1.716 -6.613 -5.34 1 93.94 167 GLU A O 1
ATOM 1283 N N . PRO A 1 168 ? -0.93 -8.688 -5.102 1 94.94 168 PRO A N 1
ATOM 1284 C CA . PRO A 1 168 ? -2.188 -9.188 -4.543 1 94.94 168 PRO A CA 1
ATOM 1285 C C . PRO A 1 168 ? -2.553 -8.516 -3.221 1 94.94 168 PRO A C 1
ATOM 1287 O O . PRO A 1 168 ? -3.689 -8.641 -2.756 1 94.94 168 PRO A O 1
ATOM 1290 N N . THR A 1 169 ? -1.589 -7.816 -2.637 1 93.5 169 THR A N 1
ATOM 1291 C CA . THR A 1 169 ? -1.815 -7.262 -1.305 1 93.5 169 THR A CA 1
ATOM 1292 C C . THR A 1 169 ? -2.025 -5.754 -1.375 1 93.5 169 THR A C 1
ATOM 1294 O O . THR A 1 169 ? -2.223 -5.102 -0.348 1 93.5 169 THR A O 1
ATOM 1297 N N . ALA A 1 170 ? -1.978 -5.211 -2.553 1 88.25 170 ALA A N 1
ATOM 1298 C CA . ALA A 1 170 ? -2.092 -3.764 -2.705 1 88.25 170 ALA A CA 1
ATOM 1299 C C . ALA A 1 170 ? -3.428 -3.258 -2.166 1 88.25 170 ALA A C 1
ATOM 1301 O O . ALA A 1 170 ? -4.473 -3.871 -2.406 1 88.25 170 ALA A O 1
ATOM 1302 N N . ALA A 1 171 ? -3.402 -2.166 -1.402 1 83.31 171 ALA A N 1
ATOM 1303 C CA . ALA A 1 171 ? -4.566 -1.435 -0.905 1 83.31 171 ALA A CA 1
ATOM 1304 C C . ALA A 1 171 ? -5.363 -2.279 0.083 1 83.31 171 ALA A C 1
ATOM 1306 O O . ALA A 1 171 ? -6.543 -2.016 0.324 1 83.31 171 ALA A O 1
ATOM 1307 N N . LEU A 1 172 ? -4.793 -3.422 0.521 1 90.81 172 LEU A N 1
ATOM 1308 C CA . LEU A 1 172 ? -5.453 -4.27 1.508 1 90.81 172 LEU A CA 1
ATOM 1309 C C . LEU A 1 172 ? -4.953 -3.959 2.914 1 90.81 172 LEU A C 1
ATOM 1311 O O . LEU A 1 172 ? -3.822 -3.498 3.086 1 90.81 172 LEU A O 1
ATOM 1315 N N . ASP A 1 173 ? -5.824 -4.16 3.867 1 91.19 173 ASP A N 1
ATOM 1316 C CA . ASP A 1 173 ? -5.379 -4.047 5.254 1 91.19 173 ASP A CA 1
ATOM 1317 C C . ASP A 1 173 ? -4.539 -5.258 5.66 1 91.19 173 ASP A C 1
ATOM 1319 O O . ASP A 1 173 ? -4.453 -6.238 4.914 1 91.19 173 ASP A O 1
ATOM 1323 N N . PRO A 1 174 ? -3.924 -5.211 6.793 1 92 174 PRO A N 1
ATOM 1324 C CA . PRO A 1 174 ? -2.973 -6.262 7.176 1 92 174 PRO A CA 1
ATOM 1325 C C . PRO A 1 174 ? -3.609 -7.648 7.219 1 92 174 PRO A C 1
ATOM 1327 O O . PRO A 1 174 ? -3.021 -8.617 6.727 1 92 174 PRO A O 1
ATOM 1330 N N . LEU A 1 175 ? -4.773 -7.762 7.766 1 92.62 175 LEU A N 1
ATOM 1331 C CA . LEU A 1 175 ? -5.426 -9.062 7.848 1 92.62 175 LEU A CA 1
ATOM 1332 C C . LEU A 1 175 ? -5.621 -9.664 6.457 1 92.62 175 LEU A C 1
ATOM 1334 O O . LEU A 1 175 ? -5.281 -10.828 6.227 1 92.62 175 LEU A O 1
ATOM 1338 N N . GLN A 1 176 ? -6.09 -8.875 5.602 1 93.06 176 GLN A N 1
ATOM 1339 C CA . GLN A 1 176 ? -6.387 -9.352 4.258 1 93.06 176 GLN A CA 1
ATOM 1340 C C . GLN A 1 176 ? -5.105 -9.641 3.48 1 93.06 176 GLN A C 1
ATOM 1342 O O . GLN A 1 176 ? -5.066 -10.555 2.652 1 93.06 176 GLN A O 1
ATOM 1347 N N . GLN A 1 177 ? -4.07 -8.883 3.719 1 94.62 177 GLN A N 1
ATOM 1348 C CA . GLN A 1 177 ? -2.785 -9.156 3.086 1 94.62 177 GLN A CA 1
ATOM 1349 C C . GLN A 1 177 ? -2.279 -10.547 3.443 1 94.62 177 GLN A C 1
ATOM 1351 O O . GLN A 1 177 ? -1.897 -11.32 2.562 1 94.62 177 GLN A O 1
ATOM 1356 N N . HIS A 1 178 ? -2.314 -10.812 4.703 1 94.31 178 HIS A N 1
ATOM 1357 C CA . HIS A 1 178 ? -1.854 -12.117 5.168 1 94.31 178 HIS A CA 1
ATOM 1358 C C . HIS A 1 178 ? -2.734 -13.242 4.625 1 94.31 178 HIS A C 1
ATOM 1360 O O . HIS A 1 178 ? -2.234 -14.297 4.238 1 94.31 178 HIS A O 1
ATOM 1366 N N . ARG A 1 179 ? -3.98 -13 4.59 1 94 179 ARG A N 1
ATOM 1367 C CA . ARG A 1 179 ? -4.906 -14 4.059 1 94 179 ARG A CA 1
ATOM 1368 C C . ARG A 1 179 ? -4.578 -14.336 2.607 1 94 179 ARG A C 1
ATOM 1370 O O . ARG A 1 179 ? -4.484 -15.508 2.242 1 94 179 ARG A O 1
ATOM 1377 N N . MET A 1 180 ? -4.359 -13.352 1.845 1 95.88 180 MET A N 1
ATOM 1378 C CA . MET A 1 180 ? -4.055 -13.539 0.429 1 95.88 180 MET A CA 1
ATOM 1379 C C . MET A 1 180 ? -2.789 -14.375 0.252 1 95.88 180 MET A C 1
ATOM 1381 O O . MET A 1 180 ? -2.773 -15.328 -0.522 1 95.88 180 MET A O 1
ATOM 1385 N N . LEU A 1 181 ? -1.773 -14.055 0.958 1 96.94 181 LEU A N 1
ATOM 1386 C CA . LEU A 1 181 ? -0.496 -14.734 0.78 1 96.94 181 LEU A CA 1
ATOM 1387 C C . LEU A 1 181 ? -0.528 -16.125 1.409 1 96.94 181 LEU A C 1
ATOM 1389 O O . LEU A 1 181 ? 0.175 -17.031 0.958 1 96.94 181 LEU A O 1
ATOM 1393 N N . THR A 1 182 ? -1.377 -16.281 2.418 1 96.38 182 THR A N 1
ATOM 1394 C CA . THR A 1 182 ? -1.585 -17.609 2.98 1 96.38 182 THR A CA 1
ATOM 1395 C C . THR A 1 182 ? -2.191 -18.547 1.942 1 96.38 182 THR A C 1
ATOM 1397 O O . THR A 1 182 ? -1.764 -19.703 1.811 1 96.38 182 THR A O 1
ATOM 1400 N N . ILE A 1 183 ? -3.135 -18.031 1.25 1 96.81 183 ILE A N 1
ATOM 1401 C CA . ILE A 1 183 ? -3.77 -18.812 0.201 1 96.81 183 ILE A CA 1
ATOM 1402 C C . ILE A 1 183 ? -2.738 -19.188 -0.862 1 96.81 183 ILE A C 1
ATOM 1404 O O . ILE A 1 183 ? -2.648 -20.344 -1.271 1 96.81 183 ILE A O 1
ATOM 1408 N N . ALA A 1 184 ? -1.96 -18.25 -1.293 1 97.81 184 ALA A N 1
ATOM 1409 C CA . ALA A 1 184 ? -0.916 -18.516 -2.283 1 97.81 184 ALA A CA 1
ATOM 1410 C C . ALA A 1 184 ? 0.067 -19.562 -1.786 1 97.81 184 ALA A C 1
ATOM 1412 O O . ALA A 1 184 ? 0.435 -20.484 -2.529 1 97.81 184 ALA A O 1
ATOM 1413 N N . ARG A 1 185 ? 0.465 -19.453 -0.572 1 97.31 185 ARG A N 1
ATOM 1414 C CA . ARG A 1 185 ? 1.392 -20.391 0.046 1 97.31 185 ARG A CA 1
ATOM 1415 C C . ARG A 1 185 ? 0.8 -21.797 0.081 1 97.31 185 ARG A C 1
ATOM 1417 O O . ARG A 1 185 ? 1.482 -22.766 -0.24 1 97.31 185 ARG A O 1
ATOM 1424 N N . LYS A 1 186 ? -0.423 -21.875 0.451 1 96.81 186 LYS A N 1
ATOM 1425 C CA . LYS A 1 186 ? -1.12 -23.156 0.495 1 96.81 186 LYS A CA 1
ATOM 1426 C C . LYS A 1 186 ? -1.103 -23.844 -0.87 1 96.81 186 LYS A C 1
ATOM 1428 O O . LYS A 1 186 ? -0.91 -25.062 -0.961 1 96.81 186 LYS A O 1
ATOM 1433 N N . TRP A 1 187 ? -1.263 -23.109 -1.856 1 97.38 187 TRP A N 1
ATOM 1434 C CA . TRP A 1 187 ? -1.292 -23.688 -3.201 1 97.38 187 TRP A CA 1
ATOM 1435 C C . TRP A 1 187 ? 0.105 -24.109 -3.646 1 97.38 187 TRP A C 1
ATOM 1437 O O . TRP A 1 187 ? 0.271 -25.125 -4.305 1 97.38 187 TRP A O 1
ATOM 1447 N N . ALA A 1 188 ? 1.096 -23.344 -3.303 1 97.81 188 ALA A N 1
ATOM 1448 C CA . ALA A 1 188 ? 2.467 -23.766 -3.564 1 97.81 188 ALA A CA 1
ATOM 1449 C C . ALA A 1 188 ? 2.779 -25.078 -2.838 1 97.81 188 ALA A C 1
ATOM 1451 O O . ALA A 1 188 ? 3.418 -25.969 -3.398 1 97.81 188 ALA A O 1
ATOM 1452 N N . ASP A 1 189 ? 2.242 -25.203 -1.689 1 97.25 189 ASP A N 1
ATOM 1453 C CA . ASP A 1 189 ? 2.541 -26.344 -0.83 1 97.25 189 ASP A CA 1
ATOM 1454 C C . ASP A 1 189 ? 1.943 -27.641 -1.398 1 97.25 189 ASP A C 1
ATOM 1456 O O . ASP A 1 189 ? 2.311 -28.734 -0.978 1 97.25 189 ASP A O 1
ATOM 1460 N N . LYS A 1 190 ? 1.039 -27.5 -2.334 1 95.38 190 LYS A N 1
ATOM 1461 C CA . LYS A 1 190 ? 0.507 -28.672 -3.01 1 95.38 190 LYS A CA 1
ATOM 1462 C C . LYS A 1 190 ? 1.598 -29.391 -3.797 1 95.38 190 LYS A C 1
ATOM 1464 O O . LYS A 1 190 ? 1.452 -30.578 -4.137 1 95.38 190 LYS A O 1
ATOM 1469 N N . GLY A 1 191 ? 2.578 -28.672 -4.211 1 96.25 191 GLY A N 1
ATOM 1470 C CA . GLY A 1 191 ? 3.74 -29.297 -4.832 1 96.25 191 GLY A CA 1
ATOM 1471 C C . GLY A 1 191 ? 3.734 -29.188 -6.348 1 96.25 191 GLY A C 1
ATOM 1472 O O . GLY A 1 191 ? 4.766 -29.375 -6.992 1 96.25 191 GLY A O 1
ATOM 1473 N N . ASP A 1 192 ? 2.623 -28.875 -6.848 1 96.88 192 ASP A N 1
ATOM 1474 C CA . ASP A 1 192 ? 2.527 -28.844 -8.305 1 96.88 192 ASP A CA 1
ATOM 1475 C C . ASP A 1 192 ? 2.184 -27.453 -8.812 1 96.88 192 ASP A C 1
ATOM 1477 O O . ASP A 1 192 ? 1.835 -27.281 -9.984 1 96.88 192 ASP A O 1
ATOM 1481 N N . VAL A 1 193 ? 2.248 -26.469 -7.969 1 97.88 193 VAL A N 1
ATOM 1482 C CA . VAL A 1 193 ? 1.962 -25.094 -8.367 1 97.88 193 VAL A CA 1
ATOM 1483 C C . VAL A 1 193 ? 3.18 -24.219 -8.094 1 97.88 193 VAL A C 1
ATOM 1485 O O . VAL A 1 193 ? 3.684 -24.188 -6.965 1 97.88 193 VAL A O 1
ATOM 1488 N N . ALA A 1 194 ? 3.699 -23.578 -9.109 1 98.44 194 ALA A N 1
ATOM 1489 C CA . ALA A 1 194 ? 4.672 -22.5 -8.961 1 98.44 194 ALA A CA 1
ATOM 1490 C C . ALA A 1 194 ? 3.973 -21.172 -8.734 1 98.44 194 ALA A C 1
ATOM 1492 O O . ALA A 1 194 ? 3.043 -20.812 -9.469 1 98.44 194 ALA A O 1
ATOM 1493 N N . VAL A 1 195 ? 4.406 -20.438 -7.699 1 98.69 195 VAL A N 1
ATOM 1494 C CA . VAL A 1 195 ? 3.766 -19.156 -7.379 1 98.69 195 VAL A CA 1
ATOM 1495 C C . VAL A 1 195 ? 4.785 -18.031 -7.488 1 98.69 195 VAL A C 1
ATOM 1497 O O . VAL A 1 195 ? 5.883 -18.109 -6.934 1 98.69 195 VAL A O 1
ATOM 1500 N N . VAL A 1 196 ? 4.434 -17.016 -8.258 1 98.69 196 VAL A N 1
ATOM 1501 C CA . VAL A 1 196 ? 5.203 -15.781 -8.336 1 98.69 196 VAL A CA 1
ATOM 1502 C C . VAL A 1 196 ? 4.332 -14.602 -7.906 1 98.69 196 VAL A C 1
ATOM 1504 O O . VAL A 1 196 ? 3.256 -14.375 -8.469 1 98.69 196 VAL A O 1
ATOM 1507 N N . ALA A 1 197 ? 4.77 -13.883 -6.926 1 98.25 197 ALA A N 1
ATOM 1508 C CA . ALA A 1 197 ? 3.988 -12.75 -6.434 1 98.25 197 ALA A CA 1
ATOM 1509 C C . ALA A 1 197 ? 4.848 -11.492 -6.332 1 98.25 197 ALA A C 1
ATOM 1511 O O . ALA A 1 197 ? 5.965 -11.539 -5.809 1 98.25 197 ALA A O 1
ATOM 1512 N N . ILE A 1 198 ? 4.363 -10.43 -6.898 1 97.31 198 ILE A N 1
ATOM 1513 C CA . ILE A 1 198 ? 4.98 -9.133 -6.637 1 97.31 198 ILE A CA 1
ATOM 1514 C C . ILE A 1 198 ? 4.512 -8.609 -5.281 1 97.31 198 ILE A C 1
ATOM 1516 O O . ILE A 1 198 ? 3.309 -8.445 -5.055 1 97.31 198 ILE A O 1
ATOM 1520 N N . VAL A 1 199 ? 5.461 -8.367 -4.387 1 95.38 199 VAL A N 1
ATOM 1521 C CA . VAL A 1 199 ? 5.148 -7.906 -3.035 1 95.38 199 VAL A CA 1
ATOM 1522 C C . VAL A 1 199 ? 6.016 -6.699 -2.686 1 95.38 199 VAL A C 1
ATOM 1524 O O . VAL A 1 199 ? 7.234 -6.73 -2.852 1 95.38 199 VAL A O 1
ATOM 1527 N N . HIS A 1 200 ? 5.41 -5.691 -2.143 1 89.62 200 HIS A N 1
ATOM 1528 C CA . HIS A 1 200 ? 6.137 -4.469 -1.821 1 89.62 200 HIS A CA 1
ATOM 1529 C C . HIS A 1 200 ? 6.746 -4.539 -0.424 1 89.62 200 HIS A C 1
ATOM 1531 O O . HIS A 1 200 ? 7.777 -3.92 -0.16 1 89.62 200 HIS A O 1
ATOM 1537 N N . ASP A 1 201 ? 6.117 -5.23 0.43 1 92.19 201 ASP A N 1
ATOM 1538 C CA . ASP A 1 201 ? 6.594 -5.363 1.803 1 92.19 201 ASP A CA 1
ATOM 1539 C C . ASP A 1 201 ? 7.527 -6.562 1.948 1 92.19 201 ASP A C 1
ATOM 1541 O O . ASP A 1 201 ? 7.078 -7.711 1.935 1 92.19 201 ASP A O 1
ATOM 1545 N N . LEU A 1 202 ? 8.75 -6.223 2.252 1 94.94 202 LEU A N 1
ATOM 1546 C CA . LEU A 1 202 ? 9.773 -7.262 2.324 1 94.94 202 LEU A CA 1
ATOM 1547 C C . LEU A 1 202 ? 9.5 -8.211 3.482 1 94.94 202 LEU A C 1
ATOM 1549 O O . LEU A 1 202 ? 9.734 -9.422 3.371 1 94.94 202 LEU A O 1
ATOM 1553 N N . ASN A 1 203 ? 9.094 -7.699 4.594 1 94.5 203 ASN A N 1
ATOM 1554 C CA . ASN A 1 203 ? 8.82 -8.555 5.746 1 94.5 203 ASN A CA 1
ATOM 1555 C C . ASN A 1 203 ? 7.656 -9.5 5.477 1 94.5 203 ASN A C 1
ATOM 1557 O O . ASN A 1 203 ? 7.688 -10.664 5.895 1 94.5 203 ASN A O 1
ATOM 1561 N N . LEU A 1 204 ? 6.719 -9 4.805 1 94.19 204 LEU A N 1
ATOM 1562 C CA . LEU A 1 204 ? 5.602 -9.844 4.391 1 94.19 204 LEU A CA 1
ATOM 1563 C C . LEU A 1 204 ? 6.062 -10.914 3.41 1 94.19 204 LEU A C 1
ATOM 1565 O O . LEU A 1 204 ? 5.695 -12.086 3.549 1 94.19 204 LEU A O 1
ATOM 1569 N N . ALA A 1 205 ? 6.824 -10.539 2.457 1 96.81 205 ALA A N 1
ATOM 1570 C CA . ALA A 1 205 ? 7.379 -11.484 1.491 1 96.81 205 ALA A CA 1
ATOM 1571 C C . ALA A 1 205 ? 8.164 -12.586 2.193 1 96.81 205 ALA A C 1
ATOM 1573 O O . ALA A 1 205 ? 8 -13.773 1.878 1 96.81 205 ALA A O 1
ATOM 1574 N N . ALA A 1 206 ? 8.945 -12.211 3.141 1 96.75 206 ALA A N 1
ATOM 1575 C CA . ALA A 1 206 ? 9.836 -13.133 3.838 1 96.75 206 ALA A CA 1
ATOM 1576 C C . ALA A 1 206 ? 9.039 -14.18 4.617 1 96.75 206 ALA A C 1
ATOM 1578 O O . ALA A 1 206 ? 9.523 -15.289 4.855 1 96.75 206 ALA A O 1
ATOM 1579 N N . GLN A 1 207 ? 7.906 -13.875 4.961 1 94.75 207 GLN A N 1
ATOM 1580 C CA . GLN A 1 207 ? 7.102 -14.766 5.789 1 94.75 207 GLN A CA 1
ATOM 1581 C C . GLN A 1 207 ? 6.496 -15.891 4.957 1 94.75 207 GLN A C 1
ATOM 1583 O O . GLN A 1 207 ? 6.168 -16.953 5.484 1 94.75 207 GLN A O 1
ATOM 1588 N N . TYR A 1 208 ? 6.379 -15.648 3.68 1 96.62 208 TYR A N 1
ATOM 1589 C CA . TYR A 1 208 ? 5.598 -16.609 2.914 1 96.62 208 TYR A CA 1
ATOM 1590 C C . TYR A 1 208 ? 6.426 -17.219 1.79 1 96.62 208 TYR A C 1
ATOM 1592 O O . TYR A 1 208 ? 6.164 -18.344 1.354 1 96.62 208 TYR A O 1
ATOM 1600 N N . ALA A 1 209 ? 7.383 -16.516 1.33 1 98.06 209 ALA A N 1
ATOM 1601 C CA . ALA A 1 209 ? 8.109 -16.938 0.141 1 98.06 209 ALA A CA 1
ATOM 1602 C C . ALA A 1 209 ? 9.234 -17.906 0.509 1 98.06 209 ALA A C 1
ATOM 1604 O O . ALA A 1 209 ? 9.789 -17.844 1.609 1 98.06 209 ALA A O 1
ATOM 1605 N N . ASP A 1 210 ? 9.555 -18.781 -0.428 1 98.31 210 ASP A N 1
ATOM 1606 C CA . ASP A 1 210 ? 10.758 -19.594 -0.32 1 98.31 210 ASP A CA 1
ATOM 1607 C C . ASP A 1 210 ? 12 -18.797 -0.72 1 98.31 210 ASP A C 1
ATOM 1609 O O . ASP A 1 210 ? 13.047 -18.891 -0.078 1 98.31 210 ASP A O 1
ATOM 1613 N N . ARG A 1 211 ? 11.828 -18.078 -1.769 1 98.62 211 ARG A N 1
ATOM 1614 C CA . ARG A 1 211 ? 12.883 -17.234 -2.309 1 98.62 211 ARG A CA 1
ATOM 1615 C C . ARG A 1 211 ? 12.352 -15.828 -2.605 1 98.62 211 ARG A C 1
ATOM 1617 O O . ARG A 1 211 ? 11.148 -15.648 -2.807 1 98.62 211 ARG A O 1
ATOM 1624 N N . ILE A 1 212 ? 13.203 -14.883 -2.562 1 98.56 212 ILE A N 1
ATOM 1625 C CA . ILE A 1 212 ? 12.898 -13.5 -2.928 1 98.56 212 ILE A CA 1
ATOM 1626 C C . ILE A 1 212 ? 13.789 -13.062 -4.086 1 98.56 212 ILE A C 1
ATOM 1628 O O . ILE A 1 212 ? 14.992 -13.352 -4.098 1 98.56 212 ILE A O 1
ATOM 1632 N N . ALA A 1 213 ? 13.219 -12.516 -5.062 1 98.62 213 ALA A N 1
ATOM 1633 C CA . ALA A 1 213 ? 13.922 -11.875 -6.168 1 98.62 213 ALA A CA 1
ATOM 1634 C C . ALA A 1 213 ? 13.93 -10.359 -6.012 1 98.62 213 ALA A C 1
ATOM 1636 O O . ALA A 1 213 ? 12.875 -9.734 -5.922 1 98.62 213 ALA A O 1
ATOM 1637 N N . LEU A 1 214 ? 15.102 -9.766 -5.98 1 98.38 214 LEU A N 1
ATOM 1638 C CA . LEU A 1 214 ? 15.234 -8.312 -5.902 1 98.38 214 LEU A CA 1
ATOM 1639 C C . LEU A 1 214 ? 15.477 -7.711 -7.281 1 98.38 214 LEU A C 1
ATOM 1641 O O . LEU A 1 214 ? 16.453 -8.047 -7.949 1 98.38 214 LEU A O 1
ATOM 1645 N N . LEU A 1 215 ? 14.562 -6.906 -7.656 1 98 215 LEU A N 1
ATOM 1646 C CA . LEU A 1 215 ? 14.641 -6.227 -8.945 1 98 215 LEU A CA 1
ATOM 1647 C C . LEU A 1 215 ? 14.906 -4.738 -8.766 1 98 215 LEU A C 1
ATOM 1649 O O . LEU A 1 215 ? 14.266 -4.086 -7.934 1 98 215 LEU A O 1
ATOM 1653 N N . ARG A 1 216 ? 15.867 -4.219 -9.492 1 96.88 216 ARG A N 1
ATOM 1654 C CA . ARG A 1 216 ? 16.203 -2.799 -9.477 1 96.88 216 ARG A CA 1
ATOM 1655 C C . ARG A 1 216 ? 16.688 -2.332 -10.844 1 96.88 216 ARG A C 1
ATOM 1657 O O . ARG A 1 216 ? 17.531 -2.984 -11.461 1 96.88 216 ARG A O 1
ATOM 1664 N N . ASP A 1 217 ? 16.141 -1.245 -11.32 1 95.5 217 ASP A N 1
ATOM 1665 C CA . ASP A 1 217 ? 16.547 -0.626 -12.578 1 95.5 217 ASP A CA 1
ATOM 1666 C C . ASP A 1 217 ? 16.5 -1.633 -13.727 1 95.5 217 ASP A C 1
ATOM 1668 O O . ASP A 1 217 ? 17.422 -1.689 -14.547 1 95.5 217 ASP A O 1
ATOM 1672 N N . GLY A 1 218 ? 15.5 -2.479 -13.633 1 96.94 218 GLY A N 1
ATOM 1673 C CA . GLY A 1 218 ? 15.281 -3.428 -14.711 1 96.94 218 GLY A CA 1
ATOM 1674 C C . GLY A 1 218 ? 16.219 -4.625 -14.648 1 96.94 218 GLY A C 1
ATOM 1675 O O . GLY A 1 218 ? 16.25 -5.434 -15.578 1 96.94 218 GLY A O 1
ATOM 1676 N N . ARG A 1 219 ? 16.953 -4.73 -13.602 1 97.75 219 ARG A N 1
ATOM 1677 C CA . ARG A 1 219 ? 17.906 -5.828 -13.453 1 97.75 219 ARG A CA 1
ATOM 1678 C C . ARG A 1 219 ? 17.594 -6.648 -12.203 1 97.75 219 ARG A C 1
ATOM 1680 O O . ARG A 1 219 ? 17.203 -6.102 -11.18 1 97.75 219 ARG A O 1
ATOM 1687 N N . LEU A 1 220 ? 17.781 -7.914 -12.391 1 98 220 LEU A N 1
ATOM 1688 C CA . LEU A 1 220 ? 17.719 -8.797 -11.234 1 98 220 LEU A CA 1
ATOM 1689 C C . LEU A 1 220 ? 18.984 -8.703 -10.398 1 98 220 LEU A C 1
ATOM 1691 O O . LEU A 1 220 ? 20.047 -9.188 -10.805 1 98 220 LEU A O 1
ATOM 1695 N N . GLN A 1 221 ? 18.906 -8.117 -9.227 1 97.5 221 GLN A N 1
ATOM 1696 C CA . GLN A 1 221 ? 20.062 -7.957 -8.359 1 97.5 221 GLN A CA 1
ATOM 1697 C C . GLN A 1 221 ? 20.438 -9.281 -7.699 1 97.5 221 GLN A C 1
ATOM 1699 O O . GLN A 1 221 ? 21.625 -9.586 -7.539 1 97.5 221 GLN A O 1
ATOM 1704 N N . ALA A 1 222 ? 19.453 -9.961 -7.281 1 97.94 222 ALA A N 1
ATOM 1705 C CA . ALA A 1 222 ? 19.625 -11.266 -6.641 1 97.94 222 ALA A CA 1
ATOM 1706 C C . ALA A 1 222 ? 18.312 -12.031 -6.586 1 97.94 222 ALA A C 1
ATOM 1708 O O . ALA A 1 222 ? 17.234 -11.438 -6.586 1 97.94 222 ALA A O 1
ATOM 1709 N N . ILE A 1 223 ? 18.391 -13.297 -6.594 1 98.38 223 ILE A N 1
ATOM 1710 C CA . ILE A 1 223 ? 17.297 -14.211 -6.312 1 98.38 223 ILE A CA 1
ATOM 1711 C C . ILE A 1 223 ? 17.812 -15.422 -5.543 1 98.38 223 ILE A C 1
ATOM 1713 O O . ILE A 1 223 ? 18.641 -16.188 -6.047 1 98.38 223 ILE A O 1
ATOM 1717 N N . ASP A 1 224 ? 17.359 -15.555 -4.363 1 98.5 224 ASP A N 1
ATOM 1718 C CA . ASP A 1 224 ? 17.859 -16.609 -3.475 1 98.5 224 ASP A CA 1
ATOM 1719 C C . ASP A 1 224 ? 16.891 -16.828 -2.311 1 98.5 224 ASP A C 1
ATOM 1721 O O . ASP A 1 224 ? 15.836 -16.203 -2.236 1 98.5 224 ASP A O 1
ATOM 1725 N N . ARG A 1 225 ? 17.25 -17.766 -1.461 1 98.31 225 ARG A N 1
ATOM 1726 C CA . ARG A 1 225 ? 16.453 -18.047 -0.268 1 98.31 225 ARG A CA 1
ATOM 1727 C C . ARG A 1 225 ? 16.281 -16.781 0.57 1 98.31 225 ARG A C 1
ATOM 1729 O O . ARG A 1 225 ? 17.141 -15.891 0.56 1 98.31 225 ARG A O 1
ATOM 1736 N N . VAL A 1 226 ? 15.203 -16.719 1.256 1 97.69 226 VAL A N 1
ATOM 1737 C CA . VAL A 1 226 ? 14.805 -15.547 2.039 1 97.69 226 VAL A CA 1
ATOM 1738 C C . VAL A 1 226 ? 15.953 -15.133 2.965 1 97.69 226 VAL A C 1
ATOM 1740 O O . VAL A 1 226 ? 16.312 -13.961 3.029 1 97.69 226 VAL A O 1
ATOM 1743 N N . GLU A 1 227 ? 16.625 -16.078 3.572 1 96.5 227 GLU A N 1
ATOM 1744 C CA . GLU A 1 227 ? 17.672 -15.805 4.547 1 96.5 227 GLU A CA 1
ATOM 1745 C C . GLU A 1 227 ? 18.875 -15.125 3.891 1 96.5 227 GLU A C 1
ATOM 1747 O O . GLU A 1 227 ? 19.531 -14.289 4.508 1 96.5 227 GLU A O 1
ATOM 1752 N N . SER A 1 228 ? 19.078 -15.453 2.686 1 97.31 228 SER A N 1
ATOM 1753 C CA . SER A 1 228 ? 20.234 -14.914 1.96 1 97.31 228 SER A CA 1
ATOM 1754 C C . SER A 1 228 ? 19.938 -13.508 1.45 1 97.31 228 SER A C 1
ATOM 1756 O O . SER A 1 228 ? 20.859 -12.688 1.328 1 97.31 228 SER A O 1
ATOM 1758 N N . ILE A 1 229 ? 18.703 -13.219 1.211 1 97.62 229 ILE A N 1
ATOM 1759 C CA . ILE A 1 229 ? 18.312 -11.953 0.606 1 97.62 229 ILE A CA 1
ATOM 1760 C C . ILE A 1 229 ? 18.031 -10.922 1.7 1 97.62 229 ILE A C 1
ATOM 1762 O O . ILE A 1 229 ? 18.391 -9.75 1.563 1 97.62 229 ILE A O 1
ATOM 1766 N N . MET A 1 230 ? 17.453 -11.406 2.779 1 97 230 MET A N 1
ATOM 1767 C CA . MET A 1 230 ? 17.031 -10.508 3.846 1 97 230 MET A CA 1
ATOM 1768 C C . MET A 1 230 ? 18.219 -10.109 4.723 1 97 230 MET A C 1
ATOM 1770 O O . MET A 1 230 ? 18.266 -10.477 5.898 1 97 230 MET A O 1
ATOM 1774 N N . THR A 1 231 ? 19.109 -9.336 4.195 1 96.94 231 THR A N 1
ATOM 1775 C CA . THR A 1 231 ? 20.25 -8.742 4.895 1 96.94 231 THR A CA 1
ATOM 1776 C C . THR A 1 231 ? 20.297 -7.23 4.676 1 96.94 231 THR A C 1
ATOM 1778 O O . THR A 1 231 ? 19.859 -6.738 3.633 1 96.94 231 THR A O 1
ATOM 1781 N N . PRO A 1 232 ? 20.797 -6.543 5.707 1 96.06 232 PRO A N 1
ATOM 1782 C CA . PRO A 1 232 ? 20.875 -5.09 5.555 1 96.06 232 PRO A CA 1
ATOM 1783 C C . PRO A 1 232 ? 21.609 -4.668 4.281 1 96.06 232 PRO A C 1
ATOM 1785 O O . PRO A 1 232 ? 21.156 -3.756 3.58 1 96.06 232 PRO A O 1
ATOM 1788 N N . ALA A 1 233 ? 22.672 -5.348 3.932 1 96.81 233 ALA A N 1
ATOM 1789 C CA . ALA A 1 233 ? 23.484 -5 2.764 1 96.81 233 ALA A CA 1
ATOM 1790 C C . ALA A 1 233 ? 22.672 -5.133 1.479 1 96.81 233 ALA A C 1
ATOM 1792 O O . ALA A 1 233 ? 22.672 -4.223 0.646 1 96.81 233 ALA A O 1
ATOM 1793 N N . MET A 1 234 ? 21.953 -6.23 1.304 1 96.5 234 MET A N 1
ATOM 1794 C CA . MET A 1 234 ? 21.172 -6.48 0.095 1 96.5 234 MET A CA 1
ATOM 1795 C C . MET A 1 234 ? 20 -5.512 -0.008 1 96.5 234 MET A C 1
ATOM 1797 O O . MET A 1 234 ? 19.734 -4.965 -1.079 1 96.5 234 MET A O 1
ATOM 1801 N N . VAL A 1 235 ? 19.312 -5.34 1.118 1 95.19 235 VAL A N 1
ATOM 1802 C CA . VAL A 1 235 ? 18.141 -4.48 1.141 1 95.19 235 VAL A CA 1
ATOM 1803 C C . VAL A 1 235 ? 18.547 -3.031 0.891 1 95.19 235 VAL A C 1
ATOM 1805 O O . VAL A 1 235 ? 17.922 -2.33 0.096 1 95.19 235 VAL A O 1
ATOM 1808 N N . GLU A 1 236 ? 19.594 -2.617 1.513 1 96.19 236 GLU A N 1
ATOM 1809 C CA . GLU A 1 236 ? 20.078 -1.255 1.314 1 96.19 236 GLU A CA 1
ATOM 1810 C C . GLU A 1 236 ? 20.516 -1.027 -0.131 1 96.19 236 GLU A C 1
ATOM 1812 O O . GLU A 1 236 ? 20.219 0.016 -0.716 1 96.19 236 GLU A O 1
ATOM 1817 N N . ALA A 1 237 ? 21.156 -1.965 -0.672 1 95.81 237 ALA A N 1
ATOM 1818 C CA . ALA A 1 237 ? 21.625 -1.858 -2.053 1 95.81 237 ALA A CA 1
ATOM 1819 C C . ALA A 1 237 ? 20.438 -1.762 -3.02 1 95.81 237 ALA A C 1
ATOM 1821 O O . ALA A 1 237 ? 20.516 -1.043 -4.02 1 95.81 237 ALA A O 1
ATOM 1822 N N . CYS A 1 238 ? 19.391 -2.443 -2.689 1 96.44 238 CYS A N 1
ATOM 1823 C CA . CYS A 1 238 ? 18.25 -2.51 -3.609 1 96.44 238 CYS A CA 1
ATOM 1824 C C . CYS A 1 238 ? 17.312 -1.326 -3.404 1 96.44 238 CYS A C 1
ATOM 1826 O O . CYS A 1 238 ? 16.781 -0.781 -4.371 1 96.44 238 CYS A O 1
ATOM 1828 N N . PHE A 1 239 ? 17.141 -0.893 -2.143 1 94.69 239 PHE A N 1
ATOM 1829 C CA . PHE A 1 239 ? 16.078 0.072 -1.85 1 94.69 239 PHE A CA 1
ATOM 1830 C C . PHE A 1 239 ? 16.672 1.399 -1.391 1 94.69 239 PHE A C 1
ATOM 1832 O O . PHE A 1 239 ? 15.945 2.369 -1.175 1 94.69 239 PHE A O 1
ATOM 1839 N N . ASP A 1 240 ? 17.953 1.486 -1.217 1 93.5 240 ASP A N 1
ATOM 1840 C CA . ASP A 1 240 ? 18.641 2.68 -0.746 1 93.5 240 ASP A CA 1
ATOM 1841 C C . ASP A 1 240 ? 18.125 3.113 0.625 1 93.5 240 ASP A C 1
ATOM 1843 O O . ASP A 1 240 ? 17.922 4.305 0.871 1 93.5 240 ASP A O 1
ATOM 1847 N N . LEU A 1 241 ? 17.875 2.178 1.403 1 90.06 241 LEU A N 1
ATOM 1848 C CA . LEU A 1 241 ? 17.328 2.436 2.732 1 90.06 241 LEU A CA 1
ATOM 1849 C C . LEU A 1 241 ? 18.141 1.7 3.801 1 90.06 241 LEU A C 1
ATOM 1851 O O . LEU A 1 241 ? 18.125 0.468 3.852 1 90.06 241 LEU A O 1
ATOM 1855 N N . PRO A 1 242 ? 18.844 2.486 4.578 1 93.06 242 PRO A N 1
ATOM 1856 C CA . PRO A 1 242 ? 19.547 1.826 5.684 1 93.06 242 PRO A CA 1
ATOM 1857 C C . PRO A 1 242 ? 18.594 1.073 6.613 1 93.06 242 PRO A C 1
ATOM 1859 O O . PRO A 1 242 ? 17.547 1.606 7.004 1 93.06 242 PRO A O 1
ATOM 1862 N N . CYS A 1 243 ? 18.969 -0.151 6.891 1 94.38 243 CYS A N 1
ATOM 1863 C CA . CYS A 1 243 ? 18.062 -0.974 7.688 1 94.38 243 CYS A CA 1
ATOM 1864 C C . CYS A 1 243 ? 18.844 -1.839 8.672 1 94.38 243 CYS A C 1
ATOM 1866 O O . CYS A 1 243 ? 20.078 -1.893 8.617 1 94.38 243 CYS A O 1
ATOM 1868 N N . VAL A 1 244 ? 18.141 -2.402 9.586 1 94.38 244 VAL A N 1
ATOM 1869 C CA . VAL A 1 244 ? 18.688 -3.344 10.562 1 94.38 244 VAL A CA 1
ATOM 1870 C C . VAL A 1 244 ? 17.922 -4.66 10.492 1 94.38 244 VAL A C 1
ATOM 1872 O O . VAL A 1 244 ? 16.75 -4.684 10.125 1 94.38 244 VAL A O 1
ATOM 1875 N N . LEU A 1 245 ? 18.688 -5.684 10.789 1 93.81 245 LEU A N 1
ATOM 1876 C CA . LEU A 1 245 ? 18.094 -7.02 10.766 1 93.81 245 LEU A CA 1
ATOM 1877 C C . LEU A 1 245 ? 17.516 -7.383 12.125 1 93.81 245 LEU A C 1
ATOM 1879 O O . LEU A 1 245 ? 18.125 -7.109 13.164 1 93.81 245 LEU A O 1
ATOM 1883 N N . LEU A 1 246 ? 16.344 -7.977 12.07 1 93.69 246 LEU A N 1
ATOM 1884 C CA . LEU A 1 246 ? 15.688 -8.602 13.219 1 93.69 246 LEU A CA 1
ATOM 1885 C C . LEU A 1 246 ? 15.195 -10 12.867 1 93.69 246 LEU A C 1
ATOM 1887 O O . LEU A 1 246 ? 15.344 -10.445 11.727 1 93.69 246 LEU A O 1
ATOM 1891 N N . ASN A 1 247 ? 14.734 -10.727 13.898 1 92.75 247 ASN A N 1
ATOM 1892 C CA . ASN A 1 247 ? 14.117 -12.031 13.695 1 92.75 247 ASN A CA 1
ATOM 1893 C C . ASN A 1 247 ? 12.688 -12.07 14.242 1 92.75 247 ASN A C 1
ATOM 1895 O O . ASN A 1 247 ? 12.43 -11.555 15.336 1 92.75 247 ASN A O 1
ATOM 1899 N N . HIS A 1 248 ? 11.875 -12.586 13.391 1 91.56 248 HIS A N 1
ATOM 1900 C CA . HIS A 1 248 ? 10.516 -12.797 13.867 1 91.56 248 HIS A CA 1
ATOM 1901 C C . HIS A 1 248 ? 10.492 -13.68 15.109 1 91.56 248 HIS A C 1
ATOM 1903 O O . HIS A 1 248 ? 11.156 -14.727 15.141 1 91.56 248 HIS A O 1
ATOM 1909 N N . PRO A 1 249 ? 9.688 -13.281 16.031 1 88.12 249 PRO A N 1
ATOM 1910 C CA . PRO A 1 249 ? 9.695 -14.055 17.281 1 88.12 249 PRO A CA 1
ATOM 1911 C C . PRO A 1 249 ? 9.188 -15.484 17.094 1 88.12 249 PRO A C 1
ATOM 1913 O O . PRO A 1 249 ? 9.609 -16.391 17.812 1 88.12 249 PRO A O 1
ATOM 1916 N N . ASP A 1 250 ? 8.328 -15.531 16.062 1 86.88 250 ASP A N 1
ATOM 1917 C CA . ASP A 1 250 ? 7.816 -16.875 15.75 1 86.88 250 ASP A CA 1
ATOM 1918 C C . ASP A 1 250 ? 8.648 -17.531 14.656 1 86.88 250 ASP A C 1
ATOM 1920 O O . ASP A 1 250 ? 8.648 -17.078 13.516 1 86.88 250 ASP A O 1
ATOM 1924 N N . GLY A 1 251 ? 9.539 -18.5 14.992 1 83.88 251 GLY A N 1
ATOM 1925 C CA . GLY A 1 251 ? 10.203 -19.312 13.984 1 83.88 251 GLY A CA 1
ATOM 1926 C C . GLY A 1 251 ? 11.508 -18.719 13.492 1 83.88 251 GLY A C 1
ATOM 1927 O O . GLY A 1 251 ? 12.25 -19.375 12.758 1 83.88 251 GLY A O 1
ATOM 1928 N N . GLY A 1 252 ? 11.672 -17.391 13.656 1 89.56 252 GLY A N 1
ATOM 1929 C CA . GLY A 1 252 ? 12.984 -16.828 13.391 1 89.56 252 GLY A CA 1
ATOM 1930 C C . GLY A 1 252 ? 13.125 -16.266 11.992 1 89.56 252 GLY A C 1
ATOM 1931 O O . GLY A 1 252 ? 14.234 -16.016 11.523 1 89.56 252 GLY A O 1
ATOM 1932 N N . THR A 1 253 ? 12.047 -16.172 11.297 1 92.44 253 THR A N 1
ATOM 1933 C CA . THR A 1 253 ? 12.109 -15.586 9.969 1 92.44 253 THR A CA 1
ATOM 1934 C C . THR A 1 253 ? 12.766 -14.203 10.023 1 92.44 253 THR A C 1
ATOM 1936 O O . THR A 1 253 ? 12.469 -13.406 10.906 1 92.44 253 THR A O 1
ATOM 1939 N N . PRO A 1 254 ? 13.727 -13.977 9.062 1 95.44 254 PRO A N 1
ATOM 1940 C CA . PRO A 1 254 ? 14.375 -12.664 9.078 1 95.44 254 PRO A CA 1
ATOM 1941 C C . PRO A 1 254 ? 13.406 -11.523 8.781 1 95.44 254 PRO A C 1
ATOM 1943 O O . PRO A 1 254 ? 12.492 -11.68 7.965 1 95.44 254 PRO A O 1
ATOM 1946 N N . MET A 1 255 ? 13.594 -10.469 9.477 1 95.06 255 MET A N 1
ATOM 1947 C CA . MET A 1 255 ? 12.852 -9.227 9.273 1 95.06 255 MET A CA 1
ATOM 1948 C C . MET A 1 255 ? 13.797 -8.039 9.156 1 95.06 255 MET A C 1
ATOM 1950 O O . MET A 1 255 ? 14.93 -8.086 9.648 1 95.06 255 MET A O 1
ATOM 1954 N N . ILE A 1 256 ? 13.312 -7.008 8.484 1 94.19 256 ILE A N 1
ATOM 1955 C CA . ILE A 1 256 ? 14.117 -5.797 8.352 1 94.19 256 ILE A CA 1
ATOM 1956 C C . ILE A 1 256 ? 13.336 -4.598 8.883 1 94.19 256 ILE A C 1
ATOM 1958 O O . ILE A 1 256 ? 12.109 -4.559 8.789 1 94.19 256 ILE A O 1
ATOM 1962 N N . ALA A 1 257 ? 14.055 -3.656 9.484 1 93.75 257 ALA A N 1
ATOM 1963 C CA . ALA A 1 257 ? 13.5 -2.375 9.914 1 93.75 257 ALA A CA 1
ATOM 1964 C C . ALA A 1 257 ? 14.406 -1.219 9.492 1 93.75 257 ALA A C 1
ATOM 1966 O O . ALA A 1 257 ? 15.633 -1.32 9.578 1 93.75 257 ALA A O 1
ATOM 1967 N N . ALA A 1 258 ? 13.781 -0.148 8.969 1 92.88 258 ALA A N 1
ATOM 1968 C CA . ALA A 1 258 ? 14.562 1.021 8.57 1 92.88 258 ALA A CA 1
ATOM 1969 C C . ALA A 1 258 ? 15.25 1.658 9.773 1 92.88 258 ALA A C 1
ATOM 1971 O O . ALA A 1 258 ? 14.656 1.782 10.844 1 92.88 258 ALA A O 1
ATOM 1972 N N . ARG A 1 259 ? 16.469 2.053 9.539 1 92.12 259 ARG A N 1
ATOM 1973 C CA . ARG A 1 259 ? 17.188 2.742 10.594 1 92.12 259 ARG A CA 1
ATOM 1974 C C . ARG A 1 259 ? 16.594 4.117 10.867 1 92.12 259 ARG A C 1
ATOM 1976 O O . ARG A 1 259 ? 16.109 4.781 9.945 1 92.12 259 ARG A O 1
ATOM 1983 N N . ARG A 1 260 ? 16.578 4.469 12.141 1 78.56 260 ARG A N 1
ATOM 1984 C CA . ARG A 1 260 ? 16.062 5.777 12.531 1 78.56 260 ARG A CA 1
ATOM 1985 C C . ARG A 1 260 ? 17.109 6.867 12.312 1 78.56 260 ARG A C 1
ATOM 1987 O O . ARG A 1 260 ? 18.281 6.688 12.664 1 78.56 260 ARG A O 1
ATOM 1994 N N . HIS A 1 261 ? 17.047 7.559 11.188 1 65.44 261 HIS A N 1
ATOM 1995 C CA . HIS A 1 261 ? 17.984 8.664 11.07 1 65.44 261 HIS A CA 1
ATOM 1996 C C . HIS A 1 261 ? 17.531 9.875 11.867 1 65.44 261 HIS A C 1
ATOM 1998 O O . HIS A 1 261 ? 16.328 10.109 12.008 1 65.44 261 HIS A O 1
ATOM 2004 N N . PRO A 1 262 ? 18.406 10.375 12.688 1 52.94 262 PRO A N 1
ATOM 2005 C CA . PRO A 1 262 ? 18.031 11.664 13.281 1 52.94 262 PRO A CA 1
ATOM 2006 C C . PRO A 1 262 ? 17.438 12.633 12.258 1 52.94 262 PRO A C 1
ATOM 2008 O O . PRO A 1 262 ? 17.734 12.531 11.062 1 52.94 262 PRO A O 1
ATOM 2011 N N . SER A 1 263 ? 16.203 13.141 12.414 1 49.19 263 SER A N 1
ATOM 2012 C CA . SER A 1 263 ? 15.383 14.031 11.609 1 49.19 263 SER A CA 1
ATOM 2013 C C . SER A 1 263 ? 16.203 14.734 10.531 1 49.19 263 SER A C 1
ATOM 2015 O O . SER A 1 263 ? 15.727 14.961 9.422 1 49.19 263 SER A O 1
ATOM 2017 N N . SER A 1 264 ? 17.422 15.172 10.68 1 44.56 264 SER A N 1
ATOM 2018 C CA . SER A 1 264 ? 18.172 16.078 9.82 1 44.56 264 SER A CA 1
ATOM 2019 C C . SER A 1 264 ? 18.797 15.336 8.641 1 44.56 264 SER A C 1
ATOM 2021 O O . SER A 1 264 ? 19.078 15.93 7.605 1 44.56 264 SER A O 1
ATOM 2023 N N . SER A 1 265 ? 19.125 14.148 8.664 1 43.28 265 SER A N 1
ATOM 2024 C CA . SER A 1 265 ? 20.047 13.555 7.695 1 43.28 265 SER A CA 1
ATOM 2025 C C . SER A 1 265 ? 19.281 12.898 6.547 1 43.28 265 SER A C 1
ATOM 2027 O O . SER A 1 265 ? 19.891 12.5 5.547 1 43.28 265 SER A O 1
ATOM 2029 N N . MET A 1 266 ? 18.156 12.453 6.562 1 44.62 266 MET A N 1
ATOM 2030 C CA . MET A 1 266 ? 17.516 11.68 5.508 1 44.62 266 MET A CA 1
ATOM 2031 C C . MET A 1 266 ? 17.078 12.586 4.359 1 44.62 266 MET A C 1
ATOM 2033 O O . MET A 1 266 ? 16.734 12.102 3.281 1 44.62 266 MET A O 1
ATOM 2037 N N . ILE A 1 267 ? 16.844 13.922 4.523 1 43.28 267 ILE A N 1
ATOM 2038 C CA . ILE A 1 267 ? 16.297 14.805 3.496 1 43.28 267 ILE A CA 1
ATOM 2039 C C . ILE A 1 267 ? 17.375 15.086 2.447 1 43.28 267 ILE A C 1
ATOM 2041 O O . ILE A 1 267 ? 17.094 15.641 1.385 1 43.28 267 ILE A O 1
ATOM 2045 N N . ALA A 1 268 ? 18.672 14.969 2.74 1 40.59 268 ALA A N 1
ATOM 2046 C CA . ALA A 1 268 ? 19.75 15.406 1.854 1 40.59 268 ALA A CA 1
ATOM 2047 C C . ALA A 1 268 ? 19.953 14.414 0.714 1 40.59 268 ALA A C 1
ATOM 2049 O O . ALA A 1 268 ? 20.578 14.734 -0.297 1 40.59 268 ALA A O 1
ATOM 2050 N N . THR A 1 269 ? 19.703 13.078 0.842 1 35.88 269 THR A N 1
ATOM 2051 C CA . THR A 1 269 ? 20.172 12.203 -0.222 1 35.88 269 THR A CA 1
ATOM 2052 C C . THR A 1 269 ? 19.109 12.031 -1.301 1 35.88 269 THR A C 1
ATOM 2054 O O . THR A 1 269 ? 17.922 11.875 -0.993 1 35.88 269 THR A O 1
ATOM 2057 N N . MET B 1 1 ? -5.195 24.5 18.109 1 93.69 1 MET B N 1
ATOM 2058 C CA . MET B 1 1 ? -5.473 23.109 18.484 1 93.69 1 MET B CA 1
ATOM 2059 C C . MET B 1 1 ? -6.676 22.578 17.719 1 93.69 1 MET B C 1
ATOM 2061 O O . MET B 1 1 ? -7.641 23.297 17.469 1 93.69 1 MET B O 1
ATOM 2065 N N . LEU B 1 2 ? -6.547 21.312 17.25 1 97.44 2 LEU B N 1
ATOM 2066 C CA . LEU B 1 2 ? -7.664 20.625 16.609 1 97.44 2 LEU B CA 1
ATOM 2067 C C . LEU B 1 2 ? -8.492 19.859 17.625 1 97.44 2 LEU B C 1
ATOM 2069 O O . LEU B 1 2 ? -7.957 19.062 18.391 1 97.44 2 LEU B O 1
ATOM 2073 N N . GLU B 1 3 ? -9.789 20.188 17.672 1 98.38 3 GLU B N 1
ATOM 2074 C CA . GLU B 1 3 ? -10.695 19.531 18.594 1 98.38 3 GLU B CA 1
ATOM 2075 C C . GLU B 1 3 ? -11.852 18.859 17.859 1 98.38 3 GLU B C 1
ATOM 2077 O O . GLU B 1 3 ? -12.578 19.516 17.109 1 98.38 3 GLU B O 1
ATOM 2082 N N . VAL B 1 4 ? -11.953 17.609 18.047 1 98.38 4 VAL B N 1
ATOM 2083 C CA . VAL B 1 4 ? -13.086 16.828 17.562 1 98.38 4 VAL B CA 1
ATOM 2084 C C . VAL B 1 4 ? -13.992 16.453 18.734 1 98.38 4 VAL B C 1
ATOM 2086 O O . VAL B 1 4 ? -13.562 15.734 19.641 1 98.38 4 VAL B O 1
ATOM 2089 N N . ILE B 1 5 ? -15.219 16.969 18.703 1 97.94 5 ILE B N 1
ATOM 2090 C CA . ILE B 1 5 ? -16.078 16.875 19.875 1 97.94 5 ILE B CA 1
ATOM 2091 C C . ILE B 1 5 ? -17.344 16.094 19.531 1 97.94 5 ILE B C 1
ATOM 2093 O O . ILE B 1 5 ? -18.234 16.609 18.859 1 97.94 5 ILE B O 1
ATOM 2097 N N . HIS B 1 6 ? -17.406 14.828 20.062 1 97.94 6 HIS B N 1
ATOM 2098 C CA . HIS B 1 6 ? -18.562 13.953 19.891 1 97.94 6 HIS B CA 1
ATOM 2099 C C . HIS B 1 6 ? -19.078 13.992 18.453 1 97.94 6 HIS B C 1
ATOM 2101 O O . HIS B 1 6 ? -20.266 14.188 18.219 1 97.94 6 HIS B O 1
ATOM 2107 N N . THR B 1 7 ? -18.234 13.828 17.578 1 97.38 7 THR B N 1
ATOM 2108 C CA . THR B 1 7 ? -18.547 14.062 16.172 1 97.38 7 THR B CA 1
ATOM 2109 C C . THR B 1 7 ? -19 12.781 15.484 1 97.38 7 THR B C 1
ATOM 2111 O O . THR 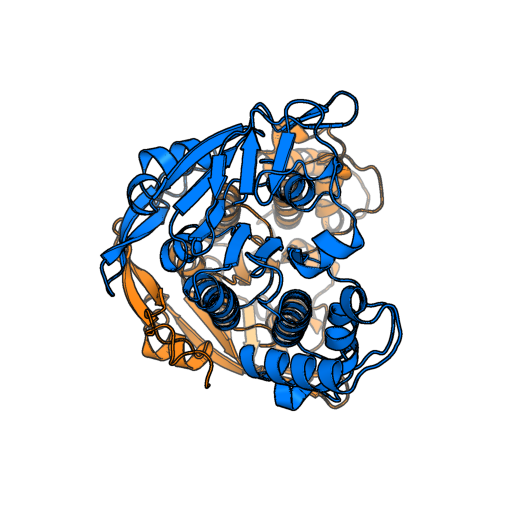B 1 7 ? -18.406 11.719 15.672 1 97.38 7 THR B O 1
ATOM 2114 N N . GLY B 1 8 ? -20.062 12.883 14.758 1 97.56 8 GLY B N 1
ATOM 2115 C CA . GLY B 1 8 ? -20.609 11.797 13.961 1 97.56 8 GLY B CA 1
ATOM 2116 C C . GLY B 1 8 ? -20.859 12.188 12.516 1 97.56 8 GLY B C 1
ATOM 2117 O O . GLY B 1 8 ? -20.906 13.375 12.18 1 97.56 8 GLY B O 1
ATOM 2118 N N . LEU B 1 9 ? -20.906 11.219 11.625 1 97.44 9 LEU B N 1
ATOM 2119 C CA . LEU B 1 9 ? -21.156 11.438 10.211 1 97.44 9 LEU B CA 1
ATOM 2120 C C . LEU B 1 9 ? -22.094 10.375 9.648 1 97.44 9 LEU B C 1
ATOM 2122 O O . LEU B 1 9 ? -21.797 9.18 9.742 1 97.44 9 LEU B O 1
ATOM 2126 N N . ASN B 1 10 ? -23.125 10.836 9.125 1 95.94 10 ASN B N 1
ATOM 2127 C CA . ASN B 1 10 ? -24.094 9.984 8.43 1 95.94 10 ASN B CA 1
ATOM 2128 C C . ASN B 1 10 ? -24.25 10.398 6.969 1 95.94 10 ASN B C 1
ATOM 2130 O O . ASN B 1 10 ? -24.281 11.594 6.656 1 95.94 10 ASN B O 1
ATOM 2134 N N . ILE B 1 11 ? -24.219 9.477 6.109 1 91.06 11 ILE B N 1
ATOM 2135 C CA . ILE B 1 11 ? -24.547 9.703 4.707 1 91.06 11 ILE B CA 1
ATOM 2136 C C . ILE B 1 11 ? -25.734 8.82 4.301 1 91.06 11 ILE B C 1
ATOM 2138 O O . ILE B 1 11 ? -25.609 7.598 4.238 1 91.06 11 ILE B O 1
ATOM 2142 N N . GLY B 1 12 ? -26.797 9.414 3.951 1 89.62 12 GLY B N 1
ATOM 2143 C CA . GLY B 1 12 ? -28.016 8.641 3.777 1 89.62 12 GLY B CA 1
ATOM 2144 C C . GLY B 1 12 ? -28.422 7.863 5.02 1 89.62 12 GLY B C 1
ATOM 2145 O O . GLY B 1 12 ? -28.547 8.438 6.102 1 89.62 12 GLY B O 1
ATOM 2146 N N . SER B 1 13 ? -28.562 6.531 4.789 1 90.31 13 SER B N 1
ATOM 2147 C CA . SER B 1 13 ? -28.969 5.676 5.906 1 90.31 13 SER B CA 1
ATOM 2148 C C . SER B 1 13 ? -27.75 5.023 6.559 1 90.31 13 SER B C 1
ATOM 2150 O O . SER B 1 13 ? -27.891 4.281 7.531 1 90.31 13 SER B O 1
ATOM 2152 N N . LYS B 1 14 ? -26.594 5.391 6.152 1 91.44 14 LYS B N 1
ATOM 2153 C CA . LYS B 1 14 ? -25.391 4.73 6.648 1 91.44 14 LYS B CA 1
ATOM 2154 C C . LYS B 1 14 ? -24.609 5.637 7.602 1 91.44 14 LYS B C 1
ATOM 2156 O O . LYS B 1 14 ? -24.375 6.809 7.301 1 91.44 14 LYS B O 1
ATOM 2161 N N . THR B 1 15 ? -24.328 5.113 8.727 1 94.06 15 THR B N 1
ATOM 2162 C CA . THR B 1 15 ? -23.469 5.816 9.672 1 94.06 15 THR B CA 1
ATOM 2163 C C . THR B 1 15 ? -22 5.477 9.422 1 94.06 15 THR B C 1
ATOM 2165 O O . THR B 1 15 ? -21.594 4.316 9.547 1 94.06 15 THR B O 1
ATOM 2168 N N . LEU B 1 16 ? -21.203 6.48 9.117 1 95.5 16 LEU B N 1
ATOM 2169 C CA . LEU B 1 16 ? -19.812 6.266 8.758 1 95.5 16 LEU B CA 1
ATOM 2170 C C . LEU B 1 16 ? -18.906 6.488 9.969 1 95.5 16 LEU B C 1
ATOM 2172 O O . LEU B 1 16 ? -17.891 5.805 10.117 1 95.5 16 LEU B O 1
ATOM 2176 N N . LEU B 1 17 ? -19.219 7.449 10.758 1 97.88 17 LEU B N 1
ATOM 2177 C CA . LEU B 1 17 ? -18.469 7.75 11.977 1 97.88 17 LEU B CA 1
ATOM 2178 C C . LEU B 1 17 ? -19.406 7.918 13.164 1 97.88 17 LEU B C 1
ATOM 2180 O O . LEU B 1 17 ? -20.484 8.508 13.039 1 97.88 17 LEU B O 1
ATOM 2184 N N . HIS B 1 18 ? -18.953 7.375 14.289 1 97.56 18 HIS B N 1
ATOM 2185 C CA . HIS B 1 18 ? -19.781 7.371 15.484 1 97.56 18 HIS B CA 1
ATOM 2186 C C . HIS B 1 18 ? -19.047 7.977 16.672 1 97.56 18 HIS B C 1
ATOM 2188 O O . HIS B 1 18 ? -18.125 7.359 17.219 1 97.56 18 HIS B O 1
ATOM 2194 N N . ASP B 1 19 ? -19.5 9.164 17.094 1 97.44 19 ASP B N 1
ATOM 2195 C CA . ASP B 1 19 ? -19.125 9.773 18.375 1 97.44 19 ASP B CA 1
ATOM 2196 C C . ASP B 1 19 ? -17.594 9.812 18.516 1 97.44 19 ASP B C 1
ATOM 2198 O O . ASP B 1 19 ? -17.062 9.305 19.5 1 97.44 19 ASP B O 1
ATOM 2202 N N . ILE B 1 20 ? -16.938 10.445 17.641 1 98.25 20 ILE B N 1
ATOM 2203 C CA . ILE B 1 20 ? -15.484 10.57 17.656 1 98.25 20 ILE B CA 1
ATOM 2204 C C . ILE B 1 20 ? -15.078 11.805 18.453 1 98.25 20 ILE B C 1
ATOM 2206 O O . ILE B 1 20 ? -15.594 12.906 18.219 1 98.25 20 ILE B O 1
ATOM 2210 N N . SER B 1 21 ? -14.203 11.633 19.469 1 98.62 21 SER B N 1
ATOM 2211 C CA . SER B 1 21 ? -13.688 12.75 20.25 1 98.62 21 SER B CA 1
ATOM 2212 C C . SER B 1 21 ? -12.188 12.625 20.469 1 98.62 21 SER B C 1
ATOM 2214 O O . SER B 1 21 ? -11.703 11.57 20.906 1 98.62 21 SER B O 1
ATOM 2216 N N . PHE B 1 22 ? -11.461 13.656 20.141 1 98.31 22 PHE B N 1
ATOM 2217 C CA . PHE B 1 22 ? -10.039 13.734 20.469 1 98.31 22 PHE B CA 1
ATOM 2218 C C . PHE B 1 22 ? -9.5 15.141 20.234 1 98.31 22 PHE B C 1
ATOM 2220 O O . PHE B 1 22 ? -10.203 15.992 19.688 1 98.31 22 PHE B O 1
ATOM 2227 N N . ILE B 1 23 ? -8.32 15.328 20.656 1 98.38 23 ILE B N 1
ATOM 2228 C CA . ILE B 1 23 ? -7.637 16.609 20.484 1 98.38 23 ILE B CA 1
ATOM 2229 C C . ILE B 1 23 ? -6.238 16.375 19.922 1 98.38 23 ILE B C 1
ATOM 2231 O O . ILE B 1 23 ? -5.602 15.367 20.219 1 98.38 23 ILE B O 1
ATOM 2235 N N . ILE B 1 24 ? -5.812 17.297 19.094 1 98.31 24 ILE B N 1
ATOM 2236 C CA . ILE B 1 24 ? -4.445 17.297 18.594 1 98.31 24 ILE B CA 1
ATOM 2237 C C . ILE B 1 24 ? -3.85 18.703 18.75 1 98.31 24 ILE B C 1
ATOM 2239 O O . ILE B 1 24 ? -4.441 19.688 18.312 1 98.31 24 ILE B O 1
ATOM 2243 N N . LYS B 1 25 ? -2.705 18.781 19.344 1 97.88 25 LYS B N 1
ATOM 2244 C CA . LYS B 1 25 ? -2.039 20.047 19.594 1 97.88 25 LYS B CA 1
ATOM 2245 C C . LYS B 1 25 ? -0.988 20.344 18.516 1 97.88 25 LYS B C 1
ATOM 2247 O O . LYS B 1 25 ? -0.426 19.422 17.922 1 97.88 25 LYS B O 1
ATOM 2252 N N . PRO B 1 26 ? -0.777 21.656 18.266 1 97.19 26 PRO B N 1
ATOM 2253 C CA . PRO B 1 26 ? 0.402 21.953 17.453 1 97.19 26 PRO B CA 1
ATOM 2254 C C . PRO B 1 26 ? 1.679 21.328 18 1 97.19 26 PRO B C 1
ATOM 2256 O O . PRO B 1 26 ? 1.853 21.25 19.219 1 97.19 26 PRO B O 1
ATOM 2259 N N . GLY B 1 27 ? 2.504 20.844 17.094 1 97.69 27 GLY B N 1
ATOM 2260 C CA . GLY B 1 27 ? 3.723 20.188 17.531 1 97.69 27 GLY B CA 1
ATOM 2261 C C . GLY B 1 27 ? 3.561 18.688 17.688 1 97.69 27 GLY B C 1
ATOM 2262 O O . GLY B 1 27 ? 4.531 17.969 17.969 1 97.69 27 GLY B O 1
ATOM 2263 N N . GLU B 1 28 ? 2.348 18.25 17.438 1 98.19 28 GLU B N 1
ATOM 2264 C CA . GLU B 1 28 ? 2.049 16.828 17.594 1 98.19 28 GLU B CA 1
ATOM 2265 C C . GLU B 1 28 ? 1.747 16.172 16.25 1 98.19 28 GLU B C 1
ATOM 2267 O O . GLU B 1 28 ? 1.097 16.781 15.391 1 98.19 28 GLU B O 1
ATOM 2272 N N . MET B 1 29 ? 2.254 14.961 16.062 1 98.56 29 MET B N 1
ATOM 2273 C CA . MET B 1 29 ? 1.902 14.133 14.906 1 98.56 29 MET B CA 1
ATOM 2274 C C . MET B 1 29 ? 1.096 12.914 15.344 1 98.56 29 MET B C 1
ATOM 2276 O O . MET B 1 29 ? 1.574 12.094 16.125 1 98.56 29 MET B O 1
ATOM 2280 N N . VAL B 1 30 ? -0.128 12.828 14.828 1 98.75 30 VAL B N 1
ATOM 2281 C CA . VAL B 1 30 ? -1.014 11.703 15.125 1 98.75 30 VAL B CA 1
ATOM 2282 C C . VAL B 1 30 ? -1.265 10.891 13.859 1 98.75 30 VAL B C 1
ATOM 2284 O O . VAL B 1 30 ? -1.597 11.453 12.805 1 98.75 30 VAL B O 1
ATOM 2287 N N . ALA B 1 31 ? -1.021 9.609 13.93 1 98.69 31 ALA B N 1
ATOM 2288 C CA . ALA B 1 31 ? -1.341 8.695 12.836 1 98.69 31 ALA B CA 1
ATOM 2289 C C . ALA B 1 31 ? -2.691 8.023 13.062 1 98.69 31 ALA B C 1
ATOM 2291 O O . ALA B 1 31 ? -2.957 7.496 14.141 1 98.69 31 ALA B O 1
ATOM 2292 N N . ILE B 1 32 ? -3.545 8.125 12.094 1 98.31 32 ILE B N 1
ATOM 2293 C CA . ILE B 1 32 ? -4.809 7.398 12.102 1 98.31 32 ILE B CA 1
ATOM 2294 C C . ILE B 1 32 ? -4.641 6.059 11.391 1 98.31 32 ILE B C 1
ATOM 2296 O O . ILE B 1 32 ? -4.266 6.012 10.211 1 98.31 32 ILE B O 1
ATOM 2300 N N . CYS B 1 33 ? -4.902 5.008 12.102 1 97.5 33 CYS B N 1
ATOM 2301 C CA . CYS B 1 33 ? -4.781 3.652 11.578 1 97.5 33 CYS B CA 1
ATOM 2302 C C . CYS B 1 33 ? -6.078 2.875 11.766 1 97.5 33 CYS B C 1
ATOM 2304 O O . CYS B 1 33 ? -6.887 3.207 12.633 1 97.5 33 CYS B O 1
ATOM 2306 N N . GLY B 1 34 ? -6.277 1.87 10.984 1 96.25 34 GLY B N 1
ATOM 2307 C CA . GLY B 1 34 ? -7.457 1.024 11.008 1 96.25 34 GLY B CA 1
ATOM 2308 C C . GLY B 1 34 ? -7.648 0.237 9.727 1 96.25 34 GLY B C 1
ATOM 2309 O O . GLY B 1 34 ? -7 0.52 8.711 1 96.25 34 GLY B O 1
ATOM 2310 N N . PRO B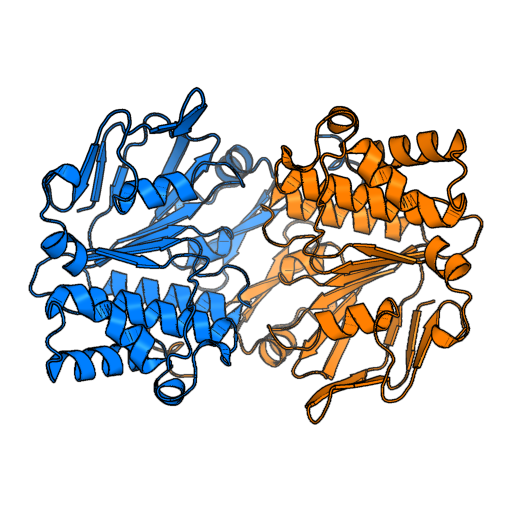 1 35 ? -8.5 -0.744 9.766 1 94.56 35 PRO B N 1
ATOM 2311 C CA . PRO B 1 35 ? -8.742 -1.547 8.562 1 94.56 35 PRO B CA 1
ATOM 2312 C C . PRO B 1 35 ? -9.484 -0.771 7.477 1 94.56 35 PRO B C 1
ATOM 2314 O O . PRO B 1 35 ? -9.883 0.375 7.695 1 94.56 35 PRO B O 1
ATOM 2317 N N . ASN B 1 36 ? -9.523 -1.394 6.312 1 90.38 36 ASN B N 1
ATOM 2318 C CA . ASN B 1 36 ? -10.297 -0.79 5.23 1 90.38 36 ASN B CA 1
ATOM 2319 C C . ASN B 1 36 ? -11.766 -0.637 5.609 1 90.38 36 ASN B C 1
ATOM 2321 O O . ASN B 1 36 ? -12.359 -1.539 6.203 1 90.38 36 ASN B O 1
ATOM 2325 N N . GLY B 1 37 ? -12.305 0.468 5.355 1 90.19 37 GLY B N 1
ATOM 2326 C CA . GLY B 1 37 ? -13.703 0.719 5.66 1 90.19 37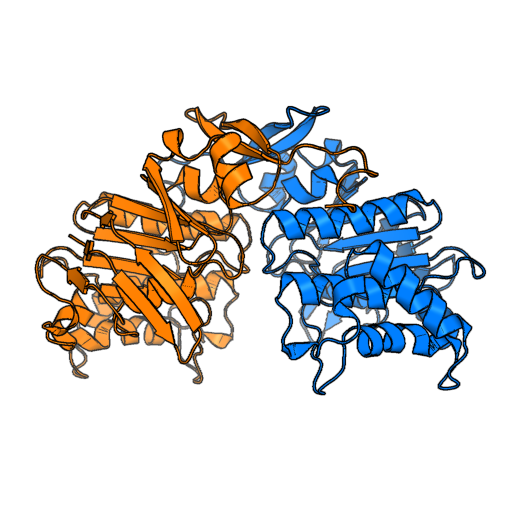 GLY B CA 1
ATOM 2327 C C . GLY B 1 37 ? -13.922 1.229 7.074 1 90.19 37 GLY B C 1
ATOM 2328 O O . GLY B 1 37 ? -15.062 1.426 7.496 1 90.19 37 GLY B O 1
ATOM 2329 N N . ALA B 1 38 ? -12.875 1.507 7.742 1 94.38 38 ALA B N 1
ATOM 2330 C CA . ALA B 1 38 ? -12.977 1.902 9.148 1 94.38 38 ALA B CA 1
ATOM 2331 C C . ALA B 1 38 ? -13.508 3.326 9.273 1 94.38 38 ALA B C 1
ATOM 2333 O O . ALA B 1 38 ? -13.914 3.748 10.359 1 94.38 38 ALA B O 1
ATOM 2334 N N . GLY B 1 39 ? -13.461 4.094 8.227 1 95.19 39 GLY B N 1
ATOM 2335 C CA . GLY B 1 39 ? -13.922 5.473 8.258 1 95.19 39 GLY B CA 1
ATOM 2336 C C . GLY B 1 39 ? -12.789 6.48 8.234 1 95.19 39 GLY B C 1
ATOM 2337 O O . GLY B 1 39 ? -13.008 7.672 8.469 1 95.19 39 GLY B O 1
ATOM 2338 N N . LYS B 1 40 ? -11.594 6.062 7.969 1 95.94 40 LYS B N 1
ATOM 2339 C CA . LYS B 1 40 ? -10.414 6.918 8.016 1 95.94 40 LYS B CA 1
ATOM 2340 C C . LYS B 1 40 ? -10.539 8.086 7.043 1 95.94 40 LYS B C 1
ATOM 2342 O O . LYS B 1 40 ? -10.312 9.234 7.414 1 95.94 40 LYS B O 1
ATOM 2347 N N . SER B 1 41 ? -10.906 7.785 5.781 1 93 41 SER B N 1
ATOM 2348 C CA . SER B 1 41 ? -11.031 8.82 4.766 1 93 41 SER B CA 1
ATOM 2349 C C . SER B 1 41 ? -12.172 9.781 5.094 1 93 41 SER B C 1
ATOM 2351 O O . SER B 1 41 ? -12.047 10.992 4.891 1 93 41 SER B O 1
ATOM 2353 N N . SER B 1 42 ? -13.266 9.273 5.582 1 95.12 42 SER B N 1
ATOM 2354 C CA . SER B 1 42 ? -14.375 10.125 6.012 1 95.12 42 SER B CA 1
ATOM 2355 C C . SER B 1 42 ? -13.945 11.055 7.137 1 95.12 42 SER B C 1
ATOM 2357 O O . SER B 1 42 ? -14.312 12.234 7.148 1 95.12 42 SER B O 1
ATOM 2359 N N . LEU B 1 43 ? -13.133 10.477 8.031 1 97.19 43 LEU B N 1
ATOM 2360 C CA . LEU B 1 43 ? -12.664 11.281 9.156 1 97.19 43 LEU B CA 1
ATOM 2361 C C . LEU B 1 43 ? -11.789 12.43 8.68 1 97.19 43 LEU B C 1
ATOM 2363 O O . LEU B 1 43 ? -11.992 13.578 9.086 1 97.19 43 LEU B O 1
ATOM 2367 N N . ILE B 1 44 ? -10.883 12.195 7.797 1 96.56 44 ILE B N 1
ATOM 2368 C CA . ILE B 1 44 ? -9.977 13.227 7.309 1 96.56 44 ILE B CA 1
ATOM 2369 C C . ILE B 1 44 ? -10.781 14.297 6.562 1 96.56 44 ILE B C 1
ATOM 2371 O O . ILE B 1 44 ? -10.477 15.492 6.66 1 96.56 44 ILE B O 1
ATOM 2375 N N . ARG B 1 45 ? -11.805 13.914 5.84 1 94.12 45 ARG B N 1
ATOM 2376 C CA . ARG B 1 45 ? -12.641 14.867 5.121 1 94.12 45 ARG B CA 1
ATOM 2377 C C . ARG B 1 45 ? -13.422 15.742 6.09 1 94.12 45 ARG B C 1
ATOM 2379 O O . ARG B 1 45 ? -13.703 16.906 5.793 1 94.12 45 ARG B O 1
ATOM 2386 N N . LEU B 1 46 ? -13.758 15.188 7.168 1 95.38 46 LEU B N 1
ATOM 2387 C CA . LEU B 1 46 ? -14.391 15.969 8.227 1 95.38 46 LEU B CA 1
ATOM 2388 C C . LEU B 1 46 ? -13.414 16.984 8.82 1 95.38 46 LEU B C 1
ATOM 2390 O O . LEU B 1 46 ? -13.766 18.141 9.031 1 95.38 46 LEU B O 1
ATOM 2394 N N . LEU B 1 47 ? -12.203 16.516 9.039 1 96.25 47 LEU B N 1
ATOM 2395 C CA . LEU B 1 47 ? -11.188 17.359 9.672 1 96.25 47 LEU B CA 1
ATOM 2396 C C . LEU B 1 47 ? -10.789 18.516 8.758 1 96.25 47 LEU B C 1
ATOM 2398 O O . LEU B 1 47 ? -10.43 19.594 9.234 1 96.25 47 LEU B O 1
ATOM 2402 N N . CYS B 1 48 ? -10.859 1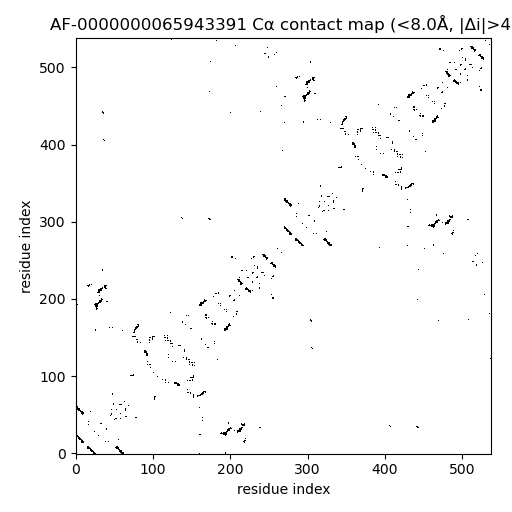8.234 7.488 1 94.06 48 CYS B N 1
ATOM 2403 C CA . CYS B 1 48 ? -10.469 19.297 6.566 1 94.06 48 CYS B CA 1
ATOM 2404 C C . CYS B 1 48 ? -11.656 20.188 6.211 1 94.06 48 CYS B C 1
ATOM 2406 O O . CYS B 1 48 ? -11.508 21.172 5.5 1 94.06 48 CYS B O 1
ATOM 2408 N N . GLY B 1 49 ? -12.891 19.812 6.555 1 92.75 49 GLY B N 1
ATOM 2409 C CA . GLY B 1 49 ? -14.062 20.656 6.375 1 92.75 49 GLY B CA 1
ATOM 2410 C C . GLY B 1 49 ? -14.812 20.359 5.094 1 92.75 49 GLY B C 1
ATOM 2411 O O . GLY B 1 49 ? -15.797 21.031 4.773 1 92.75 49 GLY B O 1
ATOM 2412 N N . GLU B 1 50 ? -14.359 19.406 4.379 1 91.19 50 GLU B N 1
ATOM 2413 C CA . GLU B 1 50 ? -15.062 19.016 3.16 1 91.19 50 GLU B CA 1
ATOM 2414 C C . GLU B 1 50 ? -16.438 18.422 3.477 1 91.19 50 GLU B C 1
ATOM 2416 O O . GLU B 1 50 ? -17.375 18.609 2.709 1 91.19 50 GLU B O 1
ATOM 2421 N N . LEU B 1 51 ? -16.516 17.734 4.547 1 93.44 51 LEU B N 1
ATOM 2422 C CA . LEU B 1 51 ? -17.781 17.172 5.02 1 93.44 51 LEU B CA 1
ATOM 2423 C C . LEU B 1 51 ? -18.219 17.844 6.316 1 93.44 51 LEU B C 1
ATOM 2425 O O . LEU B 1 51 ? -17.391 18.188 7.16 1 93.44 51 LEU B O 1
ATOM 2429 N N . LYS B 1 52 ? -19.516 18.016 6.43 1 94.5 52 LYS B N 1
ATOM 2430 C CA . LYS B 1 52 ? -20.078 18.547 7.668 1 94.5 52 LYS B CA 1
ATOM 2431 C C . LYS B 1 52 ? -20.5 17.422 8.609 1 94.5 52 LYS B C 1
ATOM 2433 O O . LYS B 1 52 ? -21.141 16.453 8.188 1 94.5 52 LYS B O 1
ATOM 2438 N N . PRO B 1 53 ? -20.172 17.562 9.828 1 96.81 53 PRO B N 1
ATOM 2439 C CA . PRO B 1 53 ? -20.609 16.547 10.789 1 96.81 53 PRO B CA 1
ATOM 2440 C C . PRO B 1 53 ? -22.125 16.469 10.922 1 96.81 53 PRO B C 1
ATOM 2442 O O . PRO B 1 53 ? -22.812 17.5 10.828 1 96.81 53 PRO B O 1
ATOM 2445 N N . SER B 1 54 ? -22.641 15.242 11.102 1 97.31 54 SER B N 1
ATOM 2446 C CA . SER B 1 54 ? -24.062 15.047 11.383 1 97.31 54 SER B CA 1
ATOM 2447 C C . SER B 1 54 ? -24.391 15.328 12.844 1 97.31 54 SER B C 1
ATOM 2449 O O . SER B 1 54 ? -25.516 15.664 13.18 1 97.31 54 SER B O 1
ATOM 2451 N N . SER B 1 55 ? -23.469 15.156 13.711 1 97.19 55 SER B N 1
ATOM 2452 C CA . SER B 1 55 ? -23.531 15.469 15.141 1 97.19 55 SER B CA 1
ATOM 2453 C C . SER B 1 55 ? -22.172 15.906 15.672 1 97.19 55 SER B C 1
ATOM 2455 O O . SER B 1 55 ? -21.141 15.617 15.062 1 97.19 55 SER B O 1
ATOM 2457 N N . GLY B 1 56 ? -22.172 16.703 16.719 1 97.44 56 GLY B N 1
ATOM 2458 C CA . GLY B 1 56 ? -20.922 17.219 17.281 1 97.44 56 GLY B CA 1
ATOM 2459 C C . GLY B 1 56 ? -20.312 18.312 16.453 1 97.44 56 GLY B C 1
ATOM 2460 O O . GLY B 1 56 ? -21.016 19.047 15.742 1 97.44 56 GLY B O 1
ATOM 2461 N N . GLU B 1 57 ? -18.984 18.516 16.641 1 97 57 GLU B N 1
ATOM 2462 C CA . GLU B 1 57 ? -18.312 19.562 15.875 1 97 57 GLU B CA 1
ATOM 2463 C C . GLU B 1 57 ? -16.797 19.359 15.859 1 97 57 GLU B C 1
ATOM 2465 O O . GLU B 1 57 ? -16.25 18.656 16.703 1 97 57 GLU B O 1
ATOM 2470 N N . VAL B 1 58 ? -16.219 19.953 14.914 1 97.75 58 VAL B N 1
ATOM 2471 C CA . VAL B 1 58 ? -14.773 20.031 14.797 1 97.75 58 VAL B CA 1
ATOM 2472 C C . VAL B 1 58 ? -14.336 21.5 14.922 1 97.75 58 VAL B C 1
ATOM 2474 O O . VAL B 1 58 ? -14.898 22.375 14.273 1 97.75 58 VAL B O 1
ATOM 2477 N N . ARG B 1 59 ? -13.359 21.703 15.789 1 97.69 59 ARG B N 1
ATOM 2478 C CA . ARG B 1 59 ? -12.859 23.062 16.016 1 97.69 59 ARG B CA 1
ATOM 2479 C C . ARG B 1 59 ? -11.375 23.156 15.695 1 97.69 59 ARG B C 1
ATOM 2481 O O . ARG B 1 59 ? -10.625 22.188 15.891 1 97.69 59 ARG B O 1
ATOM 2488 N N . TRP B 1 60 ? -11.031 24.281 15.156 1 96.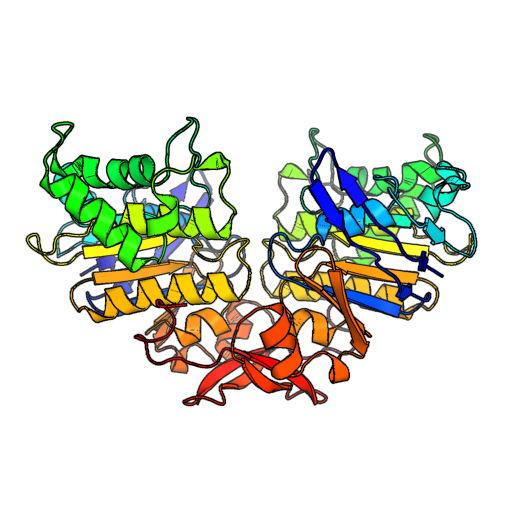56 60 TRP B N 1
ATOM 2489 C CA . TRP B 1 60 ? -9.633 24.656 14.977 1 96.56 60 TRP B CA 1
ATOM 2490 C C . TRP B 1 60 ? -9.328 25.969 15.695 1 96.56 60 TRP B C 1
ATOM 2492 O O . TRP B 1 60 ? -9.992 26.984 15.461 1 96.56 60 TRP B O 1
ATOM 2502 N N . GLU B 1 61 ? -8.344 25.875 16.594 1 95.12 61 GLU B N 1
ATOM 2503 C CA . GLU B 1 61 ? -7.965 27.031 17.391 1 95.12 61 GLU B CA 1
ATOM 2504 C C . GLU B 1 61 ? -9.172 27.625 18.109 1 95.12 61 GLU B C 1
ATOM 2506 O O . GLU B 1 61 ? -9.406 28.828 18.062 1 95.12 61 GLU B O 1
ATOM 2511 N N . GLY B 1 62 ? -9.984 26.75 18.562 1 95.06 62 GLY B N 1
ATOM 2512 C CA . GLY B 1 62 ? -11.078 27.141 19.438 1 95.06 62 GLY B CA 1
ATOM 2513 C C . GLY B 1 62 ? -12.32 27.562 18.672 1 95.06 62 GLY B C 1
ATOM 2514 O O . GLY B 1 62 ? -13.367 27.828 19.281 1 95.06 62 GLY B O 1
ATOM 2515 N N . LYS B 1 63 ? -12.219 27.625 17.438 1 95.19 63 LYS B N 1
ATOM 2516 C CA . LYS B 1 63 ? -13.336 28.047 16.594 1 95.19 63 LYS B CA 1
ATOM 2517 C C . LYS B 1 63 ? -13.852 26.906 15.742 1 95.19 63 LYS B C 1
ATOM 2519 O O . LYS B 1 63 ? -13.07 26.141 15.172 1 95.19 63 LYS B O 1
ATOM 2524 N N . SER B 1 64 ? -15.18 26.859 15.656 1 96.12 64 SER B N 1
ATOM 2525 C CA . SER B 1 64 ? -15.781 25.828 14.812 1 96.12 64 SER B CA 1
ATOM 2526 C C . SER B 1 64 ? -15.359 26 13.352 1 96.12 64 SER B C 1
ATOM 2528 O O . SER B 1 64 ? -15.297 27.125 12.852 1 96.12 64 SER B O 1
ATOM 2530 N N . LEU B 1 65 ? -15.086 24.891 12.688 1 95.31 65 LEU B N 1
ATOM 2531 C CA . LEU B 1 65 ? -14.672 24.953 11.289 1 95.31 65 LEU B CA 1
ATOM 2532 C C . LEU B 1 65 ? -15.727 25.656 10.438 1 95.31 65 LEU B C 1
ATOM 2534 O O . LEU B 1 65 ? -15.391 26.406 9.516 1 95.31 65 LEU B O 1
ATOM 2538 N N . ALA B 1 66 ? -16.938 25.5 10.812 1 91.06 66 ALA B N 1
ATOM 2539 C CA . ALA B 1 66 ? -18.047 26.078 10.062 1 91.06 66 ALA B CA 1
ATOM 2540 C C . ALA B 1 66 ? -18.062 27.609 10.195 1 91.06 66 ALA B C 1
ATOM 2542 O O . ALA B 1 66 ? -18.672 28.297 9.383 1 91.06 66 ALA B O 1
ATOM 2543 N N . GLU B 1 67 ? -17.438 28.125 11.156 1 93.88 67 GLU B N 1
ATOM 2544 C CA . GLU B 1 67 ? -17.453 29.562 11.438 1 93.88 67 GLU B CA 1
ATOM 2545 C C . GLU B 1 67 ? -16.25 30.266 10.82 1 93.88 67 GLU B C 1
ATOM 2547 O O . GLU B 1 67 ? -16.172 31.484 10.812 1 93.88 67 GLU B O 1
ATOM 2552 N N . TRP B 1 68 ? -15.352 29.516 10.336 1 93.12 68 TRP B N 1
ATOM 2553 C CA . TRP B 1 68 ? -14.156 30.094 9.75 1 93.12 68 TRP B CA 1
ATOM 2554 C C . TRP B 1 68 ? -14.445 30.656 8.359 1 93.12 68 TRP B C 1
ATOM 2556 O O . TRP B 1 68 ? -15.258 30.109 7.613 1 93.12 68 TRP B O 1
ATOM 2566 N N . ASN B 1 69 ? -13.734 31.781 8.164 1 92.69 69 ASN B N 1
ATOM 2567 C CA . ASN B 1 69 ? -13.602 32.188 6.77 1 92.69 69 ASN B CA 1
ATOM 2568 C C . ASN B 1 69 ? -12.781 31.188 5.965 1 92.69 69 ASN B C 1
ATOM 2570 O O . ASN B 1 69 ? -11.68 30.812 6.375 1 92.69 69 ASN B O 1
ATOM 2574 N N . LEU B 1 70 ? -13.273 30.812 4.848 1 90.5 70 LEU B N 1
ATOM 2575 C CA . LEU B 1 70 ? -12.664 29.75 4.059 1 90.5 70 LEU B CA 1
ATOM 2576 C C . LEU B 1 70 ? -11.242 30.109 3.648 1 90.5 70 LEU B C 1
ATOM 2578 O O . LEU B 1 70 ? -10.344 29.266 3.684 1 90.5 70 LEU B O 1
ATOM 2582 N N . LEU B 1 71 ? -11.102 31.297 3.299 1 90.94 71 LEU B N 1
ATOM 2583 C CA . LEU B 1 71 ? -9.789 31.75 2.854 1 90.94 71 LEU B CA 1
ATOM 2584 C C . LEU B 1 71 ? -8.797 31.766 4.012 1 90.94 71 LEU B C 1
ATOM 2586 O O . LEU B 1 71 ? -7.648 31.328 3.859 1 90.94 71 LEU B O 1
ATOM 2590 N N . GLN B 1 72 ? -9.203 32.25 5.125 1 90.75 72 GLN B N 1
ATOM 2591 C CA . GLN B 1 72 ? -8.344 32.281 6.305 1 90.75 72 GLN B CA 1
ATOM 2592 C C . GLN B 1 72 ? -7.961 30.859 6.734 1 90.75 72 GLN B C 1
ATOM 2594 O O . GLN B 1 72 ? -6.801 30.594 7.051 1 90.75 72 GLN B O 1
ATOM 2599 N N . LEU B 1 73 ? -8.93 30.016 6.723 1 92.69 73 LEU B N 1
ATOM 2600 C CA . LEU B 1 73 ? -8.688 28.625 7.102 1 92.69 73 LEU B CA 1
ATOM 2601 C C . LEU B 1 73 ? -7.746 27.953 6.113 1 92.69 73 LEU B C 1
ATOM 2603 O O . LEU B 1 73 ? -6.879 27.172 6.516 1 92.69 73 LEU B O 1
ATOM 2607 N N . ALA B 1 74 ? -7.871 28.281 4.8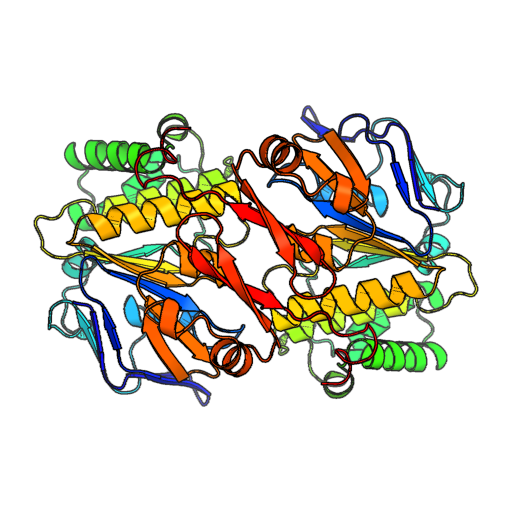79 1 92.81 74 ALA B N 1
ATOM 2608 C CA . ALA B 1 74 ? -7.047 27.703 3.826 1 92.81 74 ALA B CA 1
ATOM 2609 C C . ALA B 1 74 ? -5.582 28.078 4 1 92.81 74 ALA B C 1
ATOM 2611 O O . ALA B 1 74 ? -4.688 27.375 3.543 1 92.81 74 ALA B O 1
ATOM 2612 N N . ARG B 1 75 ? -5.312 29.125 4.648 1 93.69 75 ARG B N 1
ATOM 2613 C CA . ARG B 1 75 ? -3.943 29.594 4.859 1 93.69 75 ARG B CA 1
ATOM 2614 C C . ARG B 1 75 ? -3.291 28.859 6.027 1 93.69 75 ARG B C 1
ATOM 2616 O O . ARG B 1 75 ? -2.068 28.891 6.184 1 93.69 75 ARG B O 1
ATOM 2623 N N . GLN B 1 76 ? -4.141 28.172 6.844 1 94.62 76 GLN B N 1
ATOM 2624 C CA . GLN B 1 76 ? -3.619 27.547 8.047 1 94.62 76 GLN B CA 1
ATOM 2625 C C . GLN B 1 76 ? -3.787 26.031 7.992 1 94.62 76 GLN B C 1
ATOM 2627 O O . GLN B 1 76 ? -3.256 25.312 8.844 1 94.62 76 GLN B O 1
ATOM 2632 N N . ARG B 1 77 ? -4.469 25.578 7.027 1 95.88 77 ARG B N 1
ATOM 2633 C CA . ARG B 1 77 ? -4.805 24.156 6.938 1 95.88 77 ARG B CA 1
ATOM 2634 C C . ARG B 1 77 ? -4.582 23.641 5.523 1 95.88 77 ARG B C 1
ATOM 2636 O O . ARG B 1 77 ? -5.086 24.203 4.555 1 95.88 77 ARG B O 1
ATOM 2643 N N . ALA B 1 78 ? -3.861 22.609 5.438 1 96.31 78 ALA B N 1
ATOM 2644 C CA . ALA B 1 78 ? -3.621 21.984 4.141 1 96.31 78 ALA B CA 1
ATOM 2645 C C . ALA B 1 78 ? -3.893 20.484 4.195 1 96.31 78 ALA B C 1
ATOM 2647 O O . ALA B 1 78 ? -3.674 19.844 5.227 1 96.31 78 ALA B O 1
ATOM 2648 N N . LEU B 1 79 ? -4.375 19.938 3.078 1 96.56 79 LEU B N 1
ATOM 2649 C CA . LEU B 1 79 ? -4.664 18.516 2.924 1 96.56 79 LEU B CA 1
ATOM 2650 C C . LEU B 1 79 ? -3.951 17.953 1.701 1 96.56 79 LEU B C 1
ATOM 2652 O O . LEU B 1 79 ? -4.105 18.469 0.593 1 96.56 79 LEU B O 1
ATOM 2656 N N . MET B 1 80 ? -3.137 16.984 1.976 1 96 80 MET B N 1
ATOM 2657 C CA . MET B 1 80 ? -2.613 16.188 0.873 1 96 80 MET B CA 1
ATOM 2658 C C . MET B 1 80 ? -3.506 14.977 0.606 1 96 80 MET B C 1
ATOM 2660 O O . MET B 1 80 ? -3.602 14.078 1.439 1 96 80 MET B O 1
ATOM 2664 N N . GLN B 1 81 ? -4.062 14.938 -0.593 1 90.81 81 GLN B N 1
ATOM 2665 C CA . GLN B 1 81 ? -4.957 13.844 -0.944 1 90.81 81 GLN B CA 1
ATOM 2666 C C . GLN B 1 81 ? -4.188 12.688 -1.57 1 90.81 81 GLN B C 1
ATOM 2668 O O . GLN B 1 81 ? -3.088 12.875 -2.096 1 90.81 81 GLN B O 1
ATOM 2673 N N . GLN B 1 82 ? -4.762 11.477 -1.423 1 75.94 82 GLN B N 1
ATOM 2674 C CA . GLN B 1 82 ? -4.152 10.281 -1.986 1 75.94 82 GLN B CA 1
ATOM 2675 C C . GLN B 1 82 ? -4.016 10.391 -3.502 1 75.94 82 GLN B C 1
ATOM 2677 O O . GLN B 1 82 ? -2.951 10.109 -4.055 1 75.94 82 GLN B O 1
ATOM 2682 N N . HIS B 1 83 ? -5.09 10.719 -4.18 1 72.31 83 HIS B N 1
ATOM 2683 C CA . HIS B 1 83 ? -5.066 10.875 -5.629 1 72.31 83 HIS B CA 1
ATOM 2684 C C . HIS B 1 83 ? -5.285 12.328 -6.035 1 72.31 83 HIS B C 1
ATOM 2686 O O . HIS B 1 83 ? -6.328 12.914 -5.727 1 72.31 83 HIS B O 1
ATOM 2692 N N . ALA B 1 84 ? -4.133 12.977 -6.27 1 68.81 84 ALA B N 1
ATOM 2693 C CA . ALA B 1 84 ? -4.305 14.336 -6.766 1 68.81 84 ALA B CA 1
ATOM 2694 C C . ALA B 1 84 ? -4.312 14.375 -8.289 1 68.81 84 ALA B C 1
ATOM 2696 O O . ALA B 1 84 ? -3.33 13.992 -8.93 1 68.81 84 ALA B O 1
ATOM 2697 N N . GLU B 1 85 ? -5.477 14.445 -8.906 1 66.62 85 GLU B N 1
ATOM 2698 C CA . GLU B 1 85 ? -5.57 14.516 -10.359 1 66.62 85 GLU B CA 1
ATOM 2699 C C . GLU B 1 85 ? -5.16 15.891 -10.883 1 66.62 85 GLU B C 1
ATOM 2701 O O . GLU B 1 85 ? -5.594 16.906 -10.352 1 66.62 85 GLU B O 1
ATOM 2706 N N . VAL B 1 86 ? -4.078 15.797 -11.602 1 68.81 86 VAL B N 1
ATOM 2707 C CA . VAL B 1 86 ? -3.684 17.031 -12.266 1 68.81 86 VAL B CA 1
ATOM 2708 C C . VAL B 1 86 ? -3.957 16.938 -13.766 1 68.81 86 VAL B C 1
ATOM 2710 O O . VAL B 1 86 ? -3.445 16.031 -14.43 1 68.81 86 VAL B O 1
ATOM 2713 N N . GLY B 1 87 ? -4.949 17.438 -14.219 1 62.69 87 GLY B N 1
ATOM 2714 C CA . GLY B 1 87 ? -5.422 17.312 -15.594 1 62.69 87 GLY B CA 1
ATOM 2715 C C . GLY B 1 87 ? -4.547 18.031 -16.594 1 62.69 87 GLY B C 1
ATOM 2716 O O . GLY B 1 87 ? -4.664 17.812 -17.797 1 62.69 87 GLY B O 1
ATOM 2717 N N . PHE B 1 88 ? -3.719 18.891 -16.25 1 74.06 88 PHE B N 1
ATOM 2718 C CA . PHE B 1 88 ? -3.053 19.734 -17.234 1 74.06 88 PHE B CA 1
ATOM 2719 C C . PHE B 1 88 ? -1.542 19.562 -17.172 1 74.06 88 PHE B C 1
ATOM 2721 O O . PHE B 1 88 ? -1.017 19.016 -16.188 1 74.06 88 PHE B O 1
ATOM 2728 N N . ALA B 1 89 ? -0.957 19.859 -18.297 1 87.31 89 ALA B N 1
ATOM 2729 C CA . ALA B 1 89 ? 0.498 19.797 -18.406 1 87.31 89 ALA B CA 1
ATOM 2730 C C . ALA B 1 89 ? 1.16 20.891 -17.578 1 87.31 89 ALA B C 1
ATOM 2732 O O . ALA B 1 89 ? 1.688 21.859 -18.125 1 87.31 89 ALA B O 1
ATOM 2733 N N . TYR B 1 90 ? 1.195 20.766 -16.281 1 93.62 90 TYR B N 1
ATOM 2734 C CA . TYR B 1 90 ? 1.863 21.672 -15.344 1 93.62 90 TYR B CA 1
ATOM 2735 C C . TYR B 1 90 ? 3.252 21.156 -14.984 1 93.62 90 TYR B C 1
ATOM 2737 O O . TYR B 1 90 ? 3.473 19.953 -14.914 1 93.62 90 TYR B O 1
ATOM 2745 N N . THR B 1 91 ? 4.066 22.125 -14.812 1 96.69 91 THR B N 1
ATOM 2746 C CA . THR B 1 91 ? 5.359 21.766 -14.242 1 96.69 91 THR B CA 1
ATOM 2747 C C . THR B 1 91 ? 5.238 21.547 -12.734 1 96.69 91 THR B C 1
ATOM 2749 O O . THR B 1 91 ? 4.234 21.922 -12.125 1 96.69 91 THR B O 1
ATOM 2752 N N . ALA B 1 92 ? 6.242 20.922 -12.188 1 96.81 92 ALA B N 1
ATOM 2753 C CA . ALA B 1 92 ? 6.266 20.703 -10.742 1 96.81 92 ALA B CA 1
ATOM 2754 C C . ALA B 1 92 ? 6.141 22.031 -9.992 1 96.81 92 ALA B C 1
ATOM 2756 O O . ALA B 1 92 ? 5.359 22.141 -9.047 1 96.81 92 ALA B O 1
ATOM 2757 N N . LEU B 1 93 ? 6.875 23.016 -10.43 1 96.5 93 LEU B N 1
ATOM 2758 C CA . LEU B 1 93 ? 6.848 24.312 -9.773 1 96.5 93 LEU B CA 1
ATOM 2759 C C . LEU B 1 93 ? 5.457 24.938 -9.867 1 96.5 93 LEU B C 1
ATOM 2761 O O . LEU B 1 93 ? 4.957 25.5 -8.891 1 96.5 93 LEU B O 1
ATOM 2765 N N . GLU B 1 94 ? 4.848 24.828 -10.977 1 94.75 94 GLU B N 1
ATOM 2766 C CA . GLU B 1 94 ? 3.51 25.375 -11.164 1 94.75 94 GLU B CA 1
ATOM 2767 C C . GLU B 1 94 ? 2.504 24.703 -10.234 1 94.75 94 GLU B C 1
ATOM 2769 O O . GLU B 1 94 ? 1.605 25.359 -9.703 1 94.75 94 GLU B O 1
ATOM 2774 N N . ILE B 1 95 ? 2.666 23.438 -10.062 1 94.5 95 ILE B N 1
ATOM 2775 C CA . ILE B 1 95 ? 1.798 22.688 -9.148 1 94.5 95 ILE B CA 1
ATOM 2776 C C . ILE B 1 95 ? 1.951 23.234 -7.73 1 94.5 95 ILE B C 1
ATOM 2778 O O . ILE B 1 95 ? 0.959 23.453 -7.035 1 94.5 95 ILE B O 1
ATOM 2782 N N . ILE B 1 96 ? 3.139 23.422 -7.332 1 95.69 96 ILE B N 1
ATOM 2783 C CA . ILE B 1 96 ? 3.41 23.906 -5.98 1 95.69 96 ILE B CA 1
ATOM 2784 C C . ILE B 1 96 ? 2.869 25.312 -5.816 1 95.69 96 ILE B C 1
ATOM 2786 O O . ILE B 1 96 ? 2.34 25.672 -4.758 1 95.69 96 ILE B O 1
ATOM 2790 N N . LEU B 1 97 ? 2.947 26.078 -6.867 1 94.5 97 LEU B N 1
ATOM 2791 C CA . LEU B 1 97 ? 2.459 27.453 -6.82 1 94.5 97 LEU B CA 1
ATOM 2792 C C . LEU B 1 97 ? 0.946 27.484 -6.637 1 94.5 97 LEU B C 1
ATOM 2794 O O . LEU B 1 97 ? 0.402 28.469 -6.105 1 94.5 97 LEU B O 1
ATOM 2798 N N . LEU B 1 98 ? 0.275 26.469 -7.07 1 91.56 98 LEU B N 1
ATOM 2799 C CA . LEU B 1 98 ? -1.158 26.391 -6.809 1 91.56 98 LEU B CA 1
ATOM 2800 C C . LEU B 1 98 ? -1.44 26.406 -5.309 1 91.56 98 LEU B C 1
ATOM 2802 O O . LEU B 1 98 ? -2.504 26.859 -4.883 1 91.56 98 LEU B O 1
ATOM 2806 N N . GLY B 1 99 ? -0.53 25.906 -4.523 1 93.38 99 GLY B N 1
ATOM 2807 C CA . GLY B 1 99 ? -0.671 25.922 -3.074 1 93.38 99 GLY B CA 1
ATOM 2808 C C . GLY B 1 99 ? -0.683 27.328 -2.486 1 93.38 99 GLY B C 1
ATOM 2809 O O . GLY B 1 99 ? -1.117 27.516 -1.35 1 93.38 99 GLY B O 1
ATOM 2810 N N . ARG B 1 100 ? -0.268 28.25 -3.264 1 93.81 100 ARG B N 1
ATOM 2811 C CA . ARG B 1 100 ? -0.176 29.625 -2.779 1 93.81 100 ARG B CA 1
ATOM 2812 C C . ARG B 1 100 ? -1.451 30.406 -3.09 1 93.81 100 ARG B C 1
ATOM 2814 O O . ARG B 1 100 ? -1.588 31.562 -2.699 1 93.81 100 ARG B O 1
ATOM 2821 N N . HIS B 1 101 ? -2.373 29.797 -3.66 1 89.62 101 HIS B N 1
ATOM 2822 C CA . HIS B 1 101 ? -3.584 30.453 -4.137 1 89.62 101 HIS B CA 1
ATOM 2823 C C . HIS B 1 101 ? -4.309 31.172 -3.002 1 89.62 101 HIS B C 1
ATOM 2825 O O . HIS B 1 101 ? -4.766 32.312 -3.166 1 89.62 101 HIS B O 1
ATOM 2831 N N . PRO B 1 102 ? -4.414 30.625 -1.86 1 88.94 102 PRO B N 1
ATOM 2832 C CA . PRO B 1 102 ? -5.117 31.297 -0.766 1 88.94 102 PRO B CA 1
ATOM 2833 C C . PRO B 1 102 ? -4.434 32.594 -0.332 1 88.94 102 PRO B C 1
ATOM 2835 O O . PRO B 1 102 ? -5.043 33.406 0.348 1 88.94 102 PRO B O 1
ATOM 2838 N N . HIS B 1 103 ? -3.256 32.781 -0.675 1 88.62 103 HIS B N 1
ATOM 2839 C CA . HIS B 1 103 ? -2.469 33.906 -0.177 1 88.62 103 HIS B CA 1
ATOM 2840 C C . HIS B 1 103 ? -2.506 35.062 -1.151 1 88.62 103 HIS B C 1
ATOM 2842 O O . HIS B 1 103 ? -2.258 36.219 -0.762 1 88.62 103 HIS B O 1
ATOM 2848 N N . HIS B 1 104 ? -2.609 34.969 -2.367 1 77.06 104 HIS B N 1
ATOM 2849 C CA . HIS B 1 104 ? -2.539 36.062 -3.299 1 77.06 104 HIS B CA 1
ATOM 2850 C C . HIS B 1 104 ? -3.801 36.156 -4.152 1 77.06 104 HIS B C 1
ATOM 2852 O O . HIS B 1 104 ? -4.016 37.156 -4.848 1 77.06 104 HIS B O 1
ATOM 2858 N N . LEU B 1 105 ? -4.664 35.375 -3.893 1 66.88 105 LEU B N 1
ATOM 2859 C CA . LEU B 1 105 ? -5.926 35.344 -4.617 1 66.88 105 LEU B CA 1
ATOM 2860 C C . LEU B 1 105 ? -5.711 35.656 -6.098 1 66.88 105 LEU B C 1
ATOM 2862 O O . LEU B 1 105 ? -6.422 36.469 -6.676 1 66.88 105 LEU B O 1
ATOM 2866 N N . GLY B 1 106 ? -4.598 35.156 -6.641 1 64.06 106 GLY B N 1
ATOM 2867 C CA . GLY B 1 106 ? -4.387 35.25 -8.078 1 64.06 106 GLY B CA 1
ATOM 2868 C C . GLY B 1 106 ? -3.311 36.281 -8.438 1 64.06 106 GLY B C 1
ATOM 2869 O O . GLY B 1 106 ? -2.844 36.312 -9.578 1 64.06 106 GLY B O 1
ATOM 2870 N N . ALA B 1 107 ? -2.881 37.156 -7.504 1 66.81 107 ALA B N 1
ATOM 2871 C CA . ALA B 1 107 ? -1.836 38.125 -7.793 1 66.81 107 ALA B CA 1
ATOM 2872 C C . ALA B 1 107 ? -0.451 37.562 -7.512 1 66.81 107 ALA B C 1
ATOM 2874 O O . ALA B 1 107 ? -0.191 37.062 -6.414 1 66.81 107 ALA B O 1
ATOM 2875 N N . ASN B 1 108 ? 0.157 37.062 -8.477 1 64.75 108 ASN B N 1
ATOM 2876 C CA . ASN B 1 108 ? 1.484 36.5 -8.281 1 64.75 108 ASN B CA 1
ATOM 2877 C C . ASN B 1 108 ? 2.424 37.469 -7.586 1 64.75 108 ASN B C 1
ATOM 2879 O O . ASN B 1 108 ? 2.646 38.594 -8.078 1 64.75 108 ASN B O 1
ATOM 2883 N N . ARG B 1 109 ? 2.771 37.156 -6.434 1 76.31 109 ARG B N 1
ATOM 2884 C CA . ARG B 1 109 ? 3.736 37.938 -5.672 1 76.31 109 ARG B CA 1
ATOM 2885 C C . ARG B 1 109 ? 5.094 37.25 -5.621 1 76.31 109 ARG B C 1
ATOM 2887 O O . ARG B 1 109 ? 5.164 36 -5.637 1 76.31 109 ARG B O 1
ATOM 2894 N N . PRO B 1 110 ? 6.176 38 -5.801 1 82.81 110 PRO B N 1
ATOM 2895 C CA . PRO B 1 110 ? 7.531 37.438 -5.695 1 82.81 110 PRO B CA 1
ATOM 2896 C C . PRO B 1 110 ? 7.699 36.5 -4.488 1 82.81 110 PRO B C 1
ATOM 2898 O O . PRO B 1 110 ? 8.422 35.531 -4.566 1 82.81 110 PRO B O 1
ATOM 2901 N N . GLN B 1 111 ? 6.98 36.75 -3.502 1 89.69 111 GLN B N 1
ATOM 2902 C CA . GLN B 1 111 ? 7.09 35.969 -2.277 1 89.69 111 GLN B CA 1
ATOM 2903 C C . GLN B 1 111 ? 6.578 34.531 -2.488 1 89.69 111 GLN B C 1
ATOM 2905 O O . GLN B 1 111 ? 7.121 33.594 -1.92 1 89.69 111 GLN B O 1
ATOM 2910 N N . ASP B 1 112 ? 5.672 34.438 -3.373 1 92.62 112 ASP B N 1
ATOM 2911 C CA . ASP B 1 112 ? 5.086 33.125 -3.619 1 92.62 112 ASP B CA 1
ATOM 2912 C C . ASP B 1 112 ? 6.082 32.188 -4.316 1 92.62 112 ASP B C 1
ATOM 2914 O O . ASP B 1 112 ? 6.164 31 -3.994 1 92.62 112 ASP B O 1
ATOM 2918 N N . TYR B 1 113 ? 6.824 32.781 -5.184 1 93.69 113 TYR B N 1
ATOM 2919 C CA . TYR B 1 113 ? 7.859 32.031 -5.871 1 93.69 113 TYR B CA 1
ATOM 2920 C C . TYR B 1 113 ? 8.938 31.562 -4.895 1 93.69 113 TYR B C 1
ATOM 2922 O O . TYR B 1 113 ? 9.367 30.406 -4.938 1 93.69 113 TYR B O 1
ATOM 2930 N N . GLN B 1 114 ? 9.312 32.406 -4.047 1 95.19 114 GLN B N 1
ATOM 2931 C CA . GLN B 1 114 ? 10.328 32.094 -3.055 1 95.19 114 GLN B CA 1
ATOM 2932 C C . GLN B 1 114 ? 9.852 30.969 -2.131 1 95.19 114 GLN B C 1
ATOM 2934 O O . GLN B 1 114 ? 10.602 30.031 -1.831 1 95.19 114 GLN B O 1
ATOM 2939 N N . ILE B 1 115 ? 8.633 31.047 -1.732 1 96 115 ILE B N 1
ATOM 2940 C CA . ILE B 1 115 ? 8.062 30.047 -0.845 1 96 115 ILE B CA 1
ATOM 2941 C C . ILE B 1 115 ? 7.969 28.703 -1.572 1 96 115 ILE B C 1
ATOM 2943 O O . ILE B 1 115 ? 8.305 27.656 -1.007 1 96 115 ILE B O 1
ATOM 2947 N N . ALA B 1 116 ? 7.555 28.75 -2.816 1 96.81 116 ALA B N 1
ATOM 2948 C CA . ALA B 1 116 ? 7.441 27.531 -3.609 1 96.81 116 ALA B CA 1
ATOM 2949 C C . ALA B 1 116 ? 8.797 26.844 -3.752 1 96.81 116 ALA B C 1
ATOM 2951 O O . ALA B 1 116 ? 8.906 25.625 -3.58 1 96.81 116 ALA B O 1
ATOM 2952 N N . MET B 1 117 ? 9.797 27.625 -3.99 1 96.75 117 MET B N 1
ATOM 2953 C CA . MET B 1 117 ? 11.141 27.062 -4.141 1 96.75 117 MET B CA 1
ATOM 2954 C C . MET B 1 117 ? 11.648 26.5 -2.818 1 96.75 117 MET B C 1
ATOM 2956 O O . MET B 1 117 ? 12.281 25.453 -2.793 1 96.75 117 MET B O 1
ATOM 2960 N N . ALA B 1 118 ? 11.375 27.172 -1.749 1 97.31 118 ALA B N 1
ATOM 2961 C CA . ALA B 1 118 ? 11.758 26.688 -0.424 1 97.31 118 ALA B CA 1
ATOM 2962 C C . ALA B 1 118 ? 11.055 25.375 -0.093 1 97.31 118 ALA B C 1
ATOM 2964 O O . ALA B 1 118 ? 11.656 24.469 0.481 1 97.31 118 ALA B O 1
ATOM 2965 N N . ALA B 1 119 ? 9.805 25.312 -0.425 1 97.94 119 ALA B N 1
ATOM 2966 C CA . ALA B 1 119 ? 9.047 24.078 -0.214 1 97.94 119 ALA B CA 1
ATOM 2967 C C . ALA B 1 119 ? 9.641 22.922 -1.015 1 97.94 119 ALA B C 1
ATOM 2969 O O . ALA B 1 119 ? 9.734 21.797 -0.52 1 97.94 119 ALA B O 1
ATOM 2970 N N . MET B 1 120 ? 10.039 23.25 -2.24 1 97.88 120 MET B N 1
ATOM 2971 C CA . MET B 1 120 ? 10.695 22.234 -3.061 1 97.88 120 MET B CA 1
ATOM 2972 C C . MET B 1 120 ? 11.984 21.766 -2.41 1 97.88 120 MET B C 1
ATOM 2974 O O . MET B 1 120 ? 12.297 20.562 -2.43 1 97.88 120 MET B O 1
ATOM 2978 N N . GLN B 1 121 ? 12.672 22.656 -1.886 1 97.19 121 GLN B N 1
ATOM 2979 C CA . GLN B 1 121 ? 13.906 22.312 -1.191 1 97.19 121 GLN B CA 1
ATOM 2980 C C . GLN B 1 121 ? 13.633 21.422 0.016 1 97.19 121 GLN B C 1
ATOM 2982 O O . GLN B 1 121 ? 14.352 20.453 0.26 1 97.19 121 GLN B O 1
ATOM 2987 N N . GLU B 1 122 ? 12.562 21.703 0.741 1 95.81 122 GLU B N 1
ATOM 2988 C CA . GLU B 1 122 ? 12.172 20.938 1.922 1 95.81 122 GLU B CA 1
ATOM 2989 C C . GLU B 1 122 ? 11.938 19.469 1.578 1 95.81 122 GLU B C 1
ATOM 2991 O O . GLU B 1 122 ? 12.195 18.578 2.395 1 95.81 122 GLU B O 1
ATOM 2996 N N . VAL B 1 123 ? 11.484 19.219 0.325 1 96.38 123 VAL B N 1
ATOM 2997 C CA . VAL B 1 123 ? 11.109 17.859 -0.029 1 96.38 123 VAL B CA 1
ATOM 2998 C C . VAL B 1 123 ? 12.141 17.266 -0.977 1 96.38 123 VAL B C 1
ATOM 3000 O O . VAL B 1 123 ? 11.953 16.172 -1.505 1 96.38 123 VAL B O 1
ATOM 3003 N N . GLY B 1 124 ? 13.188 17.969 -1.287 1 95.12 124 GLY B N 1
ATOM 3004 C CA . GLY B 1 124 ? 14.258 17.5 -2.156 1 95.12 124 GLY B CA 1
ATOM 3005 C C . GLY B 1 124 ? 13.836 17.391 -3.609 1 95.12 124 GLY B C 1
ATOM 3006 O O . GLY B 1 124 ? 14.164 16.406 -4.285 1 95.12 124 GLY B O 1
ATOM 3007 N N . ALA B 1 125 ? 13.094 18.375 -4.09 1 96.56 125 ALA B N 1
ATOM 3008 C CA . ALA B 1 125 ? 12.531 18.25 -5.43 1 96.56 125 ALA B CA 1
ATOM 3009 C C . ALA B 1 125 ? 12.891 19.453 -6.289 1 96.56 125 ALA B C 1
ATOM 3011 O O . ALA B 1 125 ? 12.242 19.719 -7.305 1 96.56 125 ALA B O 1
ATOM 3012 N N . VAL B 1 126 ? 13.93 20.234 -5.906 1 97.25 126 VAL B N 1
ATOM 3013 C CA . VAL B 1 126 ? 14.289 21.453 -6.625 1 97.25 126 VAL B CA 1
ATOM 3014 C C . VAL B 1 126 ? 14.648 21.109 -8.07 1 97.25 126 VAL B C 1
ATOM 3016 O O . VAL B 1 126 ? 14.266 21.812 -9 1 97.25 126 VAL B O 1
ATOM 3019 N N . HIS B 1 127 ? 15.336 20.031 -8.25 1 96.75 127 HIS B N 1
ATOM 3020 C CA . HIS B 1 127 ? 15.805 19.609 -9.562 1 96.75 127 HIS B CA 1
ATOM 3021 C C . HIS B 1 127 ? 14.633 19.266 -10.477 1 96.75 127 HIS B C 1
ATOM 3023 O O . HIS B 1 127 ? 14.805 19.125 -11.695 1 96.75 127 HIS B O 1
ATOM 3029 N N . LEU B 1 128 ? 13.398 19.156 -9.977 1 97.31 128 LEU B N 1
ATOM 3030 C CA . LEU B 1 128 ? 12.211 18.766 -10.734 1 97.31 128 LEU B CA 1
ATOM 3031 C C . LEU B 1 128 ? 11.391 19.984 -11.133 1 97.31 128 LEU B C 1
ATOM 3033 O O . LEU B 1 128 ? 10.375 19.859 -11.812 1 97.31 128 LEU B O 1
ATOM 3037 N N . ALA B 1 129 ? 11.812 21.125 -10.797 1 97.62 129 ALA B N 1
ATOM 3038 C CA . ALA B 1 129 ? 11.008 22.344 -10.852 1 97.62 129 ALA B CA 1
ATOM 3039 C C . ALA B 1 129 ? 10.406 22.547 -12.234 1 97.62 129 ALA B C 1
ATOM 3041 O O . ALA B 1 129 ? 9.227 22.875 -12.367 1 97.62 129 ALA B O 1
ATOM 3042 N N . GLU B 1 130 ? 11.156 22.25 -13.289 1 97.06 130 GLU B N 1
ATOM 3043 C CA . GLU B 1 130 ? 10.727 22.578 -14.641 1 97.06 130 GLU B CA 1
ATOM 3044 C C . GLU B 1 130 ? 10.18 21.344 -15.359 1 97.06 130 GLU B C 1
ATOM 3046 O O . GLU B 1 130 ? 9.727 21.438 -16.5 1 97.06 130 GLU B O 1
ATOM 3051 N N . GLN B 1 131 ? 10.172 20.312 -14.711 1 96.31 131 GLN B N 1
ATOM 3052 C CA . GLN B 1 131 ? 9.664 19.094 -15.328 1 96.31 131 GLN B CA 1
ATOM 3053 C C . GLN B 1 131 ? 8.141 19.047 -15.297 1 96.31 131 GLN B C 1
ATOM 3055 O O . GLN B 1 131 ? 7.52 19.531 -14.344 1 96.31 131 GLN B O 1
ATOM 3060 N N . ILE B 1 132 ? 7.625 18.484 -16.344 1 95.69 132 ILE B N 1
ATOM 3061 C CA . ILE B 1 132 ? 6.18 18.297 -16.406 1 95.69 132 ILE B CA 1
ATOM 3062 C C . ILE B 1 132 ? 5.742 17.25 -15.391 1 95.69 132 ILE B C 1
ATOM 3064 O O . ILE B 1 132 ? 6.289 16.141 -15.367 1 95.69 132 ILE B O 1
ATOM 3068 N N . TYR B 1 133 ? 4.707 17.531 -14.609 1 94.62 133 TYR B N 1
ATOM 3069 C CA . TYR B 1 133 ? 4.266 16.75 -13.461 1 94.62 133 TYR B CA 1
ATOM 3070 C C . TYR B 1 133 ? 3.902 15.328 -13.891 1 94.62 133 TYR B C 1
ATOM 3072 O O . TYR B 1 133 ? 4.297 14.359 -13.234 1 94.62 133 TYR B O 1
ATOM 3080 N N . SER B 1 134 ? 3.203 15.156 -14.922 1 91.88 134 SER B N 1
ATOM 3081 C CA . SER B 1 134 ? 2.674 13.867 -15.352 1 91.88 134 SER B CA 1
ATOM 3082 C C . SER B 1 134 ? 3.793 12.93 -15.805 1 91.88 134 SER B C 1
ATOM 3084 O O . SER B 1 134 ? 3.582 11.727 -15.953 1 91.88 134 SER B O 1
ATOM 3086 N N . THR B 1 135 ? 5.02 13.461 -16.031 1 91.12 135 THR B N 1
ATOM 3087 C CA . THR B 1 135 ? 6.148 12.656 -16.484 1 91.12 135 THR B CA 1
ATOM 3088 C C . THR B 1 135 ? 6.992 12.195 -15.305 1 91.12 135 THR B C 1
ATOM 3090 O O . THR B 1 135 ? 7.91 11.391 -15.469 1 91.12 135 THR B O 1
ATOM 3093 N N . LEU B 1 136 ? 6.676 12.688 -14.141 1 91.44 136 LEU B N 1
ATOM 3094 C CA . LEU B 1 136 ? 7.441 12.352 -12.938 1 91.44 136 LEU B CA 1
ATOM 3095 C C . LEU B 1 136 ? 7.07 10.969 -12.43 1 91.44 136 LEU B C 1
ATOM 3097 O O . LEU B 1 136 ? 5.973 10.469 -12.703 1 91.44 136 LEU B O 1
ATOM 3101 N N . SER B 1 137 ? 8.016 10.352 -11.703 1 88.56 137 SER B N 1
ATOM 3102 C CA . SER B 1 137 ? 7.723 9.086 -11.039 1 88.56 137 SER B CA 1
ATOM 3103 C C . SER B 1 137 ? 6.727 9.281 -9.898 1 88.56 137 SER B C 1
ATOM 3105 O O . SER B 1 137 ? 6.492 10.406 -9.461 1 88.56 137 SER B O 1
ATOM 3107 N N . GLY B 1 138 ? 6.098 8.195 -9.438 1 88.31 138 GLY B N 1
ATOM 3108 C CA . GLY B 1 138 ? 5.16 8.266 -8.328 1 88.31 138 GLY B CA 1
ATOM 3109 C C . GLY B 1 138 ? 5.75 8.914 -7.09 1 88.31 138 GLY B C 1
ATOM 3110 O O . GLY B 1 138 ? 5.094 9.727 -6.434 1 88.31 138 GLY B O 1
ATOM 3111 N N . GLY B 1 139 ? 6.98 8.523 -6.754 1 91.12 139 GLY B N 1
ATOM 3112 C CA . GLY B 1 139 ? 7.66 9.125 -5.617 1 91.12 139 GLY B CA 1
ATOM 3113 C C . GLY B 1 139 ? 7.918 10.609 -5.793 1 91.12 139 GLY B C 1
ATOM 3114 O O . GLY B 1 139 ? 7.785 11.383 -4.844 1 91.12 139 GLY B O 1
ATOM 3115 N N . GLU B 1 140 ? 8.266 10.977 -7.004 1 92.62 140 GLU B N 1
ATOM 3116 C CA . GLU B 1 140 ? 8.508 12.383 -7.309 1 92.62 140 GLU B CA 1
ATOM 3117 C C . GLU B 1 140 ? 7.211 13.188 -7.254 1 92.62 140 GLU B C 1
ATOM 3119 O O . GLU B 1 140 ? 7.18 14.289 -6.699 1 92.62 140 GLU B O 1
ATOM 3124 N N . GLN B 1 141 ? 6.203 12.594 -7.762 1 93.56 141 GLN B N 1
ATOM 3125 C CA . GLN B 1 141 ? 4.902 13.25 -7.715 1 93.56 141 GLN B CA 1
ATOM 3126 C C . GLN B 1 141 ? 4.441 13.461 -6.277 1 93.56 141 GLN B C 1
ATOM 3128 O O . GLN B 1 141 ? 3.922 14.531 -5.934 1 93.56 141 GLN B O 1
ATOM 3133 N N . ALA B 1 142 ? 4.645 12.469 -5.488 1 94.06 142 ALA B N 1
ATOM 3134 C CA . ALA B 1 142 ? 4.262 12.562 -4.082 1 94.06 142 ALA B CA 1
ATOM 3135 C C . ALA B 1 142 ? 5.02 13.695 -3.385 1 94.06 142 ALA B C 1
ATOM 3137 O O . ALA B 1 142 ? 4.438 14.445 -2.604 1 94.06 142 ALA B O 1
ATOM 3138 N N . ARG B 1 143 ? 6.246 13.828 -3.686 1 95.06 143 ARG B N 1
ATOM 3139 C CA . ARG B 1 143 ? 7.055 14.875 -3.082 1 95.06 143 ARG B CA 1
ATOM 3140 C C . ARG B 1 143 ? 6.594 16.25 -3.545 1 95.06 143 ARG B C 1
ATOM 3142 O O . ARG B 1 143 ? 6.531 17.203 -2.75 1 95.06 143 ARG B O 1
ATOM 3149 N N . VAL B 1 144 ? 6.281 16.328 -4.793 1 95.94 144 VAL B N 1
ATOM 3150 C CA . VAL B 1 144 ? 5.785 17.594 -5.336 1 95.94 144 VAL B CA 1
ATOM 3151 C C . VAL B 1 144 ? 4.473 17.969 -4.656 1 95.94 144 VAL B C 1
ATOM 3153 O O . VAL B 1 144 ? 4.27 19.125 -4.27 1 95.94 144 VAL B O 1
ATOM 3156 N N . GLN B 1 145 ? 3.635 17.016 -4.52 1 95.94 145 GLN B N 1
ATOM 3157 C CA . GLN B 1 145 ? 2.365 17.266 -3.846 1 95.94 145 GLN B CA 1
ATOM 3158 C C . GLN B 1 145 ? 2.588 17.672 -2.393 1 95.94 145 GLN B C 1
ATOM 3160 O O . GLN B 1 145 ? 1.899 18.562 -1.882 1 95.94 145 GLN B O 1
ATOM 3165 N N . MET B 1 146 ? 3.49 17.031 -1.741 1 97.06 146 MET B N 1
ATOM 3166 C CA . MET B 1 146 ? 3.844 17.422 -0.379 1 97.06 146 MET B CA 1
ATOM 3167 C C . MET B 1 146 ? 4.32 18.875 -0.334 1 97.06 146 MET B C 1
ATOM 3169 O O . MET B 1 146 ? 3.881 19.641 0.519 1 97.06 146 MET B O 1
ATOM 3173 N N . ALA B 1 147 ? 5.148 19.219 -1.272 1 97.69 147 ALA B N 1
ATOM 3174 C CA . ALA B 1 147 ? 5.629 20.594 -1.351 1 97.69 147 ALA B CA 1
ATOM 3175 C C . ALA B 1 147 ? 4.473 21.562 -1.551 1 97.69 147 ALA B C 1
ATOM 3177 O O . ALA B 1 147 ? 4.461 22.656 -0.966 1 97.69 147 ALA B O 1
ATOM 3178 N N . ARG B 1 148 ? 3.576 21.219 -2.363 1 96.56 148 ARG B N 1
ATOM 3179 C CA . ARG B 1 148 ? 2.414 22.062 -2.629 1 96.56 148 ARG B CA 1
ATOM 3180 C C . ARG B 1 148 ? 1.641 22.344 -1.347 1 96.56 148 ARG B C 1
ATOM 3182 O O . ARG B 1 148 ? 1.295 23.5 -1.069 1 96.56 148 ARG B O 1
ATOM 3189 N N . VAL B 1 149 ? 1.425 21.312 -0.585 1 96.81 149 VAL B N 1
ATOM 3190 C CA . VAL B 1 149 ? 0.627 21.484 0.625 1 96.81 149 VAL B CA 1
ATOM 3191 C C . VAL B 1 149 ? 1.433 22.234 1.678 1 96.81 149 VAL B C 1
ATOM 3193 O O . VAL B 1 149 ? 0.882 23.047 2.422 1 96.81 149 VAL B O 1
ATOM 3196 N N . LEU B 1 150 ? 2.695 22.031 1.707 1 97.75 150 LEU B N 1
ATOM 3197 C CA . LEU B 1 150 ? 3.541 22.766 2.637 1 97.75 150 LEU B CA 1
ATOM 3198 C C . LEU B 1 150 ? 3.576 24.25 2.277 1 97.75 150 LEU B C 1
ATOM 3200 O O . LEU B 1 150 ? 3.518 25.109 3.162 1 97.75 150 LEU B O 1
ATOM 3204 N N . ALA B 1 151 ? 3.65 24.5 0.996 1 97.12 151 ALA B N 1
ATOM 3205 C CA . ALA B 1 151 ? 3.66 25.891 0.538 1 97.12 151 ALA B CA 1
ATOM 3206 C C . ALA B 1 151 ? 2.398 26.609 0.985 1 97.12 151 ALA B C 1
ATOM 3208 O O . ALA B 1 151 ? 2.438 27.812 1.27 1 97.12 151 ALA B O 1
ATOM 3209 N N . GLN B 1 152 ? 1.371 25.891 1.021 1 96.12 152 GLN B N 1
ATOM 3210 C CA . GLN B 1 152 ? 0.094 26.484 1.414 1 96.12 152 GLN B CA 1
ATOM 3211 C C . GLN B 1 152 ? 0.129 26.953 2.863 1 96.12 152 GLN B C 1
ATOM 3213 O O . GLN B 1 152 ? -0.423 28 3.191 1 96.12 152 GLN B O 1
ATOM 3218 N N . ILE B 1 153 ? 0.828 26.25 3.693 1 96.5 153 ILE B N 1
ATOM 3219 C CA . ILE B 1 153 ? 0.838 26.594 5.109 1 96.5 153 ILE B CA 1
ATOM 3220 C C . ILE B 1 153 ? 2.246 27.016 5.527 1 96.5 153 ILE B C 1
ATOM 3222 O O . ILE B 1 153 ? 2.652 26.797 6.668 1 96.5 153 ILE B O 1
ATOM 3226 N N . TRP B 1 154 ? 2.961 27.516 4.621 1 95.44 154 TRP B N 1
ATOM 3227 C CA . TRP B 1 154 ? 4.375 27.828 4.816 1 95.44 154 TRP B CA 1
ATOM 3228 C C . TRP B 1 154 ? 4.555 28.891 5.898 1 95.44 154 TRP B C 1
ATOM 3230 O O . TRP B 1 154 ? 5.449 28.781 6.738 1 95.44 154 TRP B O 1
ATOM 3240 N N . GLU B 1 155 ? 3.719 29.859 5.871 1 90.69 155 GLU B N 1
ATOM 3241 C CA . GLU B 1 155 ? 3.893 31.016 6.738 1 90.69 155 GLU B CA 1
ATOM 3242 C C . GLU B 1 155 ? 3.297 30.766 8.117 1 90.69 155 GLU B C 1
ATOM 3244 O O . GLU B 1 155 ? 2.174 30.281 8.242 1 90.69 155 GLU B O 1
ATOM 3249 N N . SER B 1 156 ? 3.969 31.172 9.125 1 82.81 156 SER B N 1
ATOM 3250 C CA . SER B 1 156 ? 3.562 30.938 10.508 1 82.81 156 SER B CA 1
ATOM 3251 C C . SER B 1 156 ? 2.912 32.188 11.102 1 82.81 156 SER B C 1
ATOM 3253 O O . SER B 1 156 ? 2.465 32.188 12.25 1 82.81 156 SER B O 1
ATOM 3255 N N . SER B 1 157 ? 2.891 33.156 10.367 1 79.38 157 SER B N 1
ATOM 3256 C CA . SER B 1 157 ? 2.455 34.469 10.883 1 79.38 157 SER B CA 1
ATOM 3257 C C . SER B 1 157 ? 0.981 34.438 11.273 1 79.38 157 SER B C 1
ATOM 3259 O O . SER B 1 157 ? 0.534 35.219 12.094 1 79.38 157 SER B O 1
ATOM 3261 N N . GLN B 1 158 ? 0.359 33.469 10.852 1 74.31 158 GLN B N 1
ATOM 3262 C CA . GLN B 1 158 ? -1.078 33.469 11.102 1 74.31 158 GLN B CA 1
ATOM 3263 C C . GLN B 1 158 ? -1.438 32.5 12.203 1 74.31 158 GLN B C 1
ATOM 3265 O O . GLN B 1 158 ? -2.617 32.219 12.461 1 74.31 158 GLN B O 1
ATOM 3270 N N . GLY B 1 159 ? -0.406 31.984 12.945 1 87.62 159 GLY B N 1
ATOM 3271 C CA . GLY B 1 159 ? -0.705 31.094 14.047 1 87.62 159 GLY B CA 1
ATOM 3272 C C . GLY B 1 159 ? -0.361 29.641 13.75 1 87.62 159 GLY B C 1
ATOM 3273 O O . GLY B 1 159 ? 0.486 29.359 12.898 1 87.62 159 GLY B O 1
ATOM 3274 N N . ALA B 1 160 ? -1.02 28.844 14.539 1 94.88 160 ALA B N 1
ATOM 3275 C CA . ALA B 1 160 ? -0.776 27.406 14.383 1 94.88 160 ALA B CA 1
ATOM 3276 C C . ALA B 1 160 ? -1.31 26.906 13.047 1 94.88 160 ALA B C 1
ATOM 3278 O O . ALA B 1 160 ? -2.248 27.469 12.484 1 94.88 160 ALA B O 1
ATOM 3279 N N . ARG B 1 161 ? -0.709 25.922 12.5 1 96.75 161 ARG B N 1
ATOM 3280 C CA . ARG B 1 161 ? -1.097 25.344 11.211 1 96.75 161 ARG B CA 1
ATOM 3281 C C . ARG B 1 161 ? -1.449 23.875 11.352 1 96.75 161 ARG B C 1
ATOM 3283 O O . ARG B 1 161 ? -1.024 23.203 12.305 1 96.75 161 ARG B O 1
ATOM 3290 N N . LEU B 1 162 ? -2.27 23.422 10.438 1 97.69 162 LEU B N 1
ATOM 3291 C CA . LEU B 1 162 ? -2.744 22.047 10.43 1 97.69 162 LEU B CA 1
ATOM 3292 C C . LEU B 1 162 ? -2.408 21.359 9.109 1 97.69 162 LEU B C 1
ATOM 3294 O O . LEU B 1 162 ? -2.811 21.828 8.039 1 97.69 162 LEU B O 1
ATOM 3298 N N . LEU B 1 163 ? -1.604 20.281 9.211 1 98.19 163 LEU B N 1
ATOM 3299 C CA . LEU B 1 163 ? -1.235 19.469 8.062 1 98.19 163 LEU B CA 1
ATOM 3300 C C . LEU B 1 163 ? -1.951 18.125 8.086 1 98.19 163 LEU B C 1
ATOM 3302 O O . LEU B 1 163 ? -1.732 17.312 9 1 98.19 163 LEU B O 1
ATOM 3306 N N . LEU B 1 164 ? -2.846 17.891 7.117 1 98.31 164 LEU B N 1
ATOM 3307 C CA . LEU B 1 164 ? -3.58 16.641 6.965 1 98.31 164 LEU B CA 1
ATOM 3308 C C . LEU B 1 164 ? -3.053 15.844 5.777 1 98.31 164 LEU B C 1
ATOM 3310 O O . LEU B 1 164 ? -2.932 16.375 4.672 1 98.31 164 LEU B O 1
ATOM 3314 N N . LEU B 1 165 ? -2.725 14.602 6.031 1 97.75 165 LEU B N 1
ATOM 3315 C CA . LEU B 1 165 ? -2.18 13.734 4.992 1 97.75 165 LEU B CA 1
ATOM 3316 C C . LEU B 1 165 ? -3.051 12.492 4.805 1 97.75 165 LEU B C 1
ATOM 3318 O O . LEU B 1 165 ? -3.102 11.633 5.684 1 97.75 165 LEU B O 1
ATOM 3322 N N . ASP B 1 166 ? -3.725 12.438 3.674 1 96.25 166 ASP B N 1
ATOM 3323 C CA . ASP B 1 166 ? -4.562 11.281 3.354 1 96.25 166 ASP B CA 1
ATOM 3324 C C . ASP B 1 166 ? -3.771 10.219 2.592 1 96.25 166 ASP B C 1
ATOM 3326 O O . ASP B 1 166 ? -3.736 10.227 1.36 1 96.25 166 ASP B O 1
ATOM 3330 N N . GLU B 1 167 ? -3.176 9.312 3.357 1 94 167 GLU B N 1
ATOM 3331 C CA . GLU B 1 167 ? -2.381 8.188 2.867 1 94 167 GLU B CA 1
ATOM 3332 C C . GLU B 1 167 ? -1.2 8.672 2.029 1 94 167 GLU B C 1
ATOM 3334 O O . GLU B 1 167 ? -1.032 8.25 0.884 1 94 167 GLU B O 1
ATOM 3339 N N . PRO B 1 168 ? -0.319 9.406 2.654 1 94.94 168 PRO B N 1
ATOM 3340 C CA . PRO B 1 168 ? 0.812 9.984 1.928 1 94.94 168 PRO B CA 1
ATOM 3341 C C . PRO B 1 168 ? 1.812 8.938 1.453 1 94.94 168 PRO B C 1
ATOM 3343 O O . PRO B 1 168 ? 2.67 9.227 0.617 1 94.94 168 PRO B O 1
ATOM 3346 N N . THR B 1 169 ? 1.678 7.723 1.984 1 93.5 169 THR B N 1
ATOM 3347 C CA . THR B 1 169 ? 2.676 6.703 1.688 1 93.5 169 THR B CA 1
ATOM 3348 C C . THR B 1 169 ? 2.115 5.664 0.72 1 93.5 169 THR B C 1
ATOM 3350 O O . THR B 1 169 ? 2.809 4.711 0.354 1 93.5 169 THR B O 1
ATOM 3353 N N . ALA B 1 170 ? 0.897 5.832 0.325 1 88.25 170 ALA B N 1
ATOM 3354 C CA . ALA B 1 170 ? 0.256 4.844 -0.541 1 88.25 170 ALA B CA 1
ATOM 3355 C C . ALA B 1 170 ? 1.012 4.699 -1.859 1 88.25 170 ALA B C 1
ATOM 3357 O O . ALA B 1 170 ? 1.433 5.695 -2.453 1 88.25 170 ALA B O 1
ATOM 3358 N N . ALA B 1 171 ? 1.222 3.461 -2.307 1 83.5 171 ALA B N 1
ATOM 3359 C CA . ALA B 1 171 ? 1.794 3.094 -3.598 1 83.5 171 ALA B CA 1
ATOM 3360 C C . ALA B 1 171 ? 3.252 3.535 -3.697 1 83.5 171 ALA B C 1
ATOM 3362 O O . ALA B 1 171 ? 3.793 3.67 -4.797 1 83.5 171 ALA B O 1
ATOM 3363 N N . LEU B 1 172 ? 3.852 3.959 -2.566 1 90.81 172 LEU B N 1
ATOM 3364 C CA . LEU B 1 172 ? 5.258 4.348 -2.551 1 90.81 172 LEU B CA 1
ATOM 3365 C C . LEU B 1 172 ? 6.137 3.189 -2.092 1 90.81 172 LEU B C 1
ATOM 3367 O O . LEU B 1 172 ? 5.68 2.312 -1.354 1 90.81 172 LEU B O 1
ATOM 3371 N N . ASP B 1 173 ? 7.352 3.184 -2.594 1 91.25 173 ASP B N 1
ATOM 3372 C CA . ASP B 1 173 ? 8.305 2.207 -2.082 1 91.25 173 ASP B CA 1
ATOM 3373 C C . ASP B 1 173 ? 8.805 2.6 -0.692 1 91.25 173 ASP B C 1
ATOM 3375 O O . ASP B 1 173 ? 8.516 3.699 -0.214 1 91.25 173 ASP B O 1
ATOM 3379 N N . PRO B 1 174 ? 9.516 1.734 -0.045 1 92 174 PRO B N 1
ATOM 3380 C CA . PRO B 1 174 ? 9.891 1.97 1.353 1 92 174 PRO B CA 1
ATOM 3381 C C . PRO B 1 174 ? 10.695 3.254 1.54 1 92 174 PRO B C 1
ATOM 3383 O O . PRO B 1 174 ? 10.43 4.02 2.471 1 92 174 PRO B O 1
ATOM 3386 N N . LEU B 1 175 ? 11.633 3.516 0.69 1 92.69 175 LEU B N 1
ATOM 3387 C CA . LEU B 1 175 ? 12.445 4.719 0.826 1 92.69 175 LEU B CA 1
ATOM 3388 C C . LEU B 1 175 ? 11.578 5.969 0.779 1 92.69 175 LEU B C 1
ATOM 3390 O O . LEU B 1 175 ? 11.695 6.848 1.635 1 92.69 175 LEU B O 1
ATOM 3394 N N . GLN B 1 176 ? 10.719 5.984 -0.14 1 93.12 176 GLN B N 1
ATOM 3395 C CA . GLN B 1 176 ? 9.875 7.16 -0.329 1 93.12 176 GLN B CA 1
ATOM 3396 C C . GLN B 1 176 ? 8.852 7.293 0.798 1 93.12 176 GLN B C 1
ATOM 3398 O O . GLN B 1 176 ? 8.484 8.406 1.184 1 93.12 176 GLN B O 1
ATOM 3403 N N . GLN B 1 177 ? 8.391 6.191 1.314 1 94.69 177 GLN B N 1
ATOM 3404 C CA . GLN B 1 177 ? 7.477 6.234 2.453 1 94.69 177 GLN B CA 1
ATOM 3405 C C . GLN B 1 177 ? 8.125 6.922 3.65 1 94.69 177 GLN B C 1
ATOM 3407 O O . GLN B 1 177 ? 7.535 7.824 4.25 1 94.69 177 GLN B O 1
ATOM 3412 N N . HIS B 1 178 ? 9.305 6.484 3.926 1 94.38 178 HIS B N 1
ATOM 3413 C CA . HIS B 1 178 ? 10.023 7.066 5.055 1 94.38 178 HIS B CA 1
ATOM 3414 C C . HIS B 1 178 ? 10.328 8.539 4.812 1 94.38 178 HIS B C 1
ATOM 3416 O O . HIS B 1 178 ? 10.219 9.359 5.73 1 94.38 178 HIS B O 1
ATOM 3422 N N . ARG B 1 179 ? 10.664 8.867 3.631 1 94.06 179 ARG B N 1
ATOM 3423 C CA . ARG B 1 179 ? 10.945 10.258 3.291 1 94.06 179 ARG B CA 1
ATOM 3424 C C . ARG B 1 179 ? 9.727 11.133 3.543 1 94.06 179 ARG B C 1
ATOM 3426 O O . ARG B 1 179 ? 9.836 12.188 4.176 1 94.06 179 ARG B O 1
ATOM 3433 N N . MET B 1 180 ? 8.625 10.688 3.121 1 95.81 180 MET B N 1
ATOM 3434 C CA . MET B 1 180 ? 7.387 11.453 3.279 1 95.81 180 MET B CA 1
ATOM 3435 C C . MET B 1 180 ? 7.082 11.695 4.754 1 95.81 180 MET B C 1
ATOM 3437 O O . MET B 1 180 ? 6.785 12.82 5.156 1 95.81 180 MET B O 1
ATOM 3441 N N . LEU B 1 181 ? 7.184 10.703 5.543 1 96.94 181 LEU B N 1
ATOM 3442 C CA . LEU B 1 181 ? 6.82 10.828 6.949 1 96.94 181 LEU B CA 1
ATOM 3443 C C . LEU B 1 181 ? 7.895 11.57 7.73 1 96.94 181 LEU B C 1
ATOM 3445 O O . LEU B 1 181 ? 7.602 12.227 8.734 1 96.94 181 LEU B O 1
ATOM 3449 N N . THR B 1 182 ? 9.117 11.5 7.227 1 96.38 182 THR B N 1
ATOM 3450 C CA . THR B 1 182 ? 10.18 12.305 7.816 1 96.38 182 THR B CA 1
ATOM 3451 C C . THR B 1 182 ? 9.891 13.797 7.648 1 96.38 182 THR B C 1
ATOM 3453 O O . THR B 1 182 ? 10.055 14.578 8.586 1 96.38 182 THR B O 1
ATOM 3456 N N . ILE B 1 183 ? 9.453 14.117 6.488 1 96.81 183 ILE B N 1
ATOM 3457 C CA . ILE B 1 183 ? 9.102 15.508 6.219 1 96.81 183 ILE B CA 1
ATOM 3458 C C . ILE B 1 183 ? 7.961 15.938 7.137 1 96.81 183 ILE B C 1
ATOM 3460 O O . ILE B 1 183 ? 8.023 17 7.758 1 96.81 183 ILE B O 1
ATOM 3464 N N . ALA B 1 184 ? 6.953 15.156 7.258 1 97.81 184 ALA B N 1
ATOM 3465 C CA . ALA B 1 184 ? 5.828 15.453 8.133 1 97.81 184 ALA B CA 1
ATOM 3466 C C . ALA B 1 184 ? 6.285 15.625 9.578 1 97.81 184 ALA B C 1
ATOM 3468 O O . ALA B 1 184 ? 5.871 16.562 10.258 1 97.81 184 ALA B O 1
ATOM 3469 N N . ARG B 1 185 ? 7.125 14.766 10.016 1 97.25 185 ARG B N 1
ATOM 3470 C CA . ARG B 1 185 ? 7.66 14.805 11.367 1 97.25 185 ARG B CA 1
ATOM 3471 C C . ARG B 1 185 ? 8.445 16.094 11.609 1 97.25 185 ARG B C 1
ATOM 3473 O O . ARG B 1 185 ? 8.297 16.734 12.641 1 97.25 185 ARG B O 1
ATOM 3480 N N . LYS B 1 186 ? 9.234 16.438 10.672 1 96.81 186 LYS B N 1
ATOM 3481 C CA . LYS B 1 186 ? 10.023 17.656 10.758 1 96.81 186 LYS B CA 1
ATOM 3482 C C . LYS B 1 186 ? 9.125 18.891 10.938 1 96.81 186 LYS B C 1
ATOM 3484 O O . LYS B 1 186 ? 9.438 19.781 11.711 1 96.81 186 LYS B O 1
ATOM 3489 N N . TRP B 1 187 ? 8.07 18.891 10.297 1 97.38 187 TRP B N 1
ATOM 3490 C CA . TRP B 1 187 ? 7.16 20.031 10.383 1 97.38 187 TRP B CA 1
ATOM 3491 C C . TRP B 1 187 ? 6.426 20.047 11.719 1 97.38 187 TRP B C 1
ATOM 3493 O O . TRP B 1 187 ? 6.195 21.109 12.297 1 97.38 187 TRP B O 1
ATOM 3503 N N . ALA B 1 188 ? 6.074 18.906 12.195 1 97.81 188 ALA B N 1
ATOM 3504 C CA . ALA B 1 188 ? 5.508 18.844 13.547 1 97.81 188 ALA B CA 1
ATOM 3505 C C . ALA B 1 188 ? 6.504 19.344 14.586 1 97.81 188 ALA B C 1
ATOM 3507 O O . ALA B 1 188 ? 6.133 20.062 15.508 1 97.81 188 ALA B O 1
ATOM 3508 N N . ASP B 1 189 ? 7.715 19.062 14.352 1 97.25 189 ASP B N 1
ATOM 3509 C CA . ASP B 1 189 ? 8.766 19.375 15.312 1 97.25 189 ASP B CA 1
ATOM 3510 C C . ASP B 1 189 ? 9.008 20.875 15.398 1 97.25 189 ASP B C 1
ATOM 3512 O O . ASP B 1 189 ? 9.641 21.359 16.328 1 97.25 189 ASP B O 1
ATOM 3516 N N . LYS B 1 190 ? 8.484 21.594 14.438 1 95.31 190 LYS B N 1
ATOM 3517 C CA . LYS B 1 190 ? 8.562 23.062 14.5 1 95.31 190 LYS B CA 1
ATOM 3518 C C . LYS B 1 190 ? 7.77 23.594 15.688 1 95.31 190 LYS B C 1
ATOM 3520 O O . LYS B 1 190 ? 7.992 24.719 16.141 1 95.31 190 LYS B O 1
ATOM 3525 N N . GLY B 1 191 ? 6.781 22.891 16.094 1 96.19 191 GLY B N 1
ATOM 3526 C CA . GLY B 1 191 ? 6.059 23.234 17.297 1 96.19 191 GLY B CA 1
ATOM 3527 C C . GLY B 1 191 ? 4.742 23.938 17.031 1 96.19 191 GLY B C 1
ATOM 3528 O O . GLY B 1 191 ? 3.889 24.031 17.922 1 96.19 191 GLY B O 1
ATOM 3529 N N . ASP B 1 192 ? 4.621 24.391 15.859 1 96.81 192 ASP B N 1
ATOM 3530 C CA . ASP B 1 192 ? 3.42 25.156 15.57 1 96.81 192 ASP B CA 1
ATOM 3531 C C . ASP B 1 192 ? 2.576 24.484 14.484 1 96.81 192 ASP B C 1
ATOM 3533 O O . ASP B 1 192 ? 1.646 25.094 13.945 1 96.81 192 ASP B O 1
ATOM 3537 N N . VAL B 1 193 ? 2.891 23.266 14.164 1 97.81 193 VAL B N 1
ATOM 3538 C CA . VAL B 1 193 ? 2.135 22.531 13.156 1 97.81 193 VAL B CA 1
ATOM 3539 C C . VAL B 1 193 ? 1.577 21.25 13.766 1 97.81 193 VAL B C 1
ATOM 3541 O O . VAL B 1 193 ? 2.324 20.438 14.328 1 97.81 193 VAL B O 1
ATOM 3544 N N . ALA B 1 194 ? 0.279 21.094 13.742 1 98.44 194 ALA B N 1
ATOM 3545 C CA . ALA B 1 194 ? -0.368 19.812 14.023 1 98.44 194 ALA B CA 1
ATOM 3546 C C . ALA B 1 194 ? -0.437 18.938 12.766 1 98.44 194 ALA B C 1
ATOM 3548 O O . ALA B 1 194 ? -0.845 19.406 11.703 1 98.44 194 ALA B O 1
ATOM 3549 N N . VAL B 1 195 ? 0.001 17.672 12.891 1 98.62 195 VAL B N 1
ATOM 3550 C CA . VAL B 1 195 ? 0.021 16.781 11.742 1 98.62 195 VAL B CA 1
ATOM 3551 C C . VAL B 1 195 ? -0.883 15.578 12 1 98.62 195 VAL B C 1
ATOM 3553 O O . VAL B 1 195 ? -0.785 14.938 13.047 1 98.62 195 VAL B O 1
ATOM 3556 N N . VAL B 1 196 ? -1.781 15.336 11.078 1 98.69 196 VAL B N 1
ATOM 3557 C CA . VAL B 1 196 ? -2.609 14.141 11.078 1 98.69 196 VAL B CA 1
ATOM 3558 C C . VAL B 1 196 ? -2.377 13.352 9.789 1 98.69 196 VAL B C 1
ATOM 3560 O O . VAL B 1 196 ? -2.535 13.883 8.688 1 98.69 196 VAL B O 1
ATOM 3563 N N . ALA B 1 197 ? -1.987 12.125 9.922 1 98.25 197 ALA B N 1
ATOM 3564 C CA . ALA B 1 197 ? -1.719 11.305 8.742 1 98.25 197 ALA B CA 1
ATOM 3565 C C . ALA B 1 197 ? -2.434 9.961 8.836 1 98.25 197 ALA B C 1
ATOM 3567 O O . ALA B 1 197 ? -2.389 9.297 9.875 1 98.25 197 ALA B O 1
ATOM 3568 N N . ILE B 1 198 ? -3.141 9.625 7.801 1 97.25 198 ILE B N 1
ATOM 3569 C CA . ILE B 1 198 ? -3.643 8.258 7.684 1 97.25 198 ILE B CA 1
ATOM 3570 C C . ILE B 1 198 ? -2.525 7.34 7.199 1 97.25 198 ILE B C 1
ATOM 3572 O O . ILE B 1 198 ? -1.952 7.562 6.129 1 97.25 198 ILE B O 1
ATOM 3576 N N . VAL B 1 199 ? -2.211 6.324 7.996 1 95.38 199 VAL B N 1
ATOM 3577 C CA . VAL B 1 199 ? -1.129 5.398 7.68 1 95.38 199 VAL B CA 1
ATOM 3578 C C . VAL B 1 199 ? -1.618 3.959 7.828 1 95.38 199 VAL B C 1
ATOM 3580 O O . VAL B 1 199 ? -2.195 3.598 8.859 1 95.38 199 VAL B O 1
ATOM 3583 N N . HIS B 1 200 ? -1.311 3.154 6.879 1 89.62 200 HIS B N 1
ATOM 3584 C CA . HIS B 1 200 ? -1.781 1.773 6.906 1 89.62 200 HIS B CA 1
ATOM 3585 C C . HIS B 1 200 ? -0.8 0.871 7.645 1 89.62 200 HIS B C 1
ATOM 3587 O O . HIS B 1 200 ? -1.199 -0.138 8.234 1 89.62 200 HIS B O 1
ATOM 3593 N N . ASP B 1 201 ? 0.418 1.193 7.574 1 92.19 201 ASP B N 1
ATOM 3594 C CA . ASP B 1 201 ? 1.449 0.398 8.234 1 92.19 201 ASP B CA 1
ATOM 3595 C C . ASP B 1 201 ? 1.683 0.879 9.664 1 92.19 201 ASP B C 1
ATOM 3597 O O . ASP B 1 201 ? 2.275 1.938 9.883 1 92.19 201 ASP B O 1
ATOM 3601 N N . LEU B 1 202 ? 1.357 -0.004 10.57 1 94.94 202 LEU B N 1
ATOM 3602 C CA . LEU B 1 202 ? 1.438 0.359 11.984 1 94.94 202 LEU B CA 1
ATOM 3603 C C . LEU B 1 202 ? 2.885 0.594 12.398 1 94.94 202 LEU B C 1
ATOM 3605 O O . LEU B 1 202 ? 3.166 1.481 13.211 1 94.94 202 LEU B O 1
ATOM 3609 N N . ASN B 1 203 ? 3.775 -0.216 11.945 1 94.5 203 ASN B N 1
ATOM 3610 C CA . ASN B 1 203 ? 5.18 -0.055 12.312 1 94.5 203 ASN B CA 1
ATOM 3611 C C . ASN B 1 203 ? 5.75 1.259 11.781 1 94.5 203 ASN B C 1
ATOM 3613 O O . ASN B 1 203 ? 6.535 1.916 12.469 1 94.5 203 ASN B O 1
ATOM 3617 N N . LEU B 1 204 ? 5.344 1.578 10.641 1 94.19 204 LEU B N 1
ATOM 3618 C CA . LEU B 1 204 ? 5.73 2.865 10.07 1 94.19 204 LEU B CA 1
ATOM 3619 C C . LEU B 1 204 ? 5.141 4.016 10.883 1 94.19 204 LEU B C 1
ATOM 3621 O O . LEU B 1 204 ? 5.84 4.98 11.195 1 94.19 204 LEU B O 1
ATOM 3625 N N . ALA B 1 205 ? 3.902 3.926 11.211 1 96.88 205 ALA B N 1
ATOM 3626 C CA . ALA B 1 205 ? 3.242 4.934 12.031 1 96.88 205 ALA B CA 1
ATOM 3627 C C . ALA B 1 205 ? 3.967 5.113 13.367 1 96.88 205 ALA B C 1
ATOM 3629 O O . ALA B 1 205 ? 4.211 6.242 13.797 1 96.88 205 ALA B O 1
ATOM 3630 N N . ALA B 1 206 ? 4.34 4.039 13.945 1 96.81 206 ALA B N 1
ATOM 3631 C CA . ALA B 1 206 ? 4.953 4.043 15.273 1 96.81 206 ALA B CA 1
ATOM 3632 C C . ALA B 1 206 ? 6.305 4.75 15.25 1 96.81 206 ALA B C 1
ATOM 3634 O O . ALA B 1 206 ? 6.746 5.297 16.266 1 96.81 206 ALA B O 1
ATOM 3635 N N . GLN B 1 207 ? 6.902 4.777 14.188 1 94.81 207 GLN B N 1
ATOM 3636 C CA . GLN B 1 207 ? 8.242 5.344 14.086 1 94.81 207 GLN B CA 1
ATOM 3637 C C . GLN B 1 207 ? 8.195 6.867 14.039 1 94.81 207 GLN B C 1
ATOM 3639 O O . GLN B 1 207 ? 9.172 7.535 14.383 1 94.81 207 GLN B O 1
ATOM 3644 N N . TYR B 1 208 ? 7.062 7.387 13.641 1 96.62 208 TYR B N 1
ATOM 3645 C CA . TYR B 1 208 ? 7.07 8.82 13.367 1 96.62 208 TYR B CA 1
ATOM 3646 C C . TYR B 1 208 ? 6.047 9.547 14.234 1 96.62 208 TYR B C 1
ATOM 3648 O O . TYR B 1 208 ? 6.203 10.727 14.531 1 96.62 208 TYR B O 1
ATOM 3656 N N . ALA B 1 209 ? 5.031 8.859 14.609 1 98.12 209 ALA B N 1
ATOM 3657 C CA . ALA B 1 209 ? 3.922 9.523 15.289 1 98.12 209 ALA B CA 1
ATOM 3658 C C . ALA B 1 209 ? 4.184 9.641 16.781 1 98.12 209 ALA B C 1
ATOM 3660 O O . ALA B 1 209 ? 4.875 8.797 17.375 1 98.12 209 ALA B O 1
ATOM 3661 N N . ASP B 1 210 ? 3.611 10.68 17.375 1 98.31 210 ASP B N 1
ATOM 3662 C CA . ASP B 1 210 ? 3.564 10.773 18.828 1 98.31 210 ASP B CA 1
ATOM 3663 C C . ASP B 1 210 ? 2.461 9.891 19.406 1 98.31 210 ASP B C 1
ATOM 3665 O O . ASP B 1 210 ? 2.654 9.234 20.438 1 98.31 210 ASP B O 1
ATOM 3669 N N . ARG B 1 211 ? 1.364 9.953 18.75 1 98.62 211 ARG B N 1
ATOM 3670 C CA . ARG B 1 211 ? 0.189 9.172 19.125 1 98.62 211 ARG B CA 1
ATOM 3671 C C . ARG B 1 211 ? -0.401 8.453 17.906 1 98.62 211 ARG B C 1
ATOM 3673 O O . ARG B 1 211 ? -0.191 8.883 16.781 1 98.62 211 ARG B O 1
ATOM 3680 N N . ILE B 1 212 ? -1.052 7.375 18.156 1 98.56 212 ILE B N 1
ATOM 3681 C CA . ILE B 1 212 ? -1.775 6.629 17.141 1 98.56 212 ILE B CA 1
ATOM 3682 C C . ILE B 1 212 ? -3.254 6.543 17.5 1 98.56 212 ILE B C 1
ATOM 3684 O O . ILE B 1 212 ? -3.596 6.312 18.672 1 98.56 212 ILE B O 1
ATOM 3688 N N . ALA B 1 213 ? -4.078 6.855 16.594 1 98.62 213 ALA B N 1
ATOM 3689 C CA . ALA B 1 213 ? -5.52 6.668 16.719 1 98.62 213 ALA B CA 1
ATOM 3690 C C . ALA B 1 213 ? -5.977 5.422 15.961 1 98.62 213 ALA B C 1
ATOM 3692 O O . ALA B 1 213 ? -5.746 5.305 14.758 1 98.62 213 ALA B O 1
ATOM 3693 N N . LEU B 1 214 ? -6.613 4.496 16.656 1 98.31 214 LEU B N 1
ATOM 3694 C CA . LEU B 1 214 ? -7.152 3.291 16.031 1 98.31 214 LEU B CA 1
ATOM 3695 C C . LEU B 1 214 ? -8.641 3.453 15.727 1 98.31 214 LEU B C 1
ATOM 3697 O O . LEU B 1 214 ? -9.438 3.674 16.641 1 98.31 214 LEU B O 1
ATOM 3701 N N . LEU B 1 215 ? -8.922 3.383 14.484 1 98 215 LEU B N 1
ATOM 3702 C CA . LEU B 1 215 ? -10.305 3.5 14.023 1 98 215 LEU B CA 1
ATOM 3703 C C . LEU B 1 215 ? -10.82 2.162 13.508 1 98 215 LEU B C 1
ATOM 3705 O O . LEU B 1 215 ? -10.133 1.482 12.734 1 98 215 LEU B O 1
ATOM 3709 N N . ARG B 1 216 ? -12 1.775 13.945 1 96.88 216 ARG B N 1
ATOM 3710 C CA . ARG B 1 216 ? -12.648 0.552 13.492 1 96.88 216 ARG B CA 1
ATOM 3711 C C . ARG B 1 216 ? -14.164 0.713 13.477 1 96.88 216 ARG B C 1
ATOM 3713 O O . ARG B 1 216 ? -14.758 1.204 14.445 1 96.88 216 ARG B O 1
ATOM 3720 N N . ASP B 1 217 ? -14.773 0.339 12.391 1 95.56 217 ASP B N 1
ATOM 3721 C CA . ASP B 1 217 ? -16.234 0.355 12.242 1 95.56 217 ASP B CA 1
ATOM 3722 C C . ASP B 1 217 ? -16.797 1.733 12.57 1 95.56 217 ASP B C 1
ATOM 3724 O O . ASP B 1 217 ? -17.812 1.845 13.266 1 95.56 217 ASP B O 1
ATOM 3728 N N . GLY B 1 218 ? -16.031 2.719 12.172 1 96.94 218 GLY B N 1
ATOM 3729 C CA . GLY B 1 218 ? -16.5 4.086 12.336 1 96.94 218 GLY B CA 1
ATOM 3730 C C . GLY B 1 218 ? -16.328 4.609 13.75 1 96.94 218 GLY B C 1
ATOM 3731 O O . GLY B 1 218 ? -16.828 5.691 14.07 1 96.94 218 GLY B O 1
ATOM 3732 N N . ARG B 1 219 ? -15.68 3.877 14.57 1 97.75 219 ARG B N 1
ATOM 3733 C CA . ARG B 1 219 ? -15.484 4.273 15.961 1 97.75 219 ARG B CA 1
ATOM 3734 C C . ARG B 1 219 ? -14 4.375 16.297 1 97.75 219 ARG B C 1
ATOM 3736 O O . ARG B 1 219 ? -13.195 3.582 15.805 1 97.75 219 ARG B O 1
ATOM 3743 N N . LEU B 1 220 ? -13.742 5.363 17.078 1 98 220 LEU B N 1
ATOM 3744 C CA . LEU B 1 220 ? -12.398 5.465 17.641 1 98 220 LEU B CA 1
ATOM 3745 C C . LEU B 1 220 ? -12.203 4.469 18.781 1 98 220 LEU B C 1
ATOM 3747 O O . LEU B 1 220 ? -12.758 4.641 19.859 1 98 220 LEU B O 1
ATOM 3751 N N . GLN B 1 221 ? -11.398 3.459 18.578 1 97.5 221 GLN B N 1
ATOM 3752 C CA . GLN B 1 221 ? -11.156 2.439 19.594 1 97.5 221 GLN B CA 1
ATOM 3753 C C . GLN B 1 221 ? -10.227 2.965 20.688 1 97.5 221 GLN B C 1
ATOM 3755 O O . GLN B 1 221 ? -10.414 2.662 21.859 1 97.5 221 GLN B O 1
ATOM 3760 N N . ALA B 1 222 ? -9.234 3.646 20.25 1 97.94 222 ALA B N 1
ATOM 3761 C CA . ALA B 1 222 ? -8.258 4.238 21.156 1 97.94 222 ALA B CA 1
ATOM 3762 C C . ALA B 1 222 ? -7.43 5.309 20.453 1 97.94 222 ALA B C 1
ATOM 3764 O O . ALA B 1 222 ? -7.258 5.262 19.234 1 97.94 222 ALA B O 1
ATOM 3765 N N . ILE B 1 223 ? -6.992 6.246 21.188 1 98.38 223 ILE B N 1
ATOM 3766 C CA . ILE B 1 223 ? -5.996 7.223 20.766 1 98.38 223 ILE B CA 1
ATOM 3767 C C . ILE B 1 223 ? -5.07 7.551 21.938 1 98.38 223 ILE B C 1
ATOM 3769 O O . ILE B 1 223 ? -5.52 8.055 22.969 1 98.38 223 ILE B O 1
ATOM 3773 N N . ASP B 1 224 ? -3.848 7.227 21.781 1 98.5 224 ASP B N 1
ATOM 3774 C CA . ASP B 1 224 ? -2.875 7.375 22.859 1 98.5 224 ASP B CA 1
ATOM 3775 C C . ASP B 1 224 ? -1.447 7.332 22.312 1 98.5 224 ASP B C 1
ATOM 3777 O O . ASP B 1 224 ? -1.236 7.223 21.109 1 98.5 224 ASP B O 1
ATOM 3781 N N . ARG B 1 225 ? -0.503 7.469 23.219 1 98.31 225 ARG B N 1
ATOM 3782 C CA . ARG B 1 225 ? 0.904 7.371 22.844 1 98.31 225 ARG B CA 1
ATOM 3783 C C . ARG B 1 225 ? 1.194 6.039 22.156 1 98.31 225 ARG B C 1
ATOM 3785 O O . ARG B 1 225 ? 0.533 5.035 22.438 1 98.31 225 ARG B O 1
ATOM 3792 N N . VAL B 1 226 ? 2.139 6.047 21.312 1 97.69 226 VAL B N 1
ATOM 3793 C CA . VAL B 1 226 ? 2.498 4.902 20.484 1 97.69 226 VAL B CA 1
ATOM 3794 C C . VAL B 1 226 ? 2.697 3.67 21.359 1 97.69 226 VAL B C 1
ATOM 3796 O O . VAL B 1 226 ? 2.164 2.598 21.062 1 97.69 226 VAL B O 1
ATOM 3799 N N . GLU B 1 227 ? 3.32 3.816 22.5 1 96.5 227 GLU B N 1
ATOM 3800 C CA . GLU B 1 227 ? 3.65 2.697 23.375 1 96.5 227 GLU B CA 1
ATOM 3801 C C . GLU B 1 227 ? 2.389 2.055 23.953 1 96.5 227 GLU B C 1
ATOM 3803 O O . GLU B 1 227 ? 2.348 0.841 24.172 1 96.5 227 GLU B O 1
ATOM 3808 N N . SER B 1 228 ? 1.427 2.852 24.141 1 97.25 228 SER B N 1
ATOM 3809 C CA . SER B 1 228 ? 0.181 2.371 24.719 1 97.25 228 SER B CA 1
ATOM 3810 C C . SER B 1 228 ? -0.686 1.667 23.688 1 97.25 228 SER B C 1
ATOM 3812 O O . SER B 1 228 ? -1.444 0.754 24.016 1 97.25 228 SER B O 1
ATOM 3814 N N . ILE B 1 229 ? -0.539 2.051 22.453 1 97.62 229 ILE B N 1
ATOM 3815 C CA . ILE B 1 229 ? -1.394 1.54 21.391 1 97.62 229 ILE B CA 1
ATOM 3816 C C . ILE B 1 229 ? -0.76 0.296 20.766 1 97.62 229 ILE B C 1
ATOM 3818 O O . ILE B 1 229 ? -1.457 -0.669 20.453 1 97.62 229 ILE B O 1
ATOM 3822 N N . MET B 1 230 ? 0.552 0.339 20.672 1 97 230 MET B N 1
ATOM 3823 C CA . MET B 1 230 ? 1.265 -0.739 20 1 97 230 MET B CA 1
ATOM 3824 C C . MET B 1 230 ? 1.413 -1.952 20.906 1 97 230 MET B C 1
ATOM 3826 O O . MET B 1 230 ? 2.525 -2.297 21.312 1 97 230 MET B O 1
ATOM 3830 N N . THR B 1 231 ? 0.34 -2.621 21.203 1 96.88 231 THR B N 1
ATOM 3831 C CA . THR B 1 231 ? 0.28 -3.873 21.953 1 96.88 231 THR B CA 1
ATOM 3832 C C . THR B 1 231 ? -0.5 -4.93 21.172 1 96.88 231 THR B C 1
ATOM 3834 O O . THR B 1 231 ? -1.412 -4.602 20.406 1 96.88 231 THR B O 1
ATOM 3837 N N . PRO B 1 232 ? -0.083 -6.188 21.391 1 96.06 232 PRO B N 1
ATOM 3838 C CA . PRO B 1 232 ? -0.805 -7.25 20.688 1 96.06 232 PRO B CA 1
ATOM 3839 C C . PRO B 1 232 ? -2.312 -7.195 20.922 1 96.06 232 PRO B C 1
ATOM 3841 O O . PRO B 1 232 ? -3.094 -7.359 19.969 1 96.06 232 PRO B O 1
ATOM 3844 N N . ALA B 1 233 ? -2.734 -6.898 22.125 1 96.81 233 ALA B N 1
ATOM 3845 C CA . ALA B 1 233 ? -4.152 -6.867 22.469 1 96.81 233 ALA B CA 1
ATOM 3846 C C . ALA B 1 233 ? -4.887 -5.793 21.672 1 96.81 233 ALA B C 1
ATOM 3848 O O . ALA B 1 233 ? -5.938 -6.059 21.078 1 96.81 233 ALA B O 1
ATOM 3849 N N . MET B 1 234 ? -4.348 -4.586 21.609 1 96.44 234 MET B N 1
ATOM 3850 C CA . MET B 1 234 ? -4.984 -3.471 20.906 1 96.44 234 MET B CA 1
ATOM 3851 C C . MET B 1 234 ? -5.008 -3.711 19.406 1 96.44 234 MET B C 1
ATOM 3853 O O . MET B 1 234 ? -6.027 -3.471 18.75 1 96.44 234 MET B O 1
ATOM 3857 N N . VAL B 1 235 ? -3.877 -4.172 18.891 1 95.19 235 VAL B N 1
ATOM 3858 C CA . VAL B 1 235 ? -3.754 -4.387 17.453 1 95.19 235 VAL B CA 1
ATOM 3859 C C . VAL B 1 235 ? -4.676 -5.523 17.016 1 95.19 235 VAL B C 1
ATOM 3861 O O . VAL B 1 235 ? -5.387 -5.41 16.016 1 95.19 235 VAL B O 1
ATOM 3864 N N . GLU B 1 236 ? -4.703 -6.562 17.781 1 96.19 236 GLU B N 1
ATOM 3865 C CA . GLU B 1 236 ? -5.574 -7.688 17.469 1 96.19 236 GLU B CA 1
ATOM 3866 C C . GLU B 1 236 ? -7.043 -7.277 17.516 1 96.19 236 GLU B C 1
ATOM 3868 O O . GLU B 1 236 ? -7.832 -7.66 16.656 1 96.19 236 GLU B O 1
ATOM 3873 N N . ALA B 1 237 ? -7.379 -6.523 18.469 1 95.81 237 ALA B N 1
ATOM 3874 C CA . ALA B 1 237 ? -8.758 -6.066 18.625 1 95.81 237 ALA B CA 1
ATOM 3875 C C . ALA B 1 237 ? -9.172 -5.188 17.438 1 95.81 237 ALA B C 1
ATOM 3877 O O . ALA B 1 237 ? -10.32 -5.242 17 1 95.81 237 ALA B O 1
ATOM 3878 N N . CYS B 1 238 ? -8.242 -4.441 16.938 1 96.44 238 CYS B N 1
ATOM 3879 C CA . CYS B 1 238 ? -8.57 -3.48 15.891 1 96.44 238 CYS B CA 1
ATOM 3880 C C . CYS B 1 238 ? -8.5 -4.129 14.516 1 96.44 238 CYS B C 1
ATOM 3882 O O . CYS B 1 238 ? -9.328 -3.844 13.641 1 96.44 238 CYS B O 1
ATOM 3884 N N . PHE B 1 239 ? -7.523 -5.043 14.305 1 94.69 239 PHE B N 1
ATOM 3885 C CA . PHE B 1 239 ? -7.254 -5.527 12.953 1 94.69 239 PHE B CA 1
ATOM 3886 C C . PHE B 1 239 ? -7.594 -7.008 12.836 1 94.69 239 PHE B C 1
ATOM 3888 O O . PHE B 1 239 ? -7.508 -7.582 11.75 1 94.69 239 PHE B O 1
ATOM 3895 N N . ASP B 1 240 ? -7.961 -7.648 13.898 1 93.5 240 ASP B N 1
ATOM 3896 C CA . ASP B 1 240 ? -8.281 -9.07 13.93 1 93.5 240 ASP B CA 1
ATOM 3897 C C . ASP B 1 240 ? -7.094 -9.906 13.453 1 93.5 240 ASP B C 1
ATOM 3899 O O . ASP B 1 240 ? -7.27 -10.867 12.703 1 93.5 240 ASP B O 1
ATOM 3903 N N . LEU B 1 241 ? -5.977 -9.508 13.836 1 89.88 241 LEU B N 1
ATOM 3904 C CA . LEU B 1 241 ? -4.75 -10.18 13.422 1 89.88 241 LEU B CA 1
ATOM 3905 C C . LEU B 1 241 ? -3.863 -10.484 14.625 1 89.88 241 LEU B C 1
ATOM 3907 O O . LEU B 1 241 ? -3.346 -9.562 15.266 1 89.88 241 LEU B O 1
ATOM 3911 N N . PRO B 1 242 ? -3.77 -11.75 14.93 1 93.06 242 PRO B N 1
ATOM 3912 C CA . PRO B 1 242 ? -2.842 -12.086 16.016 1 93.06 242 PRO B CA 1
ATOM 3913 C C . PRO B 1 242 ? -1.413 -11.625 15.727 1 93.06 242 PRO B C 1
ATOM 3915 O O . PRO B 1 242 ? -0.902 -11.828 14.625 1 93.06 242 PRO B O 1
ATOM 3918 N N . CYS B 1 243 ? -0.852 -10.984 16.703 1 94.44 243 CYS B N 1
ATOM 3919 C CA . CYS B 1 243 ? 0.475 -10.422 16.469 1 94.44 243 CYS B CA 1
ATOM 3920 C C . CYS B 1 243 ? 1.35 -10.57 17.719 1 94.44 243 CYS B C 1
ATOM 3922 O O . CYS B 1 243 ? 0.87 -10.977 18.766 1 94.44 243 CYS B O 1
ATOM 3924 N N . VAL B 1 244 ? 2.6 -10.344 17.531 1 94.38 244 VAL B N 1
ATOM 3925 C CA . VAL B 1 244 ? 3.586 -10.336 18.609 1 94.38 244 VAL B CA 1
ATOM 3926 C C . VAL B 1 244 ? 4.312 -8.992 18.641 1 94.38 244 VAL B C 1
ATOM 3928 O O . VAL B 1 244 ? 4.445 -8.328 17.609 1 94.38 244 VAL B O 1
ATOM 3931 N N . LEU B 1 245 ? 4.684 -8.656 19.844 1 93.81 245 LEU B N 1
ATOM 3932 C CA . LEU B 1 245 ? 5.391 -7.398 20.031 1 93.81 245 LEU B CA 1
ATOM 3933 C C . LEU B 1 245 ? 6.898 -7.598 19.922 1 93.81 245 LEU B C 1
ATOM 3935 O O . LEU B 1 245 ? 7.441 -8.578 20.438 1 93.81 245 LEU B O 1
ATOM 3939 N N . LEU B 1 246 ? 7.512 -6.664 19.219 1 93.69 246 LEU B N 1
ATOM 3940 C CA . LEU B 1 246 ? 8.961 -6.527 19.156 1 93.69 246 LEU B CA 1
ATOM 3941 C C . LEU B 1 246 ? 9.383 -5.082 19.406 1 93.69 246 LEU B C 1
ATOM 3943 O O . LEU B 1 246 ? 8.539 -4.207 19.594 1 93.69 246 LEU B O 1
ATOM 3947 N N . ASN B 1 247 ? 10.711 -4.887 19.547 1 92.75 247 ASN B N 1
ATOM 3948 C CA . ASN B 1 247 ? 11.273 -3.545 19.672 1 92.75 247 ASN B CA 1
ATOM 3949 C C . ASN B 1 247 ? 12.273 -3.254 18.547 1 92.75 247 ASN B C 1
ATOM 3951 O O . ASN B 1 247 ? 13.094 -4.109 18.203 1 92.75 247 ASN B O 1
ATOM 3955 N N . HIS B 1 248 ? 12.055 -2.107 18.016 1 91.56 248 HIS B N 1
ATOM 3956 C CA . HIS B 1 248 ? 13.047 -1.674 17.031 1 91.56 248 HIS B CA 1
ATOM 3957 C C . HIS B 1 248 ? 14.445 -1.628 17.641 1 91.56 248 HIS B C 1
ATOM 3959 O O . HIS B 1 248 ? 14.625 -1.102 18.75 1 91.56 248 HIS B O 1
ATOM 3965 N N . PRO B 1 249 ? 15.367 -2.088 16.891 1 88.19 249 PRO B N 1
ATOM 3966 C CA . PRO B 1 249 ? 16.719 -2.143 17.453 1 88.19 249 PRO B CA 1
ATOM 3967 C C . PRO B 1 249 ? 17.297 -0.756 17.734 1 88.19 249 PRO B C 1
ATOM 3969 O O . PRO B 1 249 ? 18.094 -0.592 18.656 1 88.19 249 PRO B O 1
ATOM 3972 N N . ASP B 1 250 ? 16.766 0.139 16.906 1 86.81 250 ASP B N 1
ATOM 3973 C CA . ASP B 1 250 ? 17.203 1.516 17.109 1 86.81 250 ASP B CA 1
ATOM 3974 C C . ASP B 1 250 ? 16.219 2.273 18.016 1 86.81 250 ASP B C 1
ATOM 3976 O O . ASP B 1 250 ? 15.086 2.533 17.609 1 86.81 250 ASP B O 1
ATOM 3980 N N . GLY B 1 251 ? 16.547 2.492 19.312 1 83.69 251 GLY B N 1
ATOM 3981 C CA . GLY B 1 251 ? 15.766 3.381 20.156 1 83.69 251 GLY B CA 1
ATOM 3982 C C . GLY B 1 251 ? 14.641 2.676 20.891 1 83.69 251 GLY B C 1
ATOM 3983 O O . GLY B 1 251 ? 14 3.262 21.766 1 83.69 251 GLY B O 1
ATOM 3984 N N . GLY B 1 252 ? 14.195 1.525 20.344 1 89.44 252 GLY B N 1
ATOM 3985 C CA . GLY B 1 252 ? 13.273 0.716 21.125 1 89.44 252 GLY B CA 1
ATOM 3986 C C . GLY B 1 252 ? 11.82 0.965 20.766 1 89.44 252 GLY B C 1
ATOM 3987 O O . GLY B 1 252 ? 10.914 0.583 21.516 1 89.44 252 GLY B O 1
ATOM 3988 N N . THR B 1 253 ? 11.602 1.668 19.719 1 92.56 253 THR B N 1
ATOM 3989 C CA . THR B 1 253 ? 10.227 1.874 19.281 1 92.56 253 THR B CA 1
ATOM 3990 C C . THR B 1 253 ? 9.5 0.54 19.141 1 92.56 253 THR B C 1
ATOM 3992 O O . THR B 1 253 ? 10.047 -0.417 18.594 1 92.56 253 THR B O 1
ATOM 3995 N N . PRO B 1 254 ? 8.242 0.49 19.719 1 95.5 254 PRO B N 1
ATOM 3996 C CA . PRO B 1 254 ? 7.508 -0.771 19.578 1 95.5 254 PRO B CA 1
ATOM 3997 C C . PRO B 1 254 ? 7.184 -1.12 18.141 1 95.5 254 PRO B C 1
ATOM 3999 O O . PRO B 1 254 ? 6.883 -0.23 17.328 1 95.5 254 PRO B O 1
ATOM 4002 N N . MET B 1 255 ? 7.293 -2.355 17.844 1 95.06 255 MET B N 1
ATOM 4003 C CA . MET B 1 255 ? 6.914 -2.914 16.547 1 95.06 255 MET B CA 1
ATOM 4004 C C . MET B 1 255 ? 6.012 -4.129 16.719 1 95.06 255 MET B C 1
ATOM 4006 O O . MET B 1 255 ? 6.027 -4.773 17.766 1 95.06 255 MET B O 1
ATOM 4010 N N . ILE B 1 256 ? 5.23 -4.383 15.688 1 94.25 256 ILE B N 1
ATOM 4011 C CA . ILE B 1 256 ? 4.355 -5.547 15.719 1 94.25 256 ILE B CA 1
ATOM 4012 C C . ILE B 1 256 ? 4.633 -6.438 14.508 1 94.25 256 ILE B C 1
ATOM 4014 O O . ILE B 1 256 ? 4.992 -5.941 13.438 1 94.25 256 ILE B O 1
ATOM 4018 N N . ALA B 1 257 ? 4.512 -7.75 14.711 1 93.75 257 ALA B N 1
ATOM 4019 C CA . ALA B 1 257 ? 4.586 -8.742 13.641 1 93.75 257 ALA B CA 1
ATOM 4020 C C . ALA B 1 257 ? 3.453 -9.75 13.75 1 93.75 257 ALA B C 1
ATOM 4022 O O . ALA B 1 257 ? 3.105 -10.188 14.852 1 93.75 257 ALA B O 1
ATOM 4023 N N . ALA B 1 258 ? 2.834 -10.07 12.594 1 92.88 258 ALA B N 1
ATOM 4024 C CA . ALA B 1 258 ? 1.758 -11.055 12.594 1 92.88 258 ALA B CA 1
ATOM 4025 C C . ALA B 1 258 ? 2.271 -12.43 13.016 1 92.88 258 ALA B C 1
ATOM 4027 O O . ALA B 1 258 ? 3.357 -12.844 12.609 1 92.88 258 ALA B O 1
ATOM 4028 N N . ARG B 1 259 ? 1.476 -13.07 13.812 1 92.06 259 ARG B N 1
ATOM 4029 C CA . ARG B 1 259 ? 1.833 -14.422 14.219 1 92.06 259 ARG B CA 1
ATOM 4030 C C . ARG B 1 259 ? 1.756 -15.391 13.039 1 92.06 259 ARG B C 1
ATOM 4032 O O . ARG B 1 259 ? 0.91 -15.234 12.156 1 92.06 259 ARG B O 1
ATOM 4039 N N . ARG B 1 260 ? 2.707 -16.312 13.023 1 78.69 260 ARG B N 1
ATOM 4040 C CA . ARG B 1 260 ? 2.719 -17.312 11.961 1 78.69 260 ARG B CA 1
ATOM 4041 C C . ARG B 1 260 ? 1.729 -18.438 12.258 1 78.69 260 ARG B C 1
ATOM 4043 O O . ARG B 1 260 ? 1.65 -18.922 13.391 1 78.69 260 ARG B O 1
ATOM 4050 N N . HIS B 1 261 ? 0.541 -18.359 11.695 1 65.25 261 HIS B N 1
ATOM 4051 C CA . HIS B 1 261 ? -0.338 -19.5 11.922 1 65.25 261 HIS B CA 1
ATOM 4052 C C . HIS B 1 261 ? 0.05 -20.672 11.023 1 65.25 261 HIS B C 1
ATOM 4054 O O . HIS B 1 261 ? 0.532 -20.469 9.906 1 65.25 261 HIS B O 1
ATOM 4060 N N . PRO B 1 262 ? 0.234 -21.812 11.641 1 52.66 262 PRO B N 1
ATOM 4061 C CA . PRO B 1 262 ? 0.386 -22.969 10.758 1 52.66 262 PRO B CA 1
ATOM 4062 C C . PRO B 1 262 ? -0.625 -22.969 9.609 1 52.66 262 PRO B C 1
ATOM 4064 O O . PRO B 1 262 ? -1.703 -22.375 9.734 1 52.66 262 PRO B O 1
ATOM 4067 N N . SER B 1 263 ? -0.228 -22.984 8.32 1 49 263 SER B N 1
ATOM 4068 C CA . SER B 1 263 ? -0.939 -22.953 7.047 1 49 263 SER B CA 1
ATOM 4069 C C . SER B 1 263 ? -2.426 -23.234 7.234 1 49 263 SER B C 1
ATOM 4071 O O . SER B 1 263 ? -3.268 -22.656 6.543 1 49 263 SER B O 1
ATOM 4073 N N . SER B 1 264 ? -2.928 -24.109 8.055 1 44.28 264 SER B N 1
ATOM 4074 C CA . SER B 1 264 ? -4.285 -24.641 8.094 1 44.28 264 SER B CA 1
ATOM 4075 C C . SER B 1 264 ? -5.234 -23.703 8.82 1 44.28 264 SER B C 1
ATOM 4077 O O . SER B 1 264 ? -6.445 -23.734 8.602 1 44.28 264 SER B O 1
ATOM 4079 N N . SER B 1 265 ? -4.891 -22.922 9.742 1 43.09 265 SER B N 1
ATOM 4080 C CA . SER B 1 265 ? -5.84 -22.328 10.68 1 43.09 265 SER B CA 1
ATOM 4081 C C . SER B 1 265 ? -6.281 -20.953 10.219 1 43.09 265 SER B C 1
ATOM 4083 O O . SER B 1 265 ? -7.203 -20.359 10.789 1 43.09 265 SER B O 1
ATOM 4085 N N . MET B 1 266 ? -5.695 -20.156 9.508 1 44.22 266 MET B N 1
ATOM 4086 C CA . MET B 1 266 ? -6.059 -18.781 9.219 1 44.22 266 MET B CA 1
ATOM 4087 C C . MET B 1 266 ? -7.219 -18.719 8.234 1 44.22 266 MET B C 1
ATOM 4089 O O . MET B 1 266 ? -7.805 -17.656 8.023 1 44.22 266 MET B O 1
ATOM 4093 N N . ILE B 1 267 ? -7.5 -19.719 7.359 1 42.72 267 ILE B N 1
ATOM 4094 C CA . ILE B 1 267 ? -8.523 -19.672 6.316 1 42.72 267 ILE B CA 1
ATOM 4095 C C . ILE B 1 267 ? -9.906 -19.766 6.945 1 42.72 267 ILE B C 1
ATOM 4097 O O . ILE B 1 267 ? -10.914 -19.516 6.277 1 42.72 267 ILE B O 1
ATOM 4101 N N . ALA B 1 268 ? -10.055 -20.312 8.156 1 39.69 268 ALA B N 1
ATOM 4102 C CA . ALA B 1 268 ? -11.375 -20.594 8.719 1 39.69 268 ALA B CA 1
ATOM 4103 C C . ALA B 1 268 ? -12.023 -19.328 9.266 1 39.69 268 ALA B C 1
ATOM 4105 O O . ALA B 1 268 ? -13.234 -19.281 9.477 1 39.69 268 ALA B O 1
ATOM 4106 N N . THR B 1 269 ? -11.297 -18.281 9.75 1 35.47 269 THR B N 1
ATOM 4107 C CA . THR B 1 269 ? -12.031 -17.25 10.469 1 35.47 269 THR B CA 1
ATOM 4108 C C . THR B 1 269 ? -12.477 -16.141 9.516 1 35.47 269 THR B C 1
ATOM 4110 O O . THR B 1 269 ? -11.719 -15.719 8.648 1 35.47 269 THR B O 1
#

Organism: Methylobacillus flagellatus (strain ATCC 51484 / DSM 6875 / VKM B-1610 / KT) (NCBI:txid265072)